Protein AF-0000000075648916 (afdb_homodimer)

Radius of gyration: 29.61 Å; Cα contacts (8 Å, |Δi|>4): 2043; chains: 2; bounding box: 66×88×87 Å

Nearest PDB structures (foldseek):
  3srg-assembly1_A  TM=9.562E-01  e=3.751E-37  synthetic construct
  6h0a-assembly1_A  TM=9.553E-01  e=7.431E-37  Homo sapiens
  3sre-assembly1_A  TM=9.579E-01  e=1.723E-36  synthetic construct
  6gmu-assembly1_A  TM=9.541E-01  e=4.440E-36  Homo sapiens
  6g82-assembly1_A  TM=9.573E-01  e=8.344E-36  Homo sapiens

Sequence (728 aa):
MVPVYMRWIVIVFLAWGVLQHLIKLWFTLGYHKAVLYNHQPGPCRVVPGVEHGAEDITTLPNGLAFISSGLWLPGFPHGRSEVRGRILTFNYSDPESGVKELNFSEEFDRENFNPHGLSVWTDPLSGRISVLVISHQRRKDQVEVFTYDVATETLEHQETIRDELIYSGNDLLALGPDSFYLTNDVSHGARGSTLARKLETYLLLPFGNVVFYNGTQARPVAEGLVFPNGVNMSPDRRYLYVGAGFTEELRIFRRFANNSLEQIESLPLHSFVDNIEVDPQTGDLYIGLHPVIGKTPLIHYDPWDPPGAQVLRIKNAVRGPDITELFVNNGTKLQGSSVASFHKGALLIGSVFDRLLYCQVRTLMVPVYMRWIVIVFLAWGVLQHLIKLWFTLGYHKAVLYNHQPGPCRVVPGVEHGAEDITTLPNGLAFISSGLWLPGFPHGRSEVRGRILTFNYSDPESGVKELNFSEEFDRENFNPHGLSVWTDPLSGRISVLVISHQRRKDQVEVFTYDVATETLEHQETIRDELIYSGNDLLALGPDSFYLTNDVSHGARGSTLARKLETYLLLPFGNVVFYNGTQARPVAEGLVFPNGVNMSPDRRYLYVGAGFTEELRIFRRFANNSLEQIESLPLHSFVDNIEVDPQTGDLYIGLHPVIGKTPLIHYDPWDPPGAQVLRIKNAVRGPDITELFVNNGTKLQGSSVASFHKGALLIGSVFDRLLYCQVRTL

Foldseek 3Di:
DPDPVVVVVVVVVVVVVVVVLVVLLCLLLQVVVPDWDFDFQFDKDFQPPAFFWQQEWDADQQQKIKTWHFADDPLDPDDNVVTFTWIWIAGPVCRVVGIDTAAEDPVDDRRQFRWAAKEWDADPPPRWIKIWTWGDDLFFIWIWIFTADPVRRYTYTDDIDDAPVHGAWHYWYDPDRQKIKTKRQAANVCSNPVVSVVCCQSSQFFAIFIWIDPNDHIDTQGGRAHRWAAWDAFLVRQWIWIFRFSQQWIWIWGADPVRHTDTDDIHHPSFGWAYWDADNPQRKIKTKTFSRNCCDSVHHHDPVQATKIWIWIWHPVPNDTDIDTRTIDRPPRDGAFRTWDDDDQKIWTMHNTGTIMIGGRDND/DPPPVVVVVVVVVVVVVVVVLVVLQCLLLQVVVPDWDFDFQFDKDFQPDAFFWQQEWDADQQQKIKTWGFADDPLFPDDNVVTFTWIWIAGPVCRVVGIDTAAEDPVDDRRQFRWAAKEWDADPPPRWIKIWTWGDDLFFIWIWIFIADPVRRYTYTDDIDDAPVHGAWHYWYDPDRQKIKTKRQAANVCSNDVVSVVCCQSSQFFAIFIWIDPNDHIDTQGGRAHRWAAWDAFLVRQWIWIFRFSQQWIWIWGADPVRHTDTDDIHHPSFGWAYWDADNPQRKIKTKTFSRNCCDSVHHHDPVQATKIWIWIWHPVPNDTDIDTRTIDRPPRDGAFRTWDDDDQKIWTMHNTGTIMIGGRDND

Structure (mmCIF, N/CA/C/O backbone):
data_AF-00000000756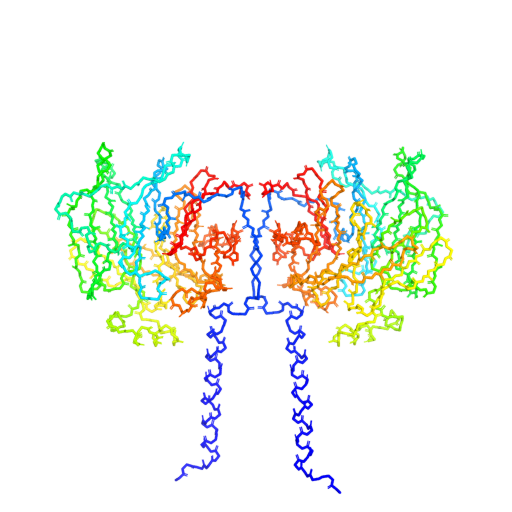48916-model_v1
#
loop_
_entity.id
_entity.type
_entity.pdbx_description
1 polymer Paraoxonase
#
loop_
_atom_site.group_PDB
_atom_site.id
_atom_site.type_symbol
_atom_site.label_atom_id
_atom_site.label_alt_id
_atom_site.label_comp_id
_atom_site.label_asym_id
_atom_site.label_entity_id
_atom_site.label_seq_id
_atom_site.pdbx_PDB_ins_code
_atom_site.Cartn_x
_atom_site.Cartn_y
_atom_site.Cartn_z
_atom_site.occupancy
_atom_site.B_iso_or_equiv
_atom_site.auth_seq_id
_atom_site.auth_comp_id
_atom_site.auth_asym_id
_atom_site.auth_atom_id
_atom_site.pdbx_PDB_model_num
ATOM 1 N N . MET A 1 1 ? 28.031 -3.512 50.406 1 55.38 1 MET A N 1
ATOM 2 C CA . MET A 1 1 ? 28.516 -3.613 49.031 1 55.38 1 MET A CA 1
ATOM 3 C C . MET A 1 1 ? 27.578 -4.461 48.188 1 55.38 1 MET A C 1
ATOM 5 O O . MET A 1 1 ? 27.266 -5.598 48.531 1 55.38 1 MET A O 1
ATOM 9 N N . VAL A 1 2 ? 26.812 -3.779 47.375 1 75 2 VAL A N 1
ATOM 10 C CA . VAL A 1 2 ? 25.844 -4.516 46.594 1 75 2 VAL A CA 1
ATOM 11 C C . VAL A 1 2 ? 26.531 -5.656 45.844 1 75 2 VAL A C 1
ATOM 13 O O . VAL A 1 2 ? 27.609 -5.469 45.281 1 75 2 VAL A O 1
ATOM 16 N N . PRO A 1 3 ? 26.172 -6.801 46.125 1 82.75 3 PRO A N 1
ATOM 17 C CA . PRO A 1 3 ? 26.797 -7.938 45.438 1 82.75 3 PRO A CA 1
ATOM 18 C C . PRO A 1 3 ? 26.938 -7.738 43.938 1 82.75 3 PRO A C 1
ATOM 20 O O . PRO A 1 3 ? 26.078 -7.105 43.312 1 82.75 3 PRO A O 1
ATOM 23 N N . VAL A 1 4 ? 28.078 -8.086 43.438 1 86.31 4 VAL A N 1
ATOM 24 C CA . VAL A 1 4 ? 28.484 -7.949 42.031 1 86.31 4 VAL A CA 1
ATOM 25 C C . VAL A 1 4 ? 27.391 -8.5 41.125 1 86.31 4 VAL A C 1
ATOM 27 O O . VAL A 1 4 ? 27.094 -7.918 40.094 1 86.31 4 VAL A O 1
ATOM 30 N N . TYR A 1 5 ? 26.781 -9.469 41.625 1 87.31 5 TYR A N 1
ATOM 31 C CA . TYR A 1 5 ? 25.75 -10.062 40.781 1 87.31 5 TYR A CA 1
ATOM 32 C C . TYR A 1 5 ? 24.547 -9.133 40.656 1 87.31 5 TYR A C 1
ATOM 34 O O . TYR A 1 5 ? 23.875 -9.117 39.625 1 87.31 5 TYR A O 1
ATOM 42 N N . MET A 1 6 ? 24.25 -8.406 41.688 1 88.12 6 MET A N 1
ATOM 43 C CA . MET A 1 6 ? 23.156 -7.453 41.625 1 88.12 6 MET A CA 1
ATOM 44 C C . MET A 1 6 ? 23.453 -6.332 40.625 1 88.12 6 MET A C 1
ATOM 46 O O . MET A 1 6 ? 22.547 -5.867 39.938 1 88.12 6 MET A O 1
ATOM 50 N N . ARG A 1 7 ? 24.625 -6.004 40.531 1 89.25 7 ARG A N 1
ATOM 51 C CA . ARG A 1 7 ? 25.047 -4.984 39.562 1 89.25 7 ARG A CA 1
ATOM 52 C C . ARG A 1 7 ? 24.859 -5.465 38.125 1 89.25 7 ARG A C 1
ATOM 54 O O . ARG A 1 7 ? 24.359 -4.715 37.281 1 89.25 7 ARG A O 1
ATOM 61 N N . TRP A 1 8 ? 25.219 -6.691 37.906 1 88 8 TRP A N 1
ATOM 62 C CA . TRP A 1 8 ? 25.062 -7.25 36.562 1 88 8 TRP A CA 1
ATOM 63 C C . TRP A 1 8 ? 23.578 -7.367 36.219 1 88 8 TRP A C 1
ATOM 65 O O . TRP A 1 8 ? 23.203 -7.133 35.062 1 88 8 TRP A O 1
ATOM 75 N N . ILE A 1 9 ? 22.828 -7.582 37.156 1 89.56 9 ILE A N 1
ATOM 76 C CA . ILE A 1 9 ? 21.391 -7.684 36.906 1 89.56 9 ILE A CA 1
ATOM 77 C C . ILE A 1 9 ? 20.828 -6.32 36.531 1 89.56 9 ILE A C 1
ATOM 79 O O . ILE A 1 9 ? 20.047 -6.215 35.562 1 89.56 9 ILE A O 1
ATOM 83 N N . VAL A 1 10 ? 21.281 -5.363 37.219 1 89.81 10 VAL A N 1
ATOM 84 C CA . VAL A 1 10 ? 20.812 -4.008 36.938 1 89.81 10 VAL A CA 1
ATOM 85 C C . VAL A 1 10 ? 21.297 -3.578 35.562 1 89.81 10 VAL A C 1
ATOM 87 O O . VAL A 1 10 ? 20.531 -3.012 34.781 1 89.81 10 VAL A O 1
ATOM 90 N N . ILE A 1 11 ? 22.469 -3.891 35.25 1 90.94 11 ILE A N 1
ATOM 91 C CA . ILE A 1 11 ? 23.031 -3.516 33.938 1 90.94 11 ILE A CA 1
ATOM 92 C C . ILE A 1 11 ? 22.281 -4.23 32.812 1 90.94 11 ILE A C 1
ATOM 94 O O . ILE A 1 11 ? 21.938 -3.617 31.812 1 90.94 11 ILE A O 1
ATOM 98 N N . VAL A 1 12 ? 22.047 -5.391 33.031 1 89.25 12 VAL A N 1
ATOM 99 C CA . VAL A 1 12 ? 21.328 -6.168 32.031 1 89.25 12 VAL A CA 1
ATOM 100 C C . VAL A 1 12 ? 19.906 -5.625 31.859 1 89.25 12 VAL A C 1
ATOM 102 O O . VAL A 1 12 ? 19.422 -5.504 30.75 1 89.25 12 VAL A O 1
ATOM 105 N N . PHE A 1 13 ? 19.328 -5.332 32.875 1 89.62 13 PHE A N 1
ATOM 106 C CA . PHE A 1 13 ? 17.969 -4.789 32.844 1 89.62 13 PHE A CA 1
ATOM 107 C C . PHE A 1 13 ? 17.953 -3.443 32.125 1 89.62 13 PHE A C 1
ATOM 109 O O . PHE A 1 13 ? 17.078 -3.182 31.312 1 89.62 13 PHE A O 1
ATOM 116 N N . LEU A 1 14 ? 18.906 -2.68 32.375 1 91.19 14 LEU A N 1
ATOM 117 C CA . LEU A 1 14 ? 19 -1.375 31.734 1 91.19 14 LEU A CA 1
ATOM 118 C C . LEU A 1 14 ? 19.297 -1.523 30.25 1 91.19 14 LEU A C 1
ATOM 120 O O . LEU A 1 14 ? 18.703 -0.822 29.422 1 91.19 14 LEU A O 1
ATOM 124 N N . ALA A 1 15 ? 20.156 -2.406 29.984 1 91.94 15 ALA A N 1
ATOM 125 C CA . ALA A 1 15 ? 20.484 -2.664 28.594 1 91.94 15 ALA A CA 1
ATOM 126 C C . ALA A 1 15 ? 19.266 -3.174 27.828 1 91.94 15 ALA A C 1
ATOM 128 O O . ALA A 1 15 ? 19.031 -2.793 26.672 1 91.94 15 ALA A O 1
ATOM 129 N N . TRP A 1 16 ? 18.562 -3.939 28.469 1 90.25 16 TRP A N 1
ATOM 130 C CA . TRP A 1 16 ? 17.344 -4.461 27.859 1 90.25 16 TRP A CA 1
ATOM 131 C C . TRP A 1 16 ? 16.344 -3.34 27.609 1 90.25 16 TRP A C 1
ATOM 133 O O . TRP A 1 16 ? 15.711 -3.289 26.562 1 90.25 16 TRP A O 1
ATOM 143 N N . GLY A 1 17 ? 16.219 -2.471 28.562 1 90.62 17 GLY A N 1
ATOM 144 C CA . GLY A 1 17 ? 15.344 -1.324 28.375 1 90.62 17 GLY A CA 1
ATOM 145 C C . GLY A 1 17 ? 15.75 -0.434 27.219 1 90.62 17 GLY A C 1
ATOM 146 O O . GLY A 1 17 ? 14.906 0.009 26.438 1 90.62 17 GLY A O 1
ATOM 147 N N . VAL A 1 18 ? 16.984 -0.297 27.078 1 93.19 18 VAL A N 1
ATOM 148 C CA . VAL A 1 18 ? 17.516 0.522 25.984 1 93.19 18 VAL A CA 1
ATOM 149 C C . VAL A 1 18 ? 17.266 -0.168 24.641 1 93.19 18 VAL A C 1
ATOM 151 O O . VAL A 1 18 ? 16.844 0.471 23.688 1 93.19 18 VAL A O 1
ATOM 154 N N . LEU A 1 19 ? 17.516 -1.432 24.672 1 93.19 19 LEU A N 1
ATOM 155 C CA . LEU A 1 19 ? 17.312 -2.189 23.438 1 93.19 19 LEU A CA 1
ATOM 156 C C . LEU A 1 19 ? 15.844 -2.146 23.031 1 93.19 19 LEU A C 1
ATOM 158 O O . LEU A 1 19 ? 15.539 -1.943 21.844 1 93.19 19 LEU A O 1
ATOM 162 N N . GLN A 1 20 ? 14.992 -2.27 23.906 1 91.69 20 GLN A N 1
ATOM 163 C CA . GLN A 1 20 ? 13.562 -2.213 23.641 1 91.69 20 GLN A CA 1
ATOM 164 C C . GLN A 1 20 ? 13.164 -0.853 23.078 1 91.69 20 GLN A C 1
ATOM 166 O O . GLN A 1 20 ? 12.367 -0.775 22.125 1 91.69 20 GLN A O 1
ATOM 171 N N . HIS A 1 21 ? 13.688 0.13 23.688 1 93.5 21 HIS A N 1
ATOM 172 C CA . HIS A 1 21 ? 13.375 1.473 23.219 1 93.5 21 HIS A CA 1
ATOM 173 C C . HIS A 1 21 ? 13.898 1.69 21.797 1 93.5 21 HIS A C 1
ATOM 175 O O . HIS A 1 21 ? 13.211 2.279 20.969 1 93.5 21 HIS A O 1
ATOM 181 N N . LEU A 1 22 ? 15.055 1.185 21.516 1 94.38 22 LEU A N 1
ATOM 182 C CA . LEU A 1 22 ? 15.641 1.339 20.188 1 94.38 22 LEU A CA 1
ATOM 183 C C . LEU A 1 22 ? 14.828 0.588 19.141 1 94.38 22 LEU A C 1
ATOM 185 O O . LEU A 1 22 ? 14.641 1.081 18.031 1 94.38 22 LEU A O 1
ATOM 189 N N . ILE A 1 23 ? 14.359 -0.548 19.484 1 91.25 23 ILE A N 1
ATOM 190 C CA . ILE A 1 23 ? 13.508 -1.325 18.594 1 91.25 23 ILE A CA 1
ATOM 191 C C . ILE A 1 23 ? 12.203 -0.573 18.328 1 91.25 23 ILE A C 1
ATOM 193 O O . ILE A 1 23 ? 11.766 -0.454 17.188 1 91.25 23 ILE A O 1
ATOM 197 N N . LYS A 1 24 ? 11.656 -0.034 19.344 1 92.31 24 LYS A N 1
ATOM 198 C CA . LYS A 1 24 ? 10.438 0.753 19.203 1 92.31 24 LYS A CA 1
ATOM 199 C C . LYS A 1 24 ? 10.656 1.952 18.281 1 92.31 24 LYS A C 1
ATOM 201 O O . LYS A 1 24 ? 9.82 2.244 17.422 1 92.31 24 LYS A O 1
ATOM 206 N N . LEU A 1 25 ? 11.773 2.59 18.469 1 93.5 25 LEU A N 1
ATOM 207 C CA . LEU A 1 25 ? 12.094 3.75 17.641 1 93.5 25 LEU A CA 1
ATOM 208 C C . LEU A 1 25 ? 12.266 3.348 16.188 1 93.5 25 LEU A C 1
ATOM 210 O O . LEU A 1 25 ? 11.82 4.059 15.281 1 93.5 25 LEU A O 1
ATOM 214 N N . TRP A 1 26 ? 12.891 2.211 15.984 1 92.56 26 TRP A N 1
ATOM 215 C CA . TRP A 1 26 ? 13.094 1.71 14.633 1 92.56 26 TRP A CA 1
ATOM 216 C C . TRP A 1 26 ? 11.758 1.508 13.922 1 92.56 26 TRP A C 1
ATOM 218 O O . TRP A 1 26 ? 11.594 1.9 12.766 1 92.56 26 TRP A O 1
ATOM 228 N N . PHE A 1 27 ? 10.781 1.011 14.641 1 91.25 27 PHE A N 1
ATOM 229 C CA . PHE A 1 27 ? 9.453 0.78 14.086 1 91.25 27 PHE A CA 1
ATOM 230 C C . PHE A 1 27 ? 8.703 2.094 13.914 1 91.25 27 PHE A C 1
ATOM 232 O O . PHE A 1 27 ? 8.07 2.326 12.883 1 91.25 27 PHE A O 1
ATOM 239 N N . THR A 1 28 ? 8.906 2.977 14.875 1 92.44 28 THR A N 1
ATOM 240 C CA . THR A 1 28 ? 8.195 4.25 14.836 1 92.44 28 THR A CA 1
ATOM 241 C C . THR A 1 28 ? 8.703 5.125 13.695 1 92.44 28 THR A C 1
ATOM 243 O O . THR A 1 28 ? 7.93 5.844 13.062 1 92.44 28 THR A O 1
ATOM 246 N N . LEU A 1 29 ? 9.992 4.949 13.406 1 95.31 29 LEU A N 1
ATOM 247 C CA . LEU A 1 29 ? 10.586 5.766 12.352 1 95.31 29 LEU A CA 1
ATOM 248 C C . LEU A 1 29 ? 10.328 5.152 10.984 1 95.31 29 LEU A C 1
ATOM 250 O O . LEU A 1 29 ? 10.648 5.754 9.953 1 95.31 29 LEU A O 1
ATOM 254 N N . GLY A 1 30 ? 9.734 4.004 10.914 1 93.19 30 GLY A N 1
ATOM 255 C CA . GLY A 1 30 ? 9.273 3.385 9.68 1 93.19 30 GLY A CA 1
ATOM 256 C C . GLY A 1 30 ? 10.359 2.604 8.969 1 93.19 30 GLY A C 1
ATOM 257 O O . GLY A 1 30 ? 10.164 2.141 7.844 1 93.19 30 GLY A O 1
ATOM 258 N N . TYR A 1 31 ? 11.492 2.271 9.578 1 91.81 31 TYR A N 1
ATOM 259 C CA . TYR A 1 31 ? 12.641 1.684 8.898 1 91.81 31 TYR A CA 1
ATOM 260 C C . TYR A 1 31 ? 12.406 0.205 8.609 1 91.81 31 TYR A C 1
ATOM 262 O O . TYR A 1 31 ? 13.117 -0.394 7.797 1 91.81 31 TYR A O 1
ATOM 270 N N . HIS A 1 32 ? 11.422 -0.376 9.289 1 88.81 32 HIS A N 1
ATOM 271 C CA . HIS A 1 32 ? 11.117 -1.777 9.023 1 88.81 32 HIS A CA 1
ATOM 272 C C . HIS A 1 32 ? 10.406 -1.941 7.688 1 88.81 32 HIS A C 1
ATOM 274 O O . HIS A 1 32 ? 10.344 -3.047 7.145 1 88.81 32 HIS A O 1
ATOM 280 N N . LYS A 1 33 ? 9.828 -0.813 7.184 1 87.56 33 LYS A N 1
ATOM 281 C CA . LYS A 1 33 ? 9.141 -0.866 5.898 1 87.56 33 LYS A CA 1
ATOM 282 C C . LYS A 1 33 ? 10.141 -0.859 4.742 1 87.56 33 LYS A C 1
ATOM 284 O O . LYS A 1 33 ? 10.875 0.112 4.559 1 87.56 33 LYS A O 1
ATOM 289 N N . ALA A 1 34 ? 10.445 -1.892 4.168 1 72.44 34 ALA A N 1
ATOM 290 C CA . ALA A 1 34 ? 11.516 -2.084 3.201 1 72.44 34 ALA A CA 1
ATOM 291 C C . ALA A 1 34 ? 11.18 -1.432 1.864 1 72.44 34 ALA A C 1
ATOM 293 O O . ALA A 1 34 ? 12.055 -0.892 1.188 1 72.44 34 ALA A O 1
ATOM 294 N N . VAL A 1 35 ? 9.891 -1.466 1.561 1 88.38 35 VAL A N 1
ATOM 295 C CA . VAL A 1 35 ? 9.555 -1.029 0.21 1 88.38 35 VAL A CA 1
ATOM 296 C C . VAL A 1 35 ? 8.188 -0.352 0.215 1 88.38 35 VAL A C 1
ATOM 298 O O . VAL A 1 35 ? 7.262 -0.808 0.895 1 88.38 35 VAL A O 1
ATOM 301 N N . LEU A 1 36 ? 8.133 0.791 -0.406 1 94.44 36 LEU A N 1
ATOM 302 C CA . LEU A 1 36 ? 6.863 1.438 -0.72 1 94.44 36 LEU A CA 1
ATOM 303 C C . LEU A 1 36 ? 6.461 1.173 -2.166 1 94.44 36 LEU A C 1
ATOM 305 O O . LEU A 1 36 ? 7.188 1.533 -3.094 1 94.44 36 LEU A O 1
ATOM 309 N N . TYR A 1 37 ? 5.32 0.503 -2.373 1 96.31 37 TYR A N 1
ATOM 310 C CA . TYR A 1 37 ? 4.805 0.26 -3.717 1 96.31 37 TYR A CA 1
ATOM 311 C C . TYR A 1 37 ? 3.945 1.425 -4.191 1 96.31 37 TYR A C 1
ATOM 313 O O . TYR A 1 37 ? 2.943 1.765 -3.553 1 96.31 37 TYR A O 1
ATOM 321 N N . ASN A 1 38 ? 4.355 2.016 -5.301 1 97.69 38 ASN A N 1
ATOM 322 C CA . ASN A 1 38 ? 3.619 3.164 -5.824 1 97.69 38 ASN A CA 1
ATOM 323 C C . ASN A 1 38 ? 2.211 2.775 -6.266 1 97.69 38 ASN A C 1
ATOM 325 O O . ASN A 1 38 ? 2.016 1.723 -6.875 1 97.69 38 ASN A O 1
ATOM 329 N N . HIS A 1 39 ? 1.221 3.525 -5.84 1 97.44 39 HIS A N 1
ATOM 330 C CA . HIS A 1 39 ? -0.113 3.49 -6.43 1 97.44 39 HIS A CA 1
ATOM 331 C C . HIS A 1 39 ? -0.826 4.828 -6.262 1 97.44 39 HIS A C 1
ATOM 333 O O . HIS A 1 39 ? -0.451 5.633 -5.406 1 97.44 39 HIS A O 1
ATOM 339 N N . GLN A 1 40 ? -1.715 5.133 -7.156 1 97.94 40 GLN A N 1
ATOM 340 C CA . GLN A 1 40 ? -2.502 6.363 -7.188 1 97.94 40 GLN A CA 1
ATOM 341 C C . GLN A 1 40 ? -3.975 6.066 -7.453 1 97.94 40 GLN A C 1
ATOM 343 O O . GLN A 1 40 ? -4.309 5.035 -8.047 1 97.94 40 GLN A O 1
ATOM 348 N N . PRO A 1 41 ? -4.863 6.891 -7.023 1 97.88 41 PRO A N 1
ATOM 349 C CA . PRO A 1 41 ? -6.297 6.609 -7.137 1 97.88 41 PRO A CA 1
ATOM 350 C C . PRO A 1 41 ? -6.852 6.918 -8.523 1 97.88 41 PRO A C 1
ATOM 352 O O . PRO A 1 41 ? -8.031 6.668 -8.789 1 97.88 41 PRO A O 1
ATOM 355 N N . GLY A 1 42 ? -6.18 7.406 -9.344 1 97.25 42 GLY A N 1
ATOM 356 C CA . GLY A 1 42 ? -6.387 7.879 -10.703 1 97.25 42 GLY A CA 1
ATOM 357 C C . GLY A 1 42 ? -5.223 8.695 -11.234 1 97.25 42 GLY A C 1
ATOM 358 O O . GLY A 1 42 ? -4.133 8.688 -10.656 1 97.25 42 GLY A O 1
ATOM 359 N N . PRO A 1 43 ? -5.43 9.352 -12.375 1 96.56 43 PRO A N 1
ATOM 360 C CA . PRO A 1 43 ? -4.336 10.18 -12.891 1 96.56 43 PRO A CA 1
ATOM 361 C C . PRO A 1 43 ? -3.936 11.297 -11.93 1 96.56 43 PRO A C 1
ATOM 363 O O . PRO A 1 43 ? -4.801 11.992 -11.398 1 96.56 43 PRO A O 1
ATOM 366 N N . CYS A 1 44 ? -2.689 11.445 -11.711 1 97.88 44 CYS A N 1
ATOM 367 C CA . CYS A 1 44 ? -2.133 12.5 -10.867 1 97.88 44 CYS A CA 1
ATOM 368 C C . CYS A 1 44 ? -1.112 13.328 -11.641 1 97.88 44 CYS A C 1
ATOM 370 O O . CYS A 1 44 ? -0.38 12.797 -12.477 1 97.88 44 CYS A O 1
ATOM 372 N N . ARG A 1 45 ? -1.073 14.562 -11.328 1 97.94 45 ARG A N 1
ATOM 373 C CA . ARG A 1 45 ? -0.077 15.445 -11.93 1 97.94 45 ARG A CA 1
ATOM 374 C C . ARG A 1 45 ? 0.443 16.453 -10.914 1 97.94 45 ARG A C 1
ATOM 376 O O . ARG A 1 45 ? -0.267 16.828 -9.977 1 97.94 45 ARG A O 1
ATOM 383 N N . VAL A 1 46 ? 1.622 16.906 -11.148 1 98.44 46 VAL A N 1
ATOM 384 C CA . VAL A 1 46 ? 2.201 17.984 -10.359 1 98.44 46 VAL A CA 1
ATOM 385 C C . VAL A 1 46 ? 1.517 19.312 -10.703 1 98.44 46 VAL A C 1
ATOM 387 O O . VAL A 1 46 ? 1.268 19.594 -11.875 1 98.44 46 VAL A O 1
ATOM 390 N N . VAL A 1 47 ? 1.136 20.047 -9.703 1 98.69 47 VAL A N 1
ATOM 391 C CA . VAL A 1 47 ? 0.63 21.391 -9.914 1 98.69 47 VAL A CA 1
ATOM 392 C C . VAL A 1 47 ? 1.797 22.375 -10 1 98.69 47 VAL A C 1
ATOM 394 O O . VAL A 1 47 ? 2.529 22.562 -9.031 1 98.69 47 VAL A O 1
ATOM 397 N N . PRO A 1 48 ? 1.989 22.969 -11.133 1 98 48 PRO A N 1
ATOM 398 C CA . PRO A 1 48 ? 3.121 23.891 -11.25 1 98 48 PRO A CA 1
ATOM 399 C C . PRO A 1 48 ? 3.025 25.078 -10.289 1 98 48 PRO A C 1
ATOM 401 O O . PRO A 1 48 ? 1.924 25.5 -9.945 1 98 48 PRO A O 1
ATOM 404 N N . GLY A 1 49 ? 4.125 25.562 -9.898 1 97.06 49 GLY A N 1
ATOM 405 C CA . GLY A 1 49 ? 4.176 26.781 -9.094 1 97.06 49 GLY A CA 1
ATOM 406 C C . GLY A 1 49 ? 4.371 26.5 -7.613 1 97.06 49 GLY A C 1
ATOM 407 O O . GLY A 1 49 ? 4.465 27.438 -6.812 1 97.06 49 GLY A O 1
ATOM 408 N N . VAL A 1 50 ? 4.398 25.297 -7.223 1 97.94 50 VAL A N 1
ATOM 409 C CA . VAL A 1 50 ? 4.641 24.922 -5.836 1 97.94 50 VAL A CA 1
ATOM 410 C C . VAL A 1 50 ? 5.93 24.109 -5.738 1 97.94 50 VAL A C 1
ATOM 412 O O . VAL A 1 50 ? 5.965 22.938 -6.121 1 97.94 50 VAL A O 1
ATOM 415 N N . GLU A 1 51 ? 6.961 24.672 -5.156 1 95.25 51 GLU A N 1
ATOM 416 C CA . GLU A 1 51 ? 8.258 24 -5.156 1 95.25 51 GLU A CA 1
ATOM 417 C C . GLU A 1 51 ? 8.773 23.797 -3.732 1 95.25 51 GLU A C 1
ATOM 419 O O . GLU A 1 51 ? 9.711 23.031 -3.51 1 95.25 51 GLU A O 1
ATOM 424 N N . HIS A 1 52 ? 8.148 24.531 -2.828 1 96.94 52 HIS A N 1
ATOM 425 C CA . HIS A 1 52 ? 8.68 24.5 -1.47 1 96.94 52 HIS A CA 1
ATOM 426 C C . HIS A 1 52 ? 7.59 24.141 -0.463 1 96.94 52 HIS A C 1
ATOM 428 O O . HIS A 1 52 ? 7.484 24.766 0.594 1 96.94 52 HIS A O 1
ATOM 434 N N . GLY A 1 53 ? 6.719 23.281 -0.901 1 97.75 53 GLY A N 1
ATOM 435 C CA . GLY A 1 53 ? 5.758 22.719 0.032 1 97.75 53 GLY A CA 1
ATOM 436 C C . GLY A 1 53 ? 4.363 23.297 -0.127 1 97.75 53 GLY A C 1
ATOM 437 O O . GLY A 1 53 ? 4.207 24.453 -0.503 1 97.75 53 GLY A O 1
ATOM 438 N N . ALA A 1 54 ? 3.387 22.562 0.051 1 98.69 54 ALA A N 1
ATOM 439 C CA . ALA A 1 54 ? 1.971 22.828 0.306 1 98.69 54 ALA A CA 1
ATOM 440 C C . ALA A 1 54 ? 1.516 22.156 1.598 1 98.69 54 ALA A C 1
ATOM 442 O O . ALA A 1 54 ? 0.774 21.172 1.563 1 98.69 54 ALA A O 1
ATOM 443 N N . GLU A 1 55 ? 1.965 22.781 2.656 1 98.69 55 GLU A N 1
ATOM 444 C CA . GLU A 1 55 ? 2.025 22.094 3.938 1 98.69 55 GLU A CA 1
ATOM 445 C C . GLU A 1 55 ? 0.628 21.828 4.492 1 98.69 55 GLU A C 1
ATOM 447 O O . GLU A 1 55 ? 0.371 20.766 5.066 1 98.69 55 GLU A O 1
ATOM 452 N N . ASP A 1 56 ? -0.218 22.75 4.387 1 98.94 56 ASP A N 1
ATOM 453 C CA . ASP A 1 56 ? -1.6 22.547 4.812 1 98.94 56 ASP A CA 1
ATOM 454 C C . ASP A 1 56 ? -2.578 23.094 3.771 1 98.94 56 ASP A C 1
ATOM 456 O O . ASP A 1 56 ? -2.262 24.031 3.051 1 98.94 56 ASP A O 1
ATOM 460 N N . ILE A 1 57 ? -3.689 22.422 3.648 1 98.94 57 ILE A N 1
ATOM 461 C CA . ILE A 1 57 ? -4.73 22.781 2.691 1 98.94 57 ILE A CA 1
ATOM 462 C C . ILE A 1 57 ? -6.098 22.719 3.365 1 98.94 57 ILE A C 1
ATOM 464 O O . ILE A 1 57 ? -6.422 21.719 4.02 1 98.94 57 ILE A O 1
ATOM 468 N N . THR A 1 58 ? -6.824 23.719 3.275 1 98.69 58 THR A N 1
ATOM 469 C CA . THR A 1 58 ? -8.227 23.703 3.668 1 98.69 58 THR A CA 1
ATOM 470 C C . THR A 1 58 ? -9.117 24.172 2.52 1 98.69 58 THR A C 1
ATOM 472 O O . THR A 1 58 ? -8.867 25.234 1.925 1 98.69 58 THR A O 1
ATOM 475 N N . THR A 1 59 ? -10.141 23.406 2.215 1 98.56 59 THR A N 1
ATOM 476 C CA . THR A 1 59 ? -11 23.672 1.061 1 98.56 59 THR A CA 1
ATOM 477 C C . THR A 1 59 ? -12.383 24.109 1.506 1 98.56 59 THR A C 1
ATOM 479 O O . THR A 1 59 ? -13.016 23.469 2.34 1 98.56 59 THR A O 1
ATOM 482 N N . LEU A 1 60 ? -12.852 25.25 0.953 1 97.31 60 LEU A N 1
ATOM 483 C CA . LEU A 1 60 ? -14.211 25.719 1.176 1 97.31 60 LEU A CA 1
ATOM 484 C C . LEU A 1 60 ? -15.227 24.828 0.467 1 97.31 60 LEU A C 1
ATOM 486 O O . LEU A 1 60 ? -14.867 24.094 -0.458 1 97.31 60 LEU A O 1
ATOM 490 N N . PRO A 1 61 ? -16.484 24.906 0.893 1 94.69 61 PRO A N 1
ATOM 491 C CA . PRO A 1 61 ? -17.516 24.078 0.268 1 94.69 61 PRO A CA 1
ATOM 492 C C . PRO A 1 61 ? -17.641 24.328 -1.233 1 94.69 61 PRO A C 1
ATOM 494 O O . PRO A 1 61 ? -18.031 23.422 -1.98 1 94.69 61 PRO A O 1
ATOM 497 N N . ASN A 1 62 ? -17.297 25.469 -1.692 1 95.12 62 ASN A N 1
ATOM 498 C CA . ASN A 1 62 ? -17.438 25.781 -3.109 1 95.12 62 ASN A CA 1
ATOM 499 C C . ASN A 1 62 ? -16.234 25.297 -3.918 1 95.12 62 ASN A C 1
ATOM 501 O O . ASN A 1 62 ? -16.172 25.5 -5.129 1 95.12 62 ASN A O 1
ATOM 505 N N . GLY A 1 63 ? -15.242 24.734 -3.25 1 97.94 63 GLY A N 1
ATOM 506 C CA . GLY A 1 63 ? -14.125 24.109 -3.957 1 97.94 63 GLY A CA 1
ATOM 507 C C . GLY A 1 63 ? -12.883 24.984 -3.975 1 97.94 63 GLY A C 1
ATOM 508 O O . GLY A 1 63 ? -11.844 24.578 -4.508 1 97.94 63 GLY A O 1
ATOM 509 N N . LEU A 1 64 ? -12.953 26.172 -3.422 1 98.38 64 LEU A N 1
ATOM 510 C CA . LEU A 1 64 ? -11.758 27 -3.314 1 98.38 64 LEU A CA 1
ATOM 511 C C . LEU A 1 64 ? -10.883 26.547 -2.15 1 98.38 64 LEU A C 1
ATOM 513 O O . LEU A 1 64 ? -11.32 26.562 -0.999 1 98.38 64 LEU A O 1
ATOM 517 N N . ALA A 1 65 ? -9.688 26.172 -2.482 1 98.88 65 ALA A N 1
ATOM 518 C CA . ALA A 1 65 ? -8.75 25.703 -1.472 1 98.88 65 ALA A CA 1
ATOM 519 C C . ALA A 1 65 ? -7.723 26.781 -1.127 1 98.88 65 ALA A C 1
ATOM 521 O O . ALA A 1 65 ? -7.238 27.484 -2.01 1 98.88 65 ALA A O 1
ATOM 522 N N . PHE A 1 66 ? -7.449 26.922 0.137 1 98.94 66 PHE A N 1
ATOM 523 C CA . PHE A 1 66 ? -6.352 27.734 0.637 1 98.94 66 PHE A CA 1
ATOM 524 C C . PHE A 1 66 ? -5.164 26.875 1.041 1 98.94 66 PHE A C 1
ATOM 526 O O . PHE A 1 66 ? -5.34 25.828 1.685 1 98.94 66 PHE A O 1
ATOM 533 N N . ILE A 1 67 ? -3.973 27.266 0.668 1 98.94 67 ILE A N 1
ATOM 534 C CA . ILE A 1 67 ? -2.775 26.438 0.827 1 98.94 67 ILE A CA 1
ATOM 535 C C . ILE A 1 67 ? -1.676 27.266 1.502 1 98.94 67 ILE A C 1
ATOM 537 O O . ILE A 1 67 ? -1.33 28.344 1.039 1 98.94 67 ILE A O 1
ATOM 541 N N . SER A 1 68 ? -1.173 26.797 2.611 1 98.88 68 SER A N 1
ATOM 542 C CA . SER A 1 68 ? 0.052 27.375 3.156 1 98.88 68 SER A CA 1
ATOM 543 C C . SER A 1 68 ? 1.288 26.797 2.486 1 98.88 68 SER A C 1
ATOM 545 O O . SER A 1 68 ? 1.422 25.562 2.387 1 98.88 68 SER A O 1
ATOM 547 N N . SER A 1 69 ? 2.148 27.594 2.023 1 98.38 69 SER A N 1
ATOM 548 C CA . SER A 1 69 ? 3.336 27.172 1.284 1 98.38 69 SER A CA 1
ATOM 549 C C . SER A 1 69 ? 4.566 27.953 1.724 1 98.38 69 SER A C 1
ATOM 551 O O . SER A 1 69 ? 4.449 29.094 2.186 1 98.38 69 SER A O 1
ATOM 553 N N . GLY A 1 70 ? 5.711 27.297 1.641 1 97.62 70 GLY A N 1
ATOM 554 C CA . GLY A 1 70 ? 6.969 27.953 1.945 1 97.62 70 GLY A CA 1
ATOM 555 C C . GLY A 1 70 ? 7.367 27.828 3.402 1 97.62 70 GLY A C 1
ATOM 556 O O . GLY A 1 70 ? 8.07 28.703 3.934 1 97.62 70 GLY A O 1
ATOM 557 N N . LEU A 1 71 ? 6.883 26.859 4.027 1 97.44 71 LEU A N 1
ATOM 558 C CA . LEU A 1 71 ? 7.328 26.578 5.387 1 97.44 71 LEU A CA 1
ATOM 559 C C . LEU A 1 71 ? 8.82 26.266 5.414 1 97.44 71 LEU A C 1
ATOM 561 O O . LEU A 1 71 ? 9.312 25.484 4.582 1 97.44 71 LEU A O 1
ATOM 565 N N . TRP A 1 72 ? 9.469 26.859 6.367 1 94.94 72 TRP A N 1
ATOM 566 C CA . TRP A 1 72 ? 10.875 26.531 6.547 1 94.94 72 TRP A CA 1
ATOM 567 C C . TRP A 1 72 ? 11.164 26.156 8 1 94.94 72 TRP A C 1
ATOM 569 O O . TRP A 1 72 ? 10.734 26.844 8.922 1 94.94 72 TRP A O 1
ATOM 579 N N . LEU A 1 73 ? 11.797 25.094 8.172 1 90.69 73 LEU A N 1
ATOM 580 C CA . LEU A 1 73 ? 12.305 24.609 9.453 1 90.69 73 LEU A CA 1
ATOM 581 C C . LEU A 1 73 ? 13.742 24.125 9.328 1 90.69 73 LEU A C 1
ATOM 583 O O . LEU A 1 73 ? 14.18 23.734 8.242 1 90.69 73 LEU A O 1
ATOM 587 N N . PRO A 1 74 ? 14.477 24.219 10.445 1 86 74 PRO A N 1
ATOM 588 C CA . PRO A 1 74 ? 15.82 23.641 10.383 1 86 74 PRO A CA 1
ATOM 589 C C . PRO A 1 74 ? 15.82 22.188 9.906 1 86 74 PRO A C 1
ATOM 591 O O . PRO A 1 74 ? 15 21.391 10.359 1 86 74 PRO A O 1
ATOM 594 N N . GLY A 1 75 ? 16.703 21.875 8.961 1 86.75 75 GLY A N 1
ATOM 595 C CA . GLY A 1 75 ? 16.812 20.516 8.453 1 86.75 75 GLY A CA 1
ATOM 596 C C . GLY A 1 75 ? 16.172 20.344 7.09 1 86.75 75 GLY A C 1
ATOM 597 O O . GLY A 1 75 ? 16.422 19.344 6.414 1 86.75 75 GLY A O 1
ATOM 598 N N . PHE A 1 76 ? 15.445 21.359 6.746 1 92.62 76 PHE A N 1
ATOM 599 C CA . PHE A 1 76 ? 14.82 21.281 5.43 1 92.62 76 PHE A CA 1
ATOM 600 C C . PHE A 1 76 ? 15.867 21.359 4.324 1 92.62 76 PHE A C 1
ATOM 602 O O . PHE A 1 76 ? 16.969 21.875 4.539 1 92.62 76 PHE A O 1
ATOM 609 N N . PRO A 1 77 ? 15.539 20.844 3.205 1 91.06 77 PRO A N 1
ATOM 610 C CA . PRO A 1 77 ? 16.547 20.719 2.15 1 91.06 77 PRO A CA 1
ATOM 611 C C . PRO A 1 77 ? 17 22.062 1.596 1 91.06 77 PRO A C 1
ATOM 613 O O . PRO A 1 77 ? 18.109 22.172 1.062 1 91.06 77 PRO A O 1
ATOM 616 N N . HIS A 1 78 ? 16.125 23.062 1.671 1 90.88 78 HIS A N 1
ATOM 617 C CA . HIS A 1 78 ? 16.484 24.391 1.166 1 90.88 78 HIS A CA 1
ATOM 618 C C . HIS A 1 78 ? 16.734 25.359 2.311 1 90.88 78 HIS A C 1
ATOM 620 O O . HIS A 1 78 ? 16.094 25.281 3.359 1 90.88 78 HIS A O 1
ATOM 626 N N . GLY A 1 79 ? 17.609 26.281 1.993 1 90.94 79 GLY A N 1
ATOM 627 C CA . GLY A 1 79 ? 17.891 27.297 2.994 1 90.94 79 GLY A CA 1
ATOM 628 C C . GLY A 1 79 ? 16.766 28.297 3.178 1 90.94 79 GLY A C 1
ATOM 629 O O . GLY A 1 79 ? 15.93 28.469 2.285 1 90.94 79 GLY A O 1
ATOM 630 N N . ARG A 1 80 ? 16.828 28.984 4.246 1 89.44 80 ARG A N 1
ATOM 631 C CA . ARG A 1 80 ? 15.773 29.938 4.594 1 89.44 80 ARG A CA 1
ATOM 632 C C . ARG A 1 80 ? 15.68 31.047 3.562 1 89.44 80 ARG A C 1
ATOM 634 O O . ARG A 1 80 ? 14.586 31.516 3.248 1 89.44 80 ARG A O 1
ATOM 641 N N . SER A 1 81 ? 16.766 31.453 2.994 1 89.81 81 SER A N 1
ATOM 642 C CA . SER A 1 81 ? 16.797 32.562 2.039 1 89.81 81 SER A CA 1
ATOM 643 C C . SER A 1 81 ? 16.188 32.156 0.701 1 89.81 81 SER A C 1
ATOM 645 O O . SER A 1 81 ? 15.852 33 -0.121 1 89.81 81 SER A O 1
ATOM 647 N N . GLU A 1 82 ? 16.016 30.891 0.532 1 91.94 82 GLU A N 1
ATOM 648 C CA . GLU A 1 82 ? 15.523 30.391 -0.745 1 91.94 82 GLU A CA 1
ATOM 649 C C . GLU A 1 82 ? 14.016 30.156 -0.707 1 91.94 82 GLU A C 1
ATOM 651 O O . GLU A 1 82 ? 13.398 29.875 -1.735 1 91.94 82 GLU A O 1
ATOM 656 N N . VAL A 1 83 ? 13.508 30.344 0.483 1 94.69 83 VAL A N 1
ATOM 657 C CA . VAL A 1 83 ? 12.109 29.984 0.666 1 94.69 83 VAL A CA 1
ATOM 658 C C . VAL A 1 83 ? 11.328 31.188 1.193 1 94.69 83 VAL A C 1
ATOM 660 O O . VAL A 1 83 ? 11.805 31.906 2.066 1 94.69 83 VAL A O 1
ATOM 663 N N . ARG A 1 84 ? 10.164 31.375 0.645 1 94.69 84 ARG A N 1
ATOM 664 C CA . ARG A 1 84 ? 9.273 32.469 1.072 1 94.69 84 ARG A CA 1
ATOM 665 C C . ARG A 1 84 ? 7.906 31.906 1.467 1 94.69 84 ARG A C 1
ATOM 667 O O . ARG A 1 84 ? 7.32 31.109 0.743 1 94.69 84 ARG A O 1
ATOM 674 N N . GLY A 1 85 ? 7.422 32.438 2.6 1 97.38 85 GLY A N 1
ATOM 675 C CA . GLY A 1 85 ? 6.07 32.062 3 1 97.38 85 GLY A CA 1
ATOM 676 C C . GLY A 1 85 ? 5.004 32.688 2.105 1 97.38 85 GLY A C 1
ATOM 677 O O . GLY A 1 85 ? 5.055 33.875 1.774 1 97.38 85 GLY A O 1
ATOM 678 N N . ARG A 1 86 ? 4.074 31.797 1.677 1 97.25 86 ARG A N 1
ATOM 679 C CA . ARG A 1 86 ? 2.998 32.188 0.773 1 97.25 86 ARG A CA 1
ATOM 680 C C . ARG A 1 86 ? 1.683 31.531 1.159 1 97.25 86 ARG A C 1
ATOM 682 O O . ARG A 1 86 ? 1.681 30.484 1.799 1 97.25 86 ARG A O 1
ATOM 689 N N . ILE A 1 87 ? 0.656 32.25 0.855 1 98.81 87 ILE A N 1
ATOM 690 C CA . ILE A 1 87 ? -0.654 31.594 0.822 1 98.81 87 ILE A CA 1
ATOM 691 C C . ILE A 1 87 ? -1.151 31.516 -0.619 1 98.81 87 ILE A C 1
ATOM 693 O O . ILE A 1 87 ? -1.185 32.531 -1.331 1 98.81 87 ILE A O 1
ATOM 697 N N . LEU A 1 88 ? -1.449 30.281 -1.051 1 98.81 88 LEU A N 1
ATOM 698 C CA . LEU A 1 88 ? -1.932 30.031 -2.402 1 98.81 88 LEU A CA 1
ATOM 699 C C . LEU A 1 88 ? -3.396 29.594 -2.385 1 98.81 88 LEU A C 1
ATOM 701 O O . LEU A 1 88 ? -3.908 29.172 -1.35 1 98.81 88 LEU A O 1
ATOM 705 N N . THR A 1 89 ? -4.043 29.797 -3.51 1 98.81 89 THR A N 1
ATOM 706 C CA . THR A 1 89 ? -5.367 29.219 -3.699 1 98.81 89 THR A CA 1
ATOM 707 C C . THR A 1 89 ? -5.383 28.297 -4.914 1 98.81 89 THR A C 1
ATOM 709 O O . THR A 1 89 ? -4.543 28.422 -5.809 1 98.81 89 THR A O 1
ATOM 712 N N . PHE A 1 90 ? -6.215 27.359 -4.879 1 98.81 90 PHE A N 1
ATOM 713 C CA . PHE A 1 90 ? -6.516 26.422 -5.953 1 98.81 90 PHE A CA 1
ATOM 714 C C . PHE A 1 90 ? -8.016 26.203 -6.078 1 98.81 90 PHE A C 1
ATOM 716 O O . PHE A 1 90 ? -8.695 25.953 -5.082 1 98.81 90 PHE A O 1
ATOM 723 N N . ASN A 1 91 ? -8.539 26.344 -7.246 1 98.56 91 ASN A N 1
ATOM 724 C CA . ASN A 1 91 ? -9.969 26.156 -7.492 1 98.56 91 ASN A CA 1
ATOM 725 C C . ASN A 1 91 ? -10.258 24.797 -8.125 1 98.56 91 ASN A C 1
ATOM 727 O O . ASN A 1 91 ? -9.945 24.578 -9.289 1 98.56 91 ASN A O 1
ATOM 731 N N . TYR A 1 92 ? -10.969 23.938 -7.457 1 98.56 92 TYR A N 1
ATOM 732 C CA . TYR A 1 92 ? -11.281 22.594 -7.938 1 98.56 92 TYR A CA 1
ATOM 733 C C . TYR A 1 92 ? -12.188 22.656 -9.164 1 98.56 92 TYR A C 1
ATOM 735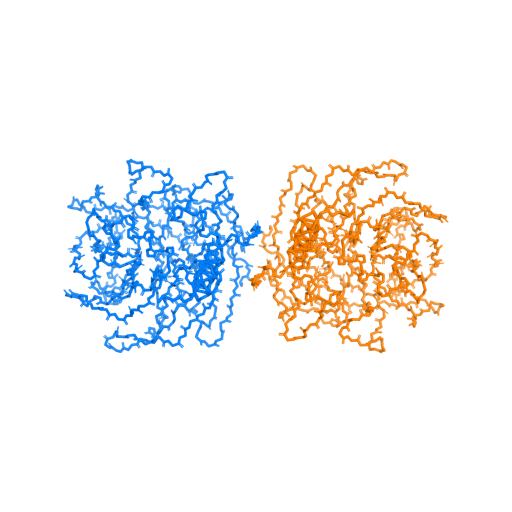 O O . TYR A 1 92 ? -12.234 21.703 -9.953 1 98.56 92 TYR A O 1
ATOM 743 N N . SER A 1 93 ? -12.945 23.672 -9.289 1 97.81 93 SER A N 1
ATOM 744 C CA . SER A 1 93 ? -13.852 23.797 -10.43 1 97.81 93 SER A CA 1
ATOM 745 C C . SER A 1 93 ? -13.094 24.172 -11.695 1 97.81 93 SER A C 1
ATOM 747 O O . SER A 1 93 ? -13.633 24.062 -12.805 1 97.81 93 SER A O 1
ATOM 749 N N . ASP A 1 94 ? -11.867 24.656 -11.531 1 97.75 94 ASP A N 1
ATOM 750 C CA . ASP A 1 94 ? -10.992 25 -12.648 1 97.75 94 ASP A CA 1
ATOM 751 C C . ASP A 1 94 ? -9.555 24.562 -12.375 1 97.75 94 ASP A C 1
ATOM 753 O O . ASP A 1 94 ? -8.656 25.406 -12.289 1 97.75 94 ASP A O 1
ATOM 757 N N . PRO A 1 95 ? -9.336 23.266 -12.367 1 97.88 95 PRO A N 1
ATOM 758 C CA . PRO A 1 95 ? -8.023 22.766 -11.938 1 97.88 95 PRO A CA 1
ATOM 759 C C . PRO A 1 95 ? -6.906 23.141 -12.914 1 97.88 95 PRO A C 1
ATOM 761 O O . PRO A 1 95 ? -5.738 23.203 -12.516 1 97.88 95 PRO A O 1
ATOM 764 N N . GLU A 1 96 ? -7.18 23.391 -14.133 1 97.25 96 GLU A N 1
ATOM 765 C CA . GLU A 1 96 ? -6.176 23.703 -15.141 1 97.25 96 GLU A CA 1
ATOM 766 C C . GLU A 1 96 ? -5.543 25.062 -14.891 1 97.25 96 GLU A C 1
ATOM 768 O O . GLU A 1 96 ? -4.434 25.344 -15.359 1 97.25 96 GLU A O 1
ATOM 773 N N . SER A 1 97 ? -6.234 25.938 -14.141 1 97.31 97 SER A N 1
ATOM 774 C CA . SER A 1 97 ? -5.719 27.266 -13.844 1 97.31 97 SER A CA 1
ATOM 775 C C . SER A 1 97 ? -4.582 27.203 -12.828 1 97.31 97 SER A C 1
ATOM 777 O O . SER A 1 97 ? -3.854 28.172 -12.641 1 97.31 97 SER A O 1
ATOM 779 N N . GLY A 1 98 ? -4.453 26.078 -12.172 1 98.12 98 GLY A N 1
ATOM 780 C CA . GLY A 1 98 ? -3.369 25.922 -11.219 1 98.12 98 GLY A CA 1
ATOM 781 C C . GLY A 1 98 ? -3.557 26.734 -9.953 1 98.12 98 GLY A C 1
ATOM 782 O O . GLY A 1 98 ? -4.688 26.938 -9.508 1 98.12 98 GLY A O 1
ATOM 783 N N . VAL A 1 99 ? -2.408 27.078 -9.312 1 98.69 99 VAL A N 1
ATOM 784 C CA . VAL A 1 99 ? -2.465 27.812 -8.055 1 98.69 99 VAL A CA 1
ATOM 785 C C . VAL A 1 99 ? -2.318 29.312 -8.328 1 98.69 99 VAL A C 1
ATOM 787 O O . VAL A 1 99 ? -1.731 29.703 -9.344 1 98.69 99 VAL A O 1
ATOM 790 N N . LYS A 1 100 ? -2.865 30.047 -7.449 1 98.12 100 LYS A N 1
ATOM 791 C CA . LYS A 1 100 ? -2.701 31.5 -7.434 1 98.12 100 LYS A CA 1
ATOM 792 C C . LYS A 1 100 ? -2.166 31.984 -6.086 1 98.12 100 LYS A C 1
ATOM 794 O O . LYS A 1 100 ? -2.668 31.578 -5.035 1 98.12 100 LYS A O 1
ATOM 799 N N . GLU A 1 101 ? -1.149 32.812 -6.145 1 98.19 101 GLU A N 1
ATOM 800 C CA . GLU A 1 101 ? -0.634 33.375 -4.91 1 98.19 101 GLU A CA 1
ATOM 801 C C . GLU A 1 101 ? -1.462 34.594 -4.484 1 98.19 101 GLU A C 1
ATOM 803 O O . GLU A 1 101 ? -1.742 35.469 -5.297 1 98.19 101 GLU A O 1
ATOM 808 N N . LEU A 1 102 ? -1.81 34.625 -3.266 1 98.5 102 LEU A N 1
ATOM 809 C CA . LEU A 1 102 ? -2.59 35.75 -2.752 1 98.5 102 LEU A CA 1
ATOM 810 C C . LEU A 1 102 ? -1.683 36.906 -2.348 1 98.5 102 LEU A C 1
ATOM 812 O O . LEU A 1 102 ? -0.554 36.688 -1.902 1 98.5 102 LEU A O 1
ATOM 816 N N . ASN A 1 103 ? -2.318 38.094 -2.477 1 96.88 103 ASN A N 1
ATOM 817 C CA . ASN A 1 103 ? -1.665 39.312 -1.955 1 96.88 103 ASN A CA 1
ATOM 818 C C . ASN A 1 103 ? -1.966 39.5 -0.473 1 96.88 103 ASN A C 1
ATOM 820 O O . ASN A 1 103 ? -2.932 38.938 0.051 1 96.88 103 ASN A O 1
ATOM 824 N N . PHE A 1 104 ? -1.062 40.25 0.135 1 97.62 104 PHE A N 1
ATOM 825 C CA . PHE A 1 104 ? -1.302 40.688 1.511 1 97.62 104 PHE A CA 1
ATOM 826 C C . PHE A 1 104 ? -1.493 42.188 1.591 1 97.62 104 PHE A C 1
ATOM 828 O O . PHE A 1 104 ? -0.974 42.938 0.755 1 97.62 104 PHE A O 1
ATOM 835 N N . SER A 1 105 ? -2.211 42.562 2.576 1 94.75 105 SER A N 1
ATOM 836 C CA . SER A 1 105 ? -2.314 44 2.82 1 94.75 105 SER A CA 1
ATOM 837 C C . SER A 1 105 ? -0.945 44.594 3.088 1 94.75 105 SER A C 1
ATOM 839 O O . SER A 1 105 ? -0.044 43.938 3.59 1 94.75 105 SER A O 1
ATOM 841 N N . GLU A 1 106 ? -0.796 45.906 2.777 1 90.69 106 GLU A N 1
ATOM 842 C CA . GLU A 1 106 ? 0.494 46.594 2.773 1 90.69 106 GLU A CA 1
ATOM 843 C C . GLU A 1 106 ? 1.124 46.594 4.164 1 90.69 106 GLU A C 1
ATOM 845 O O . GLU A 1 106 ? 2.35 46.562 4.297 1 90.69 106 GLU A O 1
ATOM 850 N N . GLU A 1 107 ? 0.349 46.5 5.137 1 92.31 107 GLU A N 1
ATOM 851 C CA . GLU A 1 107 ? 0.857 46.656 6.496 1 92.31 107 GLU A CA 1
ATOM 852 C C . GLU A 1 107 ? 1.379 45.312 7.035 1 92.31 107 GLU A C 1
ATOM 854 O O . GLU A 1 107 ? 2.047 45.281 8.07 1 92.31 107 GLU A O 1
ATOM 859 N N . PHE A 1 108 ? 1.145 44.219 6.34 1 94.94 108 PHE A N 1
ATOM 860 C CA . PHE A 1 108 ? 1.518 42.906 6.852 1 94.94 108 PHE A CA 1
ATOM 861 C C . PHE A 1 108 ? 2.998 42.656 6.617 1 94.94 108 PHE A C 1
ATOM 863 O O . PHE A 1 108 ? 3.521 42.938 5.535 1 94.94 108 PHE A O 1
ATOM 870 N N . ASP A 1 109 ? 3.666 42.125 7.617 1 92 109 ASP A N 1
ATOM 871 C CA . ASP A 1 109 ? 5.082 41.781 7.535 1 92 109 ASP A CA 1
ATOM 872 C C . ASP A 1 109 ? 5.285 40.438 6.781 1 92 109 ASP A C 1
ATOM 874 O O . ASP A 1 109 ? 5.492 39.406 7.398 1 92 109 ASP A O 1
ATOM 878 N N . ARG A 1 110 ? 5.426 40.594 5.547 1 91.81 110 ARG A N 1
ATOM 879 C CA . ARG A 1 110 ? 5.531 39.406 4.68 1 91.81 110 ARG A CA 1
ATOM 880 C C . ARG A 1 110 ? 6.918 38.781 4.777 1 91.81 110 ARG A C 1
ATOM 882 O O . ARG A 1 110 ? 7.074 37.594 4.562 1 91.81 110 ARG A O 1
ATOM 889 N N . GLU A 1 111 ? 7.863 39.531 5.062 1 90.25 111 GLU A N 1
ATOM 890 C CA . GLU A 1 111 ? 9.25 39.062 5.062 1 90.25 111 GLU A CA 1
ATOM 891 C C . GLU A 1 111 ? 9.484 38 6.145 1 90.25 111 GLU A C 1
ATOM 893 O O . GLU A 1 111 ? 10.289 37.094 5.957 1 90.25 111 GLU A O 1
ATOM 898 N N . ASN A 1 112 ? 8.773 38.156 7.254 1 92.19 112 ASN A N 1
ATOM 899 C CA . ASN A 1 112 ? 8.984 37.219 8.359 1 92.19 112 ASN A CA 1
ATOM 900 C C . ASN A 1 112 ? 7.859 36.219 8.461 1 92.19 112 ASN A C 1
ATOM 902 O O . ASN A 1 112 ? 7.723 35.531 9.477 1 92.19 112 ASN A O 1
ATOM 906 N N . PHE A 1 113 ? 7.082 36.156 7.445 1 96.81 113 PHE A N 1
ATOM 907 C CA . PHE A 1 113 ? 5.953 35.219 7.422 1 96.81 113 PHE A CA 1
ATOM 908 C C . PHE A 1 113 ? 6.422 33.812 7.129 1 96.81 113 PHE A C 1
ATOM 910 O O . PHE A 1 113 ? 6.977 33.531 6.062 1 96.81 113 PHE A O 1
ATOM 917 N N . ASN A 1 114 ? 6.301 32.844 8.062 1 97.44 114 ASN A N 1
ATOM 918 C CA . ASN A 1 114 ? 6.648 31.438 7.938 1 97.44 114 ASN A CA 1
ATOM 919 C C . ASN A 1 114 ? 5.445 30.531 8.211 1 97.44 114 ASN A C 1
ATOM 921 O O . ASN A 1 114 ? 5.336 29.953 9.297 1 97.44 114 ASN A O 1
ATOM 925 N N . PRO A 1 115 ? 4.562 30.375 7.227 1 98.5 115 PRO A N 1
ATOM 926 C CA . PRO A 1 115 ? 3.256 29.734 7.43 1 98.5 115 PRO A CA 1
ATOM 927 C C . PRO A 1 115 ? 3.35 28.219 7.586 1 98.5 115 PRO A C 1
ATOM 929 O O . PRO A 1 115 ? 4.113 27.578 6.867 1 98.5 115 PRO A O 1
ATOM 932 N N . HIS A 1 116 ? 2.682 27.688 8.539 1 98.5 116 HIS A N 1
ATOM 933 C CA . HIS A 1 116 ? 2.523 26.266 8.82 1 98.5 116 HIS A CA 1
ATOM 934 C C . HIS A 1 116 ? 1.063 25.844 8.711 1 98.5 116 HIS A C 1
ATOM 936 O O . HIS A 1 116 ? 0.475 25.906 7.629 1 98.5 116 HIS A O 1
ATOM 942 N N . GLY A 1 117 ? 0.391 25.422 9.734 1 98.81 117 GLY A N 1
ATOM 943 C CA . GLY A 1 117 ? -1.014 25.062 9.695 1 98.81 117 GLY A CA 1
ATOM 944 C C . GLY A 1 117 ? -1.932 26.219 9.375 1 98.81 117 GLY A C 1
ATOM 945 O O . GLY A 1 117 ? -1.69 27.344 9.805 1 98.81 117 GLY A O 1
ATOM 946 N N . LEU A 1 118 ? -3.002 25.969 8.672 1 98.69 118 LEU A N 1
ATOM 947 C CA . LEU A 1 118 ? -3.98 27 8.336 1 98.69 118 LEU A CA 1
ATOM 948 C C . LEU A 1 118 ? -5.398 26.438 8.391 1 98.69 118 LEU A C 1
ATOM 950 O O . LEU A 1 118 ? -5.602 25.234 8.258 1 98.69 118 LEU A O 1
ATOM 954 N N . SER A 1 119 ? -6.301 27.266 8.648 1 98.81 119 SER A N 1
ATOM 955 C CA . SER A 1 119 ? -7.727 26.953 8.648 1 98.81 119 SER A CA 1
ATOM 956 C C . SER A 1 119 ? -8.547 28.141 8.164 1 98.81 119 SER A C 1
ATOM 958 O O . SER A 1 119 ? -8.07 29.281 8.18 1 98.81 119 SER A O 1
ATOM 960 N N . VAL A 1 120 ? -9.703 27.828 7.684 1 98.5 120 VAL A N 1
ATOM 961 C CA . VAL A 1 120 ? -10.586 28.859 7.156 1 98.5 120 VAL A CA 1
ATOM 962 C C . VAL A 1 120 ? -11.938 28.797 7.859 1 98.5 120 VAL A C 1
ATOM 964 O O . VAL A 1 120 ? -12.43 27.719 8.172 1 98.5 120 VAL A O 1
ATOM 967 N N . TRP A 1 121 ? -12.5 29.984 8.141 1 97.88 121 TRP A N 1
ATOM 968 C CA . TRP A 1 121 ? -13.82 30.094 8.742 1 97.88 121 TRP A CA 1
ATOM 969 C C . TRP A 1 121 ? -14.688 31.094 7.984 1 97.88 121 TRP A C 1
ATOM 971 O O . TRP A 1 121 ? -14.25 32.219 7.719 1 97.88 121 TRP A O 1
ATOM 981 N N . THR A 1 122 ? -15.812 30.625 7.617 1 97.5 122 THR A N 1
ATOM 982 C CA . THR A 1 122 ? -16.781 31.5 6.961 1 97.5 122 THR A CA 1
ATOM 983 C C . THR A 1 122 ? -17.859 31.938 7.938 1 97.5 122 THR A C 1
ATOM 985 O O . THR A 1 122 ? -18.562 31.094 8.508 1 97.5 122 THR A O 1
ATOM 988 N N . ASP A 1 123 ? -17.969 33.25 8.078 1 97.06 123 ASP A N 1
ATOM 989 C CA . ASP A 1 123 ? -19.062 33.75 8.898 1 97.06 123 ASP A CA 1
ATOM 990 C C . ASP A 1 123 ? -20.422 33.406 8.305 1 97.06 123 ASP A C 1
ATOM 992 O O . ASP A 1 123 ? -20.734 33.812 7.176 1 97.06 123 ASP A O 1
ATOM 996 N N . PRO A 1 124 ? -21.219 32.719 9.047 1 94.62 124 PRO A N 1
ATOM 997 C CA . PRO A 1 124 ? -22.484 32.25 8.461 1 94.62 124 PRO A CA 1
ATOM 998 C C . PRO A 1 124 ? -23.453 33.375 8.18 1 94.62 124 PRO A C 1
ATOM 1000 O O . PRO A 1 124 ? -24.359 33.25 7.352 1 94.62 124 PRO A O 1
ATOM 1003 N N . LEU A 1 125 ? -23.281 34.469 8.812 1 95.56 125 LEU A N 1
ATOM 1004 C CA . LEU A 1 125 ? -24.203 35.594 8.641 1 95.56 125 LEU A CA 1
ATOM 1005 C C . LEU A 1 125 ? -23.734 36.5 7.512 1 95.56 125 LEU A C 1
ATOM 1007 O O . LEU A 1 125 ? -24.484 36.75 6.562 1 95.56 125 LEU A O 1
ATOM 1011 N N . SER A 1 126 ? -22.5 36.938 7.52 1 95.62 126 SER A N 1
ATOM 1012 C CA . SER A 1 126 ? -22 37.938 6.574 1 95.62 126 SER A CA 1
ATOM 1013 C C . SER A 1 126 ? -21.375 37.281 5.355 1 95.62 126 SER A C 1
ATOM 1015 O O . SER A 1 126 ? -21.188 37.906 4.32 1 95.62 126 SER A O 1
ATOM 1017 N N . GLY A 1 127 ? -20.938 36 5.543 1 95.62 127 GLY A N 1
ATOM 1018 C CA . GLY A 1 127 ? -20.203 35.344 4.473 1 95.62 127 GLY A CA 1
ATOM 1019 C C . GLY A 1 127 ? -18.734 35.688 4.441 1 95.62 127 GLY A C 1
ATOM 1020 O O . GLY A 1 127 ? -17.984 35.188 3.592 1 95.62 127 GLY A O 1
ATOM 1021 N N . ARG A 1 128 ? -18.344 36.531 5.391 1 96.69 128 ARG A N 1
ATOM 1022 C CA . ARG A 1 128 ? -16.938 36.906 5.469 1 96.69 128 ARG A CA 1
ATOM 1023 C C . ARG A 1 128 ? -16.062 35.688 5.719 1 96.69 128 ARG A C 1
ATOM 1025 O O . ARG A 1 128 ? -16.391 34.812 6.543 1 96.69 128 ARG A O 1
ATOM 1032 N N . ILE A 1 129 ? -14.922 35.625 4.941 1 98.06 129 ILE A N 1
ATOM 1033 C CA . ILE A 1 129 ? -14 34.5 5.066 1 98.06 129 ILE A CA 1
ATOM 1034 C C . ILE A 1 129 ? -12.773 34.938 5.871 1 98.06 129 ILE A C 1
ATOM 1036 O O . ILE A 1 129 ? -12.055 35.844 5.48 1 98.06 129 ILE A O 1
ATOM 1040 N N . SER A 1 130 ? -12.586 34.281 6.977 1 98.62 130 SER A N 1
ATOM 1041 C CA . SER A 1 130 ? -11.375 34.469 7.773 1 98.62 130 SER A CA 1
ATOM 1042 C C . SER A 1 130 ? -10.375 33.344 7.504 1 98.62 130 SER A C 1
ATOM 1044 O O . SER A 1 130 ? -10.758 32.156 7.375 1 98.62 130 SER A O 1
ATOM 1046 N N . VAL A 1 131 ? -9.148 33.688 7.336 1 98.81 131 VAL A N 1
ATOM 1047 C CA . VAL A 1 131 ? -8.047 32.75 7.172 1 98.81 131 VAL A CA 1
ATOM 1048 C C . VAL A 1 131 ? -7.074 32.875 8.344 1 98.81 131 VAL A C 1
ATOM 1050 O O . VAL A 1 131 ? -6.484 33.938 8.555 1 98.81 131 VAL A O 1
ATOM 1053 N N . LEU A 1 132 ? -7.012 31.859 9.109 1 98.94 132 LEU A N 1
ATOM 1054 C CA . LEU A 1 132 ? -6.09 31.812 10.242 1 98.94 132 LEU A CA 1
ATOM 1055 C C . LEU A 1 132 ? -4.883 30.938 9.922 1 98.94 132 LEU A C 1
ATOM 1057 O O . LEU A 1 132 ? -5.035 29.797 9.461 1 98.94 132 LEU A O 1
ATOM 1061 N N . VAL A 1 133 ? -3.676 31.484 10.164 1 98.81 133 VAL A N 1
ATOM 1062 C CA . VAL A 1 133 ? -2.455 30.797 9.758 1 98.81 133 VAL A CA 1
ATOM 1063 C C . VAL A 1 133 ? -1.431 30.859 10.891 1 98.81 133 VAL A C 1
ATOM 1065 O O . VAL A 1 133 ? -1.16 31.922 11.438 1 98.81 133 VAL A O 1
ATOM 1068 N N . ILE A 1 134 ? -0.917 29.719 11.219 1 98.75 134 ILE A N 1
ATOM 1069 C CA . ILE A 1 134 ? 0.215 29.703 12.141 1 98.75 134 ILE A C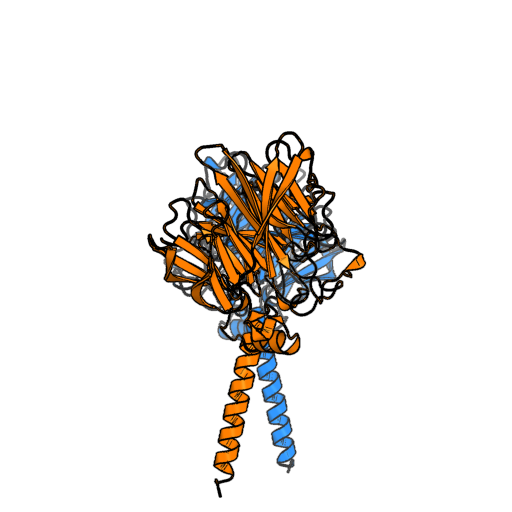A 1
ATOM 1070 C C . ILE A 1 134 ? 1.46 30.234 11.438 1 98.75 134 ILE A C 1
ATOM 1072 O O . ILE A 1 134 ? 1.72 29.891 10.273 1 98.75 134 ILE A O 1
ATOM 1076 N N . SER A 1 135 ? 2.18 31.062 12.086 1 98.19 135 SER A N 1
ATOM 1077 C CA . SER A 1 135 ? 3.451 31.562 11.586 1 98.19 135 SER A CA 1
ATOM 1078 C C . SER A 1 135 ? 4.559 31.406 12.617 1 98.19 135 SER A C 1
ATOM 1080 O O . SER A 1 135 ? 4.438 31.891 13.75 1 98.19 135 SER A O 1
ATOM 1082 N N . HIS A 1 136 ? 5.578 30.734 12.203 1 95.19 136 HIS A N 1
ATOM 1083 C CA . HIS A 1 136 ? 6.719 30.562 13.094 1 95.19 136 HIS A CA 1
ATOM 1084 C C . HIS A 1 136 ? 7.598 31.797 13.109 1 95.19 136 HIS A C 1
ATOM 1086 O O . HIS A 1 136 ? 7.871 32.375 12.062 1 95.19 136 HIS A O 1
ATOM 1092 N N . GLN A 1 137 ? 7.855 32.219 14.281 1 88.12 137 GLN A N 1
ATOM 1093 C CA . GLN A 1 137 ? 8.82 33.312 14.5 1 88.12 137 GLN A CA 1
ATOM 1094 C C . GLN A 1 137 ? 10.062 32.781 15.227 1 88.12 137 GLN A C 1
ATOM 1096 O O . GLN A 1 137 ? 10.156 31.594 15.547 1 88.12 137 GLN A O 1
ATOM 1101 N N . ARG A 1 138 ? 11.086 33.625 15.438 1 76.94 138 ARG A N 1
ATOM 1102 C CA . ARG A 1 138 ? 12.328 33.219 16.078 1 76.94 138 ARG A CA 1
ATOM 1103 C C . ARG A 1 138 ? 12.07 32.656 17.484 1 76.94 138 ARG A C 1
ATOM 1105 O O . ARG A 1 138 ? 12.594 31.625 17.859 1 76.94 138 ARG A O 1
ATOM 1112 N N . ARG A 1 139 ? 11.266 33.281 18.281 1 69.94 139 ARG A N 1
ATOM 1113 C CA . ARG A 1 139 ? 11.141 32.875 19.672 1 69.94 139 ARG A CA 1
ATOM 1114 C C . ARG A 1 139 ? 9.758 32.281 19.953 1 69.94 139 ARG A C 1
ATOM 1116 O O . ARG A 1 139 ? 9.594 31.453 20.844 1 69.94 139 ARG A O 1
ATOM 1123 N N . LYS A 1 140 ? 8.758 32.656 19.344 1 78.25 140 LYS A N 1
ATOM 1124 C CA . LYS A 1 140 ? 7.406 32.156 19.609 1 78.25 140 LYS A CA 1
ATOM 1125 C C . LYS A 1 140 ? 6.594 32.062 18.328 1 78.25 140 LYS A C 1
ATOM 1127 O O . LYS A 1 140 ? 6.867 32.781 17.359 1 78.25 140 LYS A O 1
ATOM 1132 N N . ASP A 1 141 ? 5.656 31.078 18.422 1 93.5 141 ASP A N 1
ATOM 1133 C CA . ASP A 1 141 ? 4.715 30.984 17.312 1 93.5 141 ASP A CA 1
ATOM 1134 C C . ASP A 1 141 ? 3.525 31.922 17.516 1 93.5 141 ASP A C 1
ATOM 1136 O O . ASP A 1 141 ? 3.275 32.375 18.625 1 93.5 141 ASP A O 1
ATOM 1140 N N . GLN A 1 142 ? 2.953 32.375 16.516 1 97.38 142 GLN A N 1
ATOM 1141 C CA . GLN A 1 142 ? 1.787 33.25 16.516 1 97.38 142 GLN A CA 1
ATOM 1142 C C . GLN A 1 142 ? 0.784 32.844 15.445 1 97.38 142 GLN A C 1
ATOM 1144 O O . GLN A 1 142 ? 1.099 32 14.586 1 97.38 142 GLN A O 1
ATOM 1149 N N . VAL A 1 143 ? -0.441 33.281 15.586 1 98.62 143 VAL A N 1
ATOM 1150 C CA . VAL A 1 143 ? -1.475 33.031 14.586 1 98.62 143 VAL A CA 1
ATOM 1151 C C . VAL A 1 143 ? -1.838 34.344 13.883 1 98.62 143 VAL A C 1
ATOM 1153 O O . VAL A 1 143 ? -2.207 35.344 14.539 1 98.62 143 VAL A O 1
ATOM 1156 N N . GLU A 1 144 ? -1.599 34.406 12.586 1 98.44 144 GLU A N 1
ATOM 1157 C CA . GLU A 1 144 ? -2.021 35.531 11.773 1 98.44 144 GLU A CA 1
ATOM 1158 C C . GLU A 1 144 ? -3.467 35.375 11.312 1 98.44 144 GLU A C 1
ATOM 1160 O O . GLU A 1 144 ? -3.832 34.344 10.734 1 98.44 144 GLU A O 1
ATOM 1165 N N . VAL A 1 145 ? -4.254 36.406 11.586 1 98.5 145 VAL A N 1
ATOM 1166 C CA . VAL A 1 145 ? -5.66 36.375 11.195 1 98.5 145 VAL A CA 1
ATOM 1167 C C . VAL A 1 145 ? -5.879 37.312 10.016 1 98.5 145 VAL A C 1
ATOM 1169 O O . VAL A 1 145 ? -5.531 38.5 10.078 1 98.5 145 VAL A O 1
ATOM 1172 N N . PHE A 1 146 ? -6.445 36.781 8.977 1 98.56 146 PHE A N 1
ATOM 1173 C CA . PHE A 1 146 ? -6.742 37.562 7.781 1 98.56 146 PHE A CA 1
ATOM 1174 C C . PHE A 1 146 ? -8.219 37.469 7.422 1 98.56 146 PHE A C 1
ATOM 1176 O O . PHE A 1 146 ? -8.891 36.5 7.801 1 98.56 146 PHE A O 1
ATOM 1183 N N . THR A 1 147 ? -8.688 38.5 6.77 1 98.25 147 THR A N 1
ATOM 1184 C CA . THR A 1 147 ? -9.898 38.375 5.973 1 98.25 147 THR A CA 1
ATOM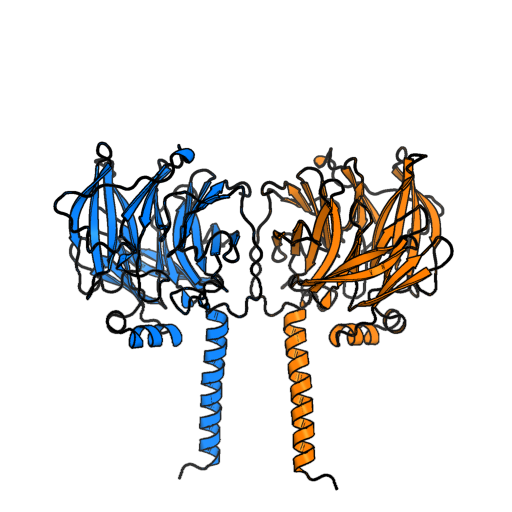 1185 C C . THR A 1 147 ? -9.57 38.312 4.484 1 98.25 147 THR A C 1
ATOM 1187 O O . THR A 1 147 ? -8.672 39 4.016 1 98.25 147 THR A O 1
ATOM 1190 N N . TYR A 1 148 ? -10.234 37.469 3.809 1 98.38 148 TYR A N 1
ATOM 1191 C CA . TYR A 1 148 ? -9.984 37.281 2.385 1 98.38 148 TYR A CA 1
ATOM 1192 C C . TYR A 1 148 ? -10.898 38.156 1.546 1 98.38 148 TYR A C 1
ATOM 1194 O O . TYR A 1 148 ? -12.125 38.031 1.627 1 98.38 148 TYR A O 1
ATOM 1202 N N . ASP A 1 149 ? -10.375 39.031 0.797 1 96.62 149 ASP A N 1
ATOM 1203 C CA . ASP A 1 149 ? -11.102 39.844 -0.181 1 96.62 149 ASP A CA 1
ATOM 1204 C C . ASP A 1 149 ? -11.125 39.156 -1.545 1 96.62 149 ASP A C 1
ATOM 1206 O O . ASP A 1 149 ? -10.117 39.125 -2.256 1 96.62 149 ASP A O 1
ATOM 1210 N N . VAL A 1 150 ? -12.273 38.688 -1.932 1 92.19 150 VAL A N 1
ATOM 1211 C CA . VAL A 1 150 ? -12.43 37.875 -3.141 1 92.19 150 VAL A CA 1
ATOM 1212 C C . VAL A 1 150 ? -12.141 38.719 -4.371 1 92.19 150 VAL A C 1
ATOM 1214 O O . VAL A 1 150 ? -11.5 38.281 -5.32 1 92.19 150 VAL A O 1
ATOM 1217 N N . ALA A 1 151 ? -12.547 39.938 -4.371 1 93.25 151 ALA A N 1
ATOM 1218 C CA . ALA A 1 151 ? -12.445 40.812 -5.531 1 93.25 151 ALA A CA 1
ATOM 1219 C C . ALA A 1 151 ? -10.984 41.125 -5.867 1 93.25 151 ALA A C 1
ATOM 1221 O O . ALA A 1 151 ? -10.594 41.125 -7.035 1 93.25 151 ALA A O 1
ATOM 1222 N N . THR A 1 152 ? -10.195 41.312 -4.867 1 95 152 THR A N 1
ATOM 1223 C CA . THR A 1 152 ? -8.812 41.719 -5.098 1 95 152 THR A CA 1
ATOM 1224 C C . THR A 1 152 ? -7.855 40.562 -4.852 1 95 152 THR A C 1
ATOM 1226 O O . THR A 1 152 ? -6.645 40.688 -5.043 1 95 152 THR A O 1
ATOM 1229 N N . GLU A 1 153 ? -8.398 39.406 -4.398 1 96.12 153 GLU A N 1
ATOM 1230 C CA . GLU A 1 153 ? -7.578 38.25 -4.055 1 96.12 153 GLU A CA 1
ATOM 1231 C C . GLU A 1 153 ? -6.48 38.625 -3.064 1 96.12 153 GLU A C 1
ATOM 1233 O O . GLU A 1 153 ? -5.305 38.312 -3.295 1 96.12 153 GLU A O 1
ATOM 1238 N N . THR A 1 154 ? -6.934 39.281 -2.021 1 97.94 154 THR A N 1
ATOM 1239 C CA . THR A 1 154 ? -6.023 39.844 -1.017 1 97.94 154 THR A CA 1
ATOM 1240 C C . THR A 1 154 ? -6.402 39.344 0.376 1 97.94 154 THR A C 1
ATOM 1242 O O . THR A 1 154 ? -7.586 39.25 0.715 1 97.94 154 THR A O 1
ATOM 1245 N N . LEU A 1 155 ? -5.371 38.969 1.094 1 98.62 155 LEU A N 1
ATOM 1246 C CA . LEU A 1 155 ? -5.543 38.75 2.523 1 98.62 155 LEU A CA 1
ATOM 1247 C C . LEU A 1 155 ? -5.324 40.031 3.316 1 98.62 155 LEU A C 1
ATOM 1249 O O . LEU A 1 155 ? -4.203 40.531 3.393 1 98.62 155 LEU A O 1
ATOM 1253 N N . GLU A 1 156 ? -6.41 40.531 3.855 1 98.19 156 GLU A N 1
ATOM 1254 C CA . GLU A 1 156 ? -6.328 41.688 4.719 1 98.19 156 GLU A CA 1
ATOM 1255 C C . GLU A 1 156 ? -6.004 41.312 6.16 1 98.19 156 GLU A C 1
ATOM 1257 O O . GLU A 1 156 ? -6.809 40.656 6.824 1 98.19 156 GLU A O 1
ATOM 1262 N N . HIS A 1 157 ? -4.887 41.781 6.574 1 98.19 157 HIS A N 1
ATOM 1263 C CA . HIS A 1 157 ? -4.465 41.438 7.918 1 98.19 157 HIS A CA 1
ATOM 1264 C C . HIS A 1 157 ? -5.344 42.094 8.977 1 98.19 157 HIS A C 1
ATOM 1266 O O . HIS A 1 157 ? -5.582 43.312 8.914 1 98.19 157 HIS A O 1
ATOM 1272 N N . GLN A 1 158 ? -5.82 41.281 9.852 1 97.44 158 GLN A N 1
ATOM 1273 C CA . GLN A 1 158 ? -6.707 41.781 10.883 1 97.44 158 GLN A CA 1
ATOM 1274 C C . GLN A 1 158 ? -5.988 41.875 12.227 1 97.44 158 GLN A C 1
ATOM 1276 O O . GLN A 1 158 ? -6.09 42.906 12.922 1 97.44 158 GLN A O 1
ATOM 1281 N N . GLU A 1 159 ? -5.289 40.875 12.633 1 96.44 159 GLU A N 1
ATOM 1282 C CA . GLU A 1 159 ? -4.566 40.875 13.898 1 96.44 159 GLU A CA 1
ATOM 1283 C C . GLU A 1 159 ? -3.557 39.719 13.953 1 96.44 159 GLU A C 1
ATOM 1285 O O . GLU A 1 159 ? -3.635 38.781 13.156 1 96.44 159 GLU A O 1
ATOM 1290 N N . THR A 1 160 ? -2.584 39.906 14.789 1 97.06 160 THR A N 1
ATOM 1291 C CA . THR A 1 160 ? -1.659 38.844 15.203 1 97.06 160 THR A CA 1
ATOM 1292 C C . THR A 1 160 ? -1.972 38.375 16.609 1 97.06 160 THR A C 1
ATOM 1294 O O . THR A 1 160 ? -1.946 39.188 17.562 1 97.06 160 THR A O 1
ATOM 1297 N N . ILE A 1 161 ? -2.303 37.125 16.734 1 98.12 161 ILE A N 1
ATOM 1298 C CA . ILE A 1 161 ? -2.621 36.562 18.031 1 98.12 161 ILE A CA 1
ATOM 1299 C C . ILE A 1 161 ? -1.373 35.906 18.641 1 98.12 161 ILE A C 1
ATOM 1301 O O . ILE A 1 161 ? -0.77 35.031 18.031 1 98.12 161 ILE A O 1
ATOM 1305 N N . ARG A 1 162 ? -1.07 36.438 19.797 1 96.81 162 ARG A N 1
ATOM 1306 C CA . ARG A 1 162 ? 0.01 35.875 20.609 1 96.81 162 ARG A CA 1
ATOM 1307 C C . ARG A 1 162 ? -0.498 35.438 21.984 1 96.81 162 ARG A C 1
ATOM 1309 O O . ARG A 1 162 ? -1.344 36.125 22.578 1 96.81 162 ARG A O 1
ATOM 1316 N N . ASP A 1 163 ? -0.066 34.312 22.391 1 96.75 163 ASP A N 1
ATOM 1317 C CA . ASP A 1 163 ? -0.415 33.75 23.703 1 96.75 163 ASP A CA 1
ATOM 1318 C C . ASP A 1 163 ? 0.697 32.875 24.234 1 96.75 163 ASP A C 1
ATOM 1320 O O . ASP A 1 163 ? 1.393 32.188 23.469 1 96.75 163 ASP A O 1
ATOM 1324 N N . GLU A 1 164 ? 0.875 32.844 25.562 1 94.81 164 GLU A N 1
ATOM 1325 C CA . GLU A 1 164 ? 1.944 32.062 26.188 1 94.81 164 GLU A CA 1
ATOM 1326 C C . GLU A 1 164 ? 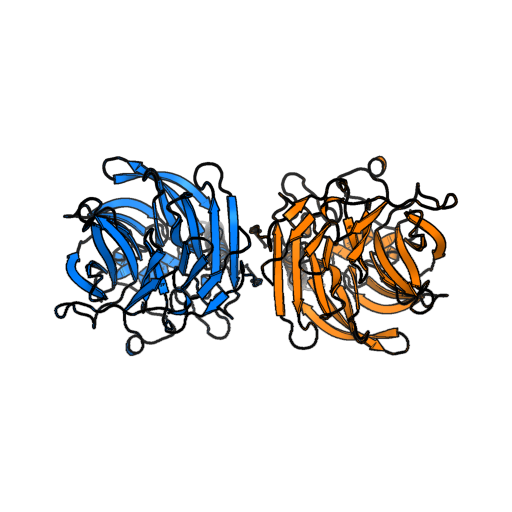1.774 30.578 25.906 1 94.81 164 GLU A C 1
ATOM 1328 O O . GLU A 1 164 ? 2.748 29.812 25.906 1 94.81 164 GLU A O 1
ATOM 1333 N N . LEU A 1 165 ? 0.542 30.172 25.594 1 96.75 165 LEU A N 1
ATOM 1334 C CA . LEU A 1 165 ? 0.275 28.75 25.391 1 96.75 165 LEU A CA 1
ATOM 1335 C C . LEU A 1 165 ? 0.299 28.406 23.906 1 96.75 165 LEU A C 1
ATOM 1337 O O . LEU A 1 165 ? 0.073 27.25 23.547 1 96.75 165 LEU A O 1
ATOM 1341 N N . ILE A 1 166 ? 0.613 29.328 23.078 1 96.75 166 ILE A N 1
ATOM 1342 C CA . ILE A 1 166 ? 0.862 29.109 21.656 1 96.75 166 ILE A CA 1
ATOM 1343 C C . ILE A 1 166 ? 2.352 29.281 21.359 1 96.75 166 ILE A C 1
ATOM 1345 O O . ILE A 1 166 ? 2.814 30.391 21.109 1 96.75 166 ILE A O 1
ATOM 1349 N N . TYR A 1 167 ? 3.066 28.203 21.375 1 94.62 167 TYR A N 1
ATOM 1350 C CA . TYR A 1 167 ? 4.516 28.359 21.344 1 94.62 167 TYR A CA 1
ATOM 1351 C C . TYR A 1 167 ? 5.141 27.406 20.328 1 94.62 167 TYR A C 1
ATOM 1353 O O . TYR A 1 167 ? 6.266 27.641 19.875 1 94.62 167 TYR A O 1
ATOM 1361 N N . SER A 1 168 ? 4.465 26.375 19.969 1 95.38 168 SER A N 1
ATOM 1362 C CA . SER A 1 168 ? 4.926 25.422 18.969 1 95.38 168 SER A CA 1
ATOM 1363 C C . SER A 1 168 ? 3.766 24.891 18.125 1 95.38 168 SER A C 1
ATOM 1365 O O . SER A 1 168 ? 3.561 23.688 18.031 1 95.38 168 SER A O 1
ATOM 1367 N N . GLY A 1 169 ? 3.115 25.828 17.516 1 97.38 169 GLY A N 1
ATOM 1368 C CA . GLY A 1 169 ? 1.914 25.484 16.766 1 97.38 169 GLY A CA 1
ATOM 1369 C C . GLY A 1 169 ? 2.197 24.688 15.516 1 97.38 169 GLY A C 1
ATOM 1370 O O . GLY A 1 169 ? 3.08 25.031 14.727 1 97.38 169 GLY A O 1
ATOM 1371 N N . ASN A 1 170 ? 1.536 23.547 15.375 1 98 170 ASN A N 1
ATOM 1372 C CA . ASN A 1 170 ? 1.674 22.734 14.172 1 98 170 ASN A CA 1
ATOM 1373 C C . ASN A 1 170 ? 0.49 22.906 13.227 1 98 170 ASN A C 1
ATOM 1375 O O . ASN A 1 170 ? 0.674 23.219 12.047 1 98 170 ASN A O 1
ATOM 1379 N N . ASP A 1 171 ? -0.69 22.734 13.758 1 98.88 171 ASP A N 1
ATOM 1380 C CA . ASP A 1 171 ? -1.937 22.922 13.023 1 98.88 171 ASP A CA 1
ATOM 1381 C C . ASP A 1 171 ? -2.996 23.578 13.891 1 98.88 171 ASP A C 1
ATOM 1383 O O . ASP A 1 171 ? -2.846 23.656 15.117 1 98.88 171 ASP A O 1
ATOM 1387 N N . LEU A 1 172 ? -4.02 24.141 13.211 1 98.88 172 LEU A N 1
ATOM 1388 C CA . LEU A 1 172 ? -5.125 24.734 13.953 1 98.88 172 LEU A CA 1
ATOM 1389 C C . LEU A 1 172 ? -6.441 24.562 13.211 1 98.88 172 LEU A C 1
ATOM 1391 O O . LEU A 1 172 ? -6.449 24.281 12.008 1 98.88 172 LEU A O 1
ATOM 1395 N N . LEU A 1 173 ? -7.508 24.594 13.922 1 98.88 173 LEU A N 1
ATOM 1396 C CA . LEU A 1 173 ? -8.875 24.531 13.414 1 98.88 173 LEU A CA 1
ATOM 1397 C C . LEU A 1 173 ? -9.688 25.734 13.883 1 98.88 173 LEU A C 1
ATOM 1399 O O . LEU A 1 173 ? -9.961 25.859 15.078 1 98.88 173 LEU A O 1
ATOM 1403 N N . ALA A 1 174 ? -10.086 26.578 12.977 1 98.81 174 ALA A N 1
ATOM 1404 C CA . ALA A 1 174 ? -10.852 27.781 13.297 1 98.81 174 ALA A CA 1
ATOM 1405 C C . ALA A 1 174 ? -12.289 27.422 13.672 1 98.81 174 ALA A C 1
ATOM 1407 O O . ALA A 1 174 ? -12.945 26.641 12.984 1 98.81 174 ALA A O 1
ATOM 1408 N N . LEU A 1 175 ? -12.789 28 14.773 1 98.06 175 LEU A N 1
ATOM 1409 C CA . LEU A 1 175 ? -14.18 27.875 15.211 1 98.06 175 LEU A CA 1
ATOM 1410 C C . LEU A 1 175 ? -14.922 29.188 15.047 1 98.06 175 LEU A C 1
A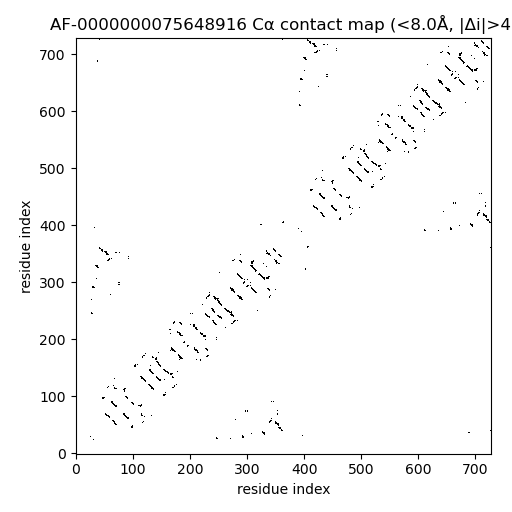TOM 1412 O O . LEU A 1 175 ? -16.141 29.234 15.18 1 98.06 175 LEU A O 1
ATOM 1416 N N . GLY A 1 176 ? -14.242 30.172 14.789 1 97.25 176 GLY A N 1
ATOM 1417 C CA . GLY A 1 176 ? -14.68 31.531 14.57 1 97.25 176 GLY A CA 1
ATOM 1418 C C . GLY A 1 176 ? -13.609 32.406 13.961 1 97.25 176 GLY A C 1
ATOM 1419 O O . GLY A 1 176 ? -12.562 31.922 13.531 1 97.25 176 GLY A O 1
ATOM 1420 N N . PRO A 1 177 ? -13.883 33.688 13.922 1 95.44 177 PRO A N 1
ATOM 1421 C CA . PRO A 1 177 ? -12.906 34.594 13.297 1 95.44 177 PRO A CA 1
ATOM 1422 C C . PRO A 1 177 ? -11.625 34.719 14.109 1 95.44 177 PRO A C 1
ATOM 1424 O O . PRO A 1 177 ? -10.586 35.125 13.57 1 95.44 177 PRO A O 1
ATOM 1427 N N . ASP A 1 178 ? -11.727 34.469 15.414 1 95.31 178 ASP A N 1
ATOM 1428 C CA . ASP A 1 178 ? -10.531 34.562 16.25 1 95.31 178 ASP A CA 1
ATOM 1429 C C . ASP A 1 178 ? -10.555 33.562 17.375 1 95.31 178 ASP A C 1
ATOM 1431 O O . ASP A 1 178 ? -10.164 33.844 18.5 1 95.31 178 ASP A O 1
ATOM 1435 N N . SER A 1 179 ? -11.164 32.438 17.156 1 98.31 179 SER A N 1
ATOM 1436 C CA . SER A 1 179 ? -11.172 31.312 18.078 1 98.31 179 SER A CA 1
ATOM 1437 C C . SER A 1 179 ? -10.812 30.016 17.344 1 98.31 179 SER A C 1
ATOM 1439 O O . SER A 1 179 ? -11.219 29.812 16.203 1 98.31 179 SER A O 1
ATOM 1441 N N . PHE A 1 180 ? -10.055 29.156 18.047 1 98.88 180 PHE A N 1
ATOM 1442 C CA . PHE A 1 180 ? -9.57 27.969 17.359 1 98.88 180 PHE A CA 1
ATOM 1443 C C . PHE A 1 180 ? -9 26.953 18.344 1 98.88 180 PHE A C 1
ATOM 1445 O O . PHE A 1 180 ? -8.695 27.297 19.484 1 98.88 180 PHE A O 1
ATOM 1452 N N . TYR A 1 181 ? -8.969 25.703 17.938 1 98.94 181 TYR A N 1
ATOM 1453 C CA . TYR A 1 181 ? -8.062 24.719 18.516 1 98.94 181 TYR A CA 1
ATOM 1454 C C . TYR A 1 181 ? -6.691 24.781 17.844 1 98.94 181 TYR A C 1
ATOM 1456 O O . TYR A 1 181 ? -6.594 25.062 16.641 1 98.94 181 TYR A O 1
ATOM 1464 N N . LEU A 1 182 ? -5.648 24.531 18.594 1 98.88 182 LEU A N 1
ATOM 1465 C CA . LEU A 1 182 ? -4.293 24.516 18.062 1 98.88 182 LEU A CA 1
ATOM 1466 C C . LEU A 1 182 ? -3.459 23.422 18.703 1 98.88 182 LEU A C 1
ATOM 1468 O O . LEU A 1 182 ? -3.539 23.203 19.906 1 98.88 182 LEU A O 1
ATOM 1472 N N . THR A 1 183 ? -2.711 22.703 17.922 1 98.81 183 THR A N 1
ATOM 1473 C CA . THR A 1 183 ? -1.8 21.688 18.438 1 98.81 183 THR A CA 1
ATOM 1474 C C . THR A 1 183 ? -0.404 22.266 18.641 1 98.81 183 THR A C 1
ATOM 1476 O O . THR A 1 183 ? 0.142 22.906 17.734 1 98.81 183 THR A O 1
ATOM 1479 N N . ASN A 1 184 ? 0.172 22.141 19.828 1 97.62 184 ASN A N 1
ATOM 1480 C CA . ASN A 1 184 ? 1.6 22.297 20.094 1 97.62 184 ASN A CA 1
ATOM 1481 C C . ASN A 1 184 ? 2.342 20.969 19.984 1 97.62 184 ASN A C 1
ATOM 1483 O O . ASN A 1 184 ? 2.146 20.078 20.812 1 97.62 184 ASN A O 1
ATOM 1487 N N . ASP A 1 185 ? 3.23 20.906 19.016 1 96.69 185 ASP A N 1
ATOM 1488 C CA . ASP A 1 185 ? 3.764 19.578 18.719 1 96.69 185 ASP A CA 1
ATOM 1489 C C . ASP A 1 185 ? 4.816 19.172 19.75 1 96.69 185 ASP A C 1
ATOM 1491 O O . ASP A 1 185 ? 5.027 17.984 19.984 1 96.69 185 ASP A O 1
ATOM 1495 N N . VAL A 1 186 ? 5.492 20.125 20.406 1 94.81 186 VAL A N 1
ATOM 1496 C CA . VAL A 1 186 ? 6.449 19.828 21.469 1 94.81 186 VAL A CA 1
ATOM 1497 C C . VAL A 1 186 ? 6.203 20.75 22.672 1 94.81 186 VAL A C 1
ATOM 1499 O O . VAL A 1 186 ? 5.371 21.656 22.594 1 94.81 186 VAL A O 1
ATOM 1502 N N . SER A 1 187 ? 6.938 20.453 23.703 1 93.75 187 SER A N 1
ATOM 1503 C CA . SER A 1 187 ? 6.809 21.25 24.938 1 93.75 187 SER A CA 1
ATOM 1504 C C . SER A 1 187 ? 7.406 22.641 24.766 1 93.75 187 SER A C 1
ATOM 1506 O O . SER A 1 187 ? 8.18 22.875 23.828 1 93.75 187 SER A O 1
ATOM 1508 N N . HIS A 1 188 ? 7.012 23.484 25.719 1 88.69 188 HIS A N 1
ATOM 1509 C CA . HIS A 1 188 ? 7.512 24.844 25.719 1 88.69 188 HIS A CA 1
ATOM 1510 C C . HIS A 1 188 ? 9.031 24.891 25.812 1 88.69 188 HIS A C 1
ATOM 1512 O O . HIS A 1 188 ? 9.68 25.672 25.109 1 88.69 188 HIS A O 1
ATOM 1518 N N . GLY A 1 189 ? 9.57 24.062 26.578 1 83.69 189 GLY A N 1
ATOM 1519 C CA . GLY A 1 189 ? 11.016 24 26.719 1 83.69 189 GLY A CA 1
ATOM 1520 C C . GLY A 1 189 ? 11.727 23.5 25.484 1 83.69 189 GLY A C 1
ATOM 1521 O O . GLY A 1 189 ? 12.828 23.953 25.156 1 83.69 189 GLY A O 1
ATOM 1522 N N . ALA A 1 190 ? 11.109 22.75 24.75 1 86.12 190 ALA A N 1
ATOM 1523 C CA . ALA A 1 190 ? 11.727 22.125 23.578 1 86.12 190 ALA A CA 1
ATOM 1524 C C . ALA A 1 190 ? 11.664 23.062 22.375 1 86.12 190 ALA A C 1
ATOM 1526 O O . ALA A 1 190 ? 12.477 22.953 21.453 1 86.12 190 ALA A O 1
ATOM 1527 N N . ARG A 1 191 ? 10.711 23.938 22.328 1 82.81 191 ARG A N 1
ATOM 1528 C CA . ARG A 1 191 ? 10.578 24.859 21.203 1 82.81 191 ARG A CA 1
ATOM 1529 C C . ARG A 1 191 ? 11.82 25.734 21.078 1 82.81 191 ARG A C 1
ATOM 1531 O O . ARG A 1 191 ? 12.219 26.094 19.969 1 82.81 191 ARG A O 1
ATOM 1538 N N . GLY A 1 192 ? 12.461 26.031 22.109 1 77 192 GLY A N 1
ATOM 1539 C CA . GLY A 1 192 ? 13.586 26.953 22.078 1 77 192 GLY A CA 1
ATOM 1540 C C . GLY A 1 192 ? 14.93 26.25 22.016 1 77 192 GLY A C 1
ATOM 1541 O O . GLY A 1 192 ? 15.977 26.906 22.031 1 77 192 GLY A O 1
ATOM 1542 N N . SER A 1 193 ? 14.875 24.859 21.906 1 84.19 193 SER A N 1
ATOM 1543 C CA . SER A 1 193 ? 16.125 24.094 21.969 1 84.19 193 SER A CA 1
ATOM 1544 C C . SER A 1 193 ? 16.094 22.922 21 1 84.19 193 SER A C 1
ATOM 1546 O O . SER A 1 193 ? 15.297 22 21.156 1 84.19 193 SER A O 1
ATOM 1548 N N . THR A 1 194 ? 17.062 22.984 20.141 1 84.38 194 THR A N 1
ATOM 1549 C CA . THR A 1 194 ? 17.172 21.875 19.188 1 84.38 194 THR A CA 1
ATOM 1550 C C . THR A 1 194 ? 17.422 20.562 19.906 1 84.38 194 THR A C 1
ATOM 1552 O O . THR A 1 194 ? 16.828 19.531 19.562 1 84.38 194 THR A O 1
ATOM 1555 N N . LEU A 1 195 ? 18.25 20.641 20.859 1 90.56 195 LEU A N 1
ATOM 1556 C CA . LEU A 1 195 ? 18.578 19.438 21.609 1 90.56 195 LEU A CA 1
ATOM 1557 C C . LEU A 1 195 ? 17.359 18.922 22.375 1 90.56 195 LEU A C 1
ATOM 1559 O O . LEU A 1 195 ? 17.094 17.719 22.391 1 90.56 195 LEU A O 1
ATOM 1563 N N . ALA A 1 196 ? 16.641 19.859 23.016 1 92.38 196 ALA A N 1
ATOM 1564 C CA . ALA A 1 196 ? 15.453 19.453 23.766 1 92.38 196 ALA A CA 1
ATOM 1565 C C . ALA A 1 196 ? 14.391 18.875 22.844 1 92.38 196 ALA A C 1
ATOM 1567 O O . ALA A 1 196 ? 13.719 17.891 23.203 1 92.38 196 ALA A O 1
ATOM 1568 N N . ARG A 1 197 ? 14.273 19.469 21.734 1 91.44 197 ARG A N 1
ATOM 1569 C CA . ARG A 1 197 ? 13.312 18.969 20.766 1 91.44 197 ARG A CA 1
ATOM 1570 C C . ARG A 1 197 ? 13.672 17.547 20.328 1 91.44 197 ARG A C 1
ATOM 1572 O O . ARG A 1 197 ? 12.805 16.688 20.25 1 91.44 197 ARG A O 1
ATOM 1579 N N . LYS A 1 198 ? 14.93 17.312 20.062 1 91.31 198 LYS A N 1
ATOM 1580 C CA . LYS A 1 198 ? 15.391 15.992 19.656 1 91.31 198 LYS A CA 1
ATOM 1581 C C . LYS A 1 198 ? 15.156 14.961 20.75 1 91.31 198 LYS A C 1
ATOM 1583 O O . LYS A 1 198 ? 14.68 13.859 20.484 1 91.31 198 LYS A O 1
ATOM 1588 N N . LEU A 1 199 ? 15.5 15.344 21.938 1 93.5 199 LEU A N 1
ATOM 1589 C CA . LEU A 1 199 ? 15.328 14.438 23.062 1 93.5 199 LEU A CA 1
ATOM 1590 C C . LEU A 1 199 ? 13.859 14.078 23.25 1 93.5 199 LEU A C 1
ATOM 1592 O O . LEU A 1 199 ? 13.523 12.906 23.438 1 93.5 199 LEU A O 1
ATOM 1596 N N . GLU A 1 200 ? 13.031 15.094 23.156 1 94.5 200 GLU A N 1
ATOM 1597 C CA . GLU A 1 200 ? 11.602 14.852 23.312 1 94.5 200 GLU A CA 1
ATOM 1598 C C . GLU A 1 200 ? 11.078 13.93 22.203 1 94.5 200 GLU A C 1
ATOM 1600 O O . GLU A 1 200 ? 10.266 13.047 22.469 1 94.5 200 GLU A O 1
ATOM 1605 N N . THR A 1 201 ? 11.57 14.117 21 1 92.38 201 THR A N 1
ATOM 1606 C CA . THR A 1 201 ? 11.148 13.336 19.859 1 92.38 201 THR A CA 1
ATOM 1607 C C . THR A 1 201 ? 11.648 11.898 19.969 1 92.38 201 THR A C 1
ATOM 1609 O O . THR A 1 201 ? 10.859 10.953 19.891 1 92.38 201 THR A O 1
ATOM 1612 N N . TYR A 1 202 ? 12.922 11.68 20.281 1 92.75 202 TYR A N 1
ATOM 1613 C CA . TYR A 1 202 ? 13.539 10.359 20.266 1 92.75 202 TYR A CA 1
ATOM 1614 C C . TYR A 1 202 ? 13.133 9.547 21.484 1 92.75 202 TYR A C 1
ATOM 1616 O O . TYR A 1 202 ? 13.086 8.312 21.438 1 92.75 202 TYR A O 1
ATOM 1624 N N . LEU A 1 203 ? 12.805 10.234 22.516 1 94.62 203 LEU A N 1
ATOM 1625 C CA . LEU A 1 203 ? 12.375 9.523 23.719 1 94.62 203 LEU A CA 1
ATOM 1626 C C . LEU A 1 203 ? 10.859 9.359 23.734 1 94.62 203 LEU A C 1
ATOM 1628 O O . LEU A 1 203 ? 10.305 8.75 24.656 1 94.62 203 LEU A O 1
ATOM 1632 N N . LEU A 1 204 ? 10.172 9.922 22.703 1 95.12 204 LEU A N 1
ATOM 1633 C CA . LEU A 1 204 ? 8.727 9.797 22.547 1 95.12 204 LEU A CA 1
ATOM 1634 C C . LEU A 1 204 ? 7.996 10.32 23.781 1 95.12 204 LEU A C 1
ATOM 1636 O O . LEU A 1 204 ? 7.09 9.656 24.297 1 95.12 204 LEU A O 1
ATOM 1640 N N . LEU A 1 205 ? 8.477 11.508 24.266 1 95.31 205 LEU A N 1
ATOM 1641 C CA . LEU A 1 205 ? 7.879 12.086 25.469 1 95.31 205 LEU A CA 1
ATOM 1642 C C . LEU A 1 205 ? 6.539 12.742 25.141 1 95.31 205 LEU A C 1
ATOM 1644 O O . LEU A 1 205 ? 6.434 13.508 24.188 1 95.31 205 LEU A O 1
ATOM 1648 N N . PRO A 1 206 ? 5.504 12.398 25.844 1 96.75 206 PRO A N 1
ATOM 1649 C CA . PRO A 1 206 ? 4.152 12.883 25.562 1 96.75 206 PRO A CA 1
ATOM 1650 C C . PRO A 1 206 ? 3.895 14.281 26.125 1 96.75 206 PRO A C 1
ATOM 1652 O O . PRO A 1 206 ? 2.977 14.469 26.922 1 96.75 206 PRO A O 1
ATOM 1655 N N . PHE A 1 207 ? 4.617 15.32 25.625 1 97.19 207 PHE A N 1
ATOM 1656 C CA . PHE A 1 207 ? 4.547 16.656 26.203 1 97.19 207 PHE A CA 1
ATOM 1657 C C . PHE A 1 207 ? 3.816 17.609 25.266 1 97.19 207 PHE A C 1
ATOM 1659 O O . PHE A 1 207 ? 3.621 18.781 25.594 1 97.19 207 PHE A O 1
ATOM 1666 N N . GLY A 1 208 ? 3.402 17.109 24.094 1 97.62 208 GLY A N 1
ATOM 1667 C CA . GLY A 1 208 ? 2.551 17.906 23.234 1 97.62 208 GLY A CA 1
ATOM 1668 C C . GLY A 1 208 ? 1.14 18.062 23.766 1 97.62 208 GLY A C 1
ATOM 1669 O O . GLY A 1 208 ? 0.734 17.344 24.688 1 97.62 208 GLY A O 1
ATOM 1670 N N . ASN A 1 209 ? 0.436 19.047 23.234 1 98.31 209 ASN A N 1
ATOM 1671 C CA . ASN A 1 209 ? -0.917 19.281 23.719 1 98.31 209 ASN A CA 1
ATOM 1672 C C . ASN A 1 209 ? -1.769 20 22.672 1 98.31 209 ASN A C 1
ATOM 1674 O O . ASN A 1 209 ? -1.283 20.344 21.594 1 98.31 209 ASN A O 1
ATOM 1678 N N . VAL A 1 210 ? -3.041 20.062 22.969 1 98.88 210 VAL A N 1
ATOM 1679 C CA . VAL A 1 210 ? -4 20.891 22.234 1 98.88 210 VAL A CA 1
ATOM 1680 C C . VAL A 1 210 ? -4.508 22.016 23.125 1 98.88 210 VAL A C 1
ATOM 1682 O O . VAL A 1 210 ? -4.852 21.781 24.281 1 98.88 210 VAL A O 1
ATOM 1685 N N . VAL A 1 211 ? -4.539 23.219 22.578 1 98.88 211 VAL A N 1
ATOM 1686 C CA . VAL A 1 211 ? -5.094 24.359 23.312 1 98.88 211 VAL A CA 1
ATOM 1687 C C . VAL A 1 211 ? -6.316 24.906 22.578 1 98.88 211 VAL A C 1
ATOM 1689 O O . VAL A 1 211 ? -6.434 24.734 21.359 1 98.88 211 VAL A O 1
ATOM 1692 N N . PHE A 1 212 ? -7.203 25.422 23.359 1 98.94 212 PHE A N 1
ATOM 1693 C CA . PHE A 1 212 ? -8.336 26.188 22.828 1 98.94 212 PHE A CA 1
ATOM 1694 C C . PHE A 1 212 ? -8.18 27.672 23.125 1 98.94 212 PHE A C 1
ATOM 1696 O O . PHE A 1 212 ? -8.031 28.062 24.281 1 98.94 212 PHE A O 1
ATOM 1703 N N . TYR A 1 213 ? -8.102 28.453 22.062 1 98.88 213 TYR A N 1
ATOM 1704 C CA . TYR A 1 213 ? -8.109 29.906 22.156 1 98.88 213 TYR A CA 1
ATOM 1705 C C . TYR A 1 213 ? -9.516 30.469 21.953 1 98.88 213 TYR A C 1
ATOM 1707 O O . TYR A 1 213 ? -10.133 30.25 20.906 1 98.88 213 TYR A O 1
ATOM 1715 N N . ASN A 1 214 ? -10.031 31.266 22.875 1 98.31 214 ASN A N 1
ATOM 1716 C CA . ASN A 1 214 ? -11.438 31.656 22.875 1 98.31 214 ASN A CA 1
ATOM 1717 C C . ASN A 1 214 ? -11.625 33.094 22.375 1 98.31 214 ASN A C 1
ATOM 1719 O O . ASN A 1 214 ? -12.672 33.688 22.594 1 98.31 214 ASN A O 1
ATOM 1723 N N . GLY A 1 215 ? -10.609 33.688 21.797 1 97.88 215 GLY A N 1
ATOM 1724 C CA . GLY A 1 215 ? -10.664 35.062 21.344 1 97.88 215 GLY A CA 1
ATOM 1725 C C . GLY A 1 215 ? -9.906 36 22.25 1 97.88 215 GLY A C 1
ATOM 1726 O O . GLY A 1 215 ? -9.57 37.125 21.844 1 97.88 215 GLY A O 1
ATOM 1727 N N . THR A 1 216 ? -9.594 35.5 23.469 1 97.81 216 THR A N 1
ATOM 1728 C CA . THR A 1 216 ? -8.883 36.344 24.422 1 97.81 216 THR A CA 1
ATOM 1729 C C . THR A 1 216 ? -7.68 35.625 25 1 97.81 216 THR A C 1
ATOM 1731 O O . THR A 1 216 ? -6.617 36.219 25.203 1 97.81 216 THR A O 1
ATOM 1734 N N . GLN A 1 217 ? -7.902 34.375 25.234 1 98.19 217 GLN A N 1
ATOM 1735 C CA . GLN A 1 217 ? -6.836 33.594 25.859 1 98.19 217 GLN A CA 1
ATOM 1736 C C . GLN A 1 217 ? -6.926 32.125 25.469 1 98.19 217 GLN A C 1
ATOM 1738 O O . GLN A 1 217 ? -8 31.641 25.109 1 98.19 217 GLN A O 1
ATOM 1743 N N . ALA A 1 218 ? -5.77 31.5 25.594 1 98.38 218 ALA A N 1
ATOM 1744 C CA . ALA A 1 218 ? -5.699 30.062 25.328 1 98.38 218 ALA A CA 1
ATOM 1745 C C . ALA A 1 218 ? -5.75 29.266 26.625 1 98.38 218 ALA A C 1
ATOM 1747 O O . ALA A 1 218 ? -5.344 29.75 27.688 1 98.38 218 ALA A O 1
ATOM 1748 N N . ARG A 1 219 ? -6.242 28.062 26.594 1 98.5 219 ARG A N 1
ATOM 1749 C CA . ARG A 1 219 ? -6.184 27.078 27.672 1 98.5 219 ARG A CA 1
ATOM 1750 C C . ARG A 1 219 ? -5.957 25.672 27.109 1 98.5 219 ARG A C 1
ATOM 1752 O O . ARG A 1 219 ? -6.43 25.344 26.031 1 98.5 219 ARG A O 1
ATOM 1759 N N . PRO A 1 220 ? -5.254 24.844 27.891 1 98.38 220 PRO A N 1
ATOM 1760 C CA . PRO A 1 220 ? -5.094 23.453 27.438 1 98.38 220 PRO A CA 1
ATOM 1761 C C . PRO A 1 220 ? -6.402 22.672 27.469 1 98.38 220 PRO A C 1
ATOM 1763 O O . PRO A 1 220 ? -7.203 22.828 28.391 1 98.38 220 PRO A O 1
ATOM 1766 N N . VAL A 1 221 ? -6.602 21.859 26.453 1 98.81 221 VAL A N 1
ATOM 1767 C CA . VAL A 1 221 ? -7.824 21.078 26.438 1 98.81 221 VAL A CA 1
ATOM 1768 C C . VAL A 1 221 ? -7.484 19.594 26.234 1 98.81 221 VAL A C 1
ATOM 1770 O O . VAL A 1 221 ? -8.32 18.719 26.453 1 98.81 221 VAL A O 1
ATOM 1773 N N . ALA A 1 222 ? -6.371 19.234 25.812 1 98.56 222 ALA A N 1
ATOM 1774 C CA . ALA A 1 222 ? -5.84 17.875 25.734 1 98.56 222 ALA A CA 1
ATOM 1775 C C . ALA A 1 222 ? -4.332 17.859 25.953 1 98.56 222 ALA A C 1
ATOM 1777 O O . ALA A 1 222 ? -3.611 18.719 25.438 1 98.56 222 ALA A O 1
ATOM 1778 N N . GLU A 1 223 ? -3.832 16.953 26.766 1 97.38 223 GLU A N 1
ATOM 1779 C CA . GLU A 1 223 ? -2.414 16.828 27.094 1 97.38 223 GLU A CA 1
ATOM 1780 C C . GLU A 1 223 ? -1.938 15.383 26.922 1 97.38 223 GLU A C 1
ATOM 1782 O O . GLU A 1 223 ? -2.729 14.5 26.609 1 97.38 223 GLU A O 1
ATOM 1787 N N . GLY A 1 224 ? -0.632 15.195 26.969 1 96.31 224 GLY A N 1
ATOM 1788 C CA . GLY A 1 224 ? -0.076 13.852 26.938 1 96.31 224 GLY A CA 1
ATOM 1789 C C . GLY A 1 224 ? 0.043 13.289 25.531 1 96.31 224 GLY A C 1
ATOM 1790 O O . GLY A 1 224 ? -0.113 12.086 25.312 1 96.31 224 GLY A O 1
ATOM 1791 N N . LEU A 1 225 ? 0.21 14.094 24.578 1 97.44 225 LEU A N 1
ATOM 1792 C CA . LEU A 1 225 ? 0.301 13.664 23.203 1 97.44 225 LEU A CA 1
ATOM 1793 C C . LEU A 1 225 ? 1.748 13.68 22.719 1 97.44 225 LEU A C 1
ATOM 1795 O O . LEU A 1 225 ? 2.508 14.594 23.047 1 97.44 225 LEU A O 1
ATOM 1799 N N . VAL A 1 226 ? 2.117 12.703 22.016 1 97.19 226 VAL A N 1
ATOM 1800 C CA . VAL A 1 226 ? 3.447 12.664 21.406 1 97.19 226 VAL A CA 1
ATOM 1801 C C . VAL A 1 226 ? 3.408 13.297 20.016 1 97.19 226 VAL A C 1
ATOM 1803 O O . VAL A 1 226 ? 2.918 12.688 19.062 1 97.19 226 VAL A O 1
ATOM 1806 N N . PHE A 1 227 ? 3.879 14.492 19.969 1 97.56 227 PHE A N 1
ATOM 1807 C CA . PHE A 1 227 ? 3.988 15.266 18.734 1 97.56 227 PHE A CA 1
ATOM 1808 C C . PHE A 1 227 ? 2.629 15.398 18.047 1 97.56 227 PHE A C 1
ATOM 1810 O O . PHE A 1 227 ? 2.469 15.031 16.891 1 97.56 227 PHE A O 1
ATOM 1817 N N . PRO A 1 228 ? 1.634 15.969 18.734 1 98.5 228 PRO A N 1
ATOM 1818 C CA . PRO A 1 228 ? 0.377 16.25 18.031 1 98.5 228 PRO A CA 1
ATOM 1819 C C . PRO A 1 228 ? 0.563 17.172 16.828 1 98.5 228 PRO A C 1
ATOM 1821 O O . PRO A 1 228 ? 1.325 18.125 16.906 1 98.5 228 PRO A O 1
ATOM 1824 N N . ASN A 1 229 ? 0.001 16.75 15.758 1 98.38 229 ASN A N 1
ATOM 1825 C CA . ASN A 1 229 ? 0.167 17.438 14.484 1 98.38 229 ASN A CA 1
ATOM 1826 C C . ASN A 1 229 ? -1.164 17.969 13.945 1 98.38 229 ASN A C 1
ATOM 1828 O O . ASN A 1 229 ? -1.742 18.891 14.516 1 98.38 229 ASN A O 1
ATOM 1832 N N . GLY A 1 230 ? -1.806 17.281 13.008 1 98.88 230 GLY A N 1
ATOM 1833 C CA . GLY A 1 230 ? -3.062 17.719 12.414 1 98.88 230 GLY A CA 1
ATOM 1834 C C . GLY A 1 230 ? -4.215 17.719 13.406 1 98.88 230 GLY A C 1
ATOM 1835 O O . GLY A 1 230 ? -4.293 16.859 14.281 1 98.88 230 GLY A O 1
ATOM 1836 N N . VAL A 1 231 ? -5.129 18.672 13.195 1 98.94 231 VAL A N 1
ATOM 1837 C CA . VAL A 1 231 ? -6.355 18.766 13.992 1 98.94 231 VAL A CA 1
ATOM 1838 C C . VAL A 1 231 ? -7.523 19.156 13.094 1 98.94 231 VAL A C 1
ATOM 1840 O O . VAL A 1 231 ? -7.375 20 12.203 1 98.94 231 VAL A O 1
ATOM 1843 N N . ASN A 1 232 ? -8.586 18.5 13.227 1 98.88 232 ASN A N 1
ATOM 1844 C CA . ASN A 1 232 ? -9.828 18.797 12.531 1 98.88 232 ASN A CA 1
ATOM 1845 C C . ASN A 1 232 ? -11.039 18.25 13.273 1 98.88 232 ASN A C 1
ATOM 1847 O O . ASN A 1 232 ? -10.906 17.734 14.391 1 98.88 232 ASN A O 1
ATOM 1851 N N . MET A 1 233 ? -12.18 18.469 12.742 1 98.5 233 MET A N 1
ATOM 1852 C CA . MET A 1 233 ? -13.406 18.203 13.477 1 98.5 233 MET A CA 1
ATOM 1853 C C . MET A 1 233 ? -14.461 17.578 12.57 1 98.5 233 MET A C 1
ATOM 1855 O O . MET A 1 233 ? -14.492 17.859 11.367 1 98.5 233 MET A O 1
ATOM 1859 N N . SER A 1 234 ? -15.305 16.672 13.203 1 98.19 234 SER A N 1
ATOM 1860 C CA . SER A 1 234 ? -16.422 16.109 12.453 1 98.19 234 SER A CA 1
ATOM 1861 C C . SER A 1 234 ? -17.406 17.203 12.031 1 98.19 234 SER A C 1
ATOM 1863 O O . SER A 1 234 ? -17.531 18.234 12.695 1 98.19 234 SER A O 1
ATOM 1865 N N . PRO A 1 235 ? -18.156 16.938 10.961 1 97.31 235 PRO A N 1
ATOM 1866 C CA . PRO A 1 235 ? -19.062 17.953 10.453 1 97.31 235 PRO A CA 1
ATOM 1867 C C . PRO A 1 235 ? -20.125 18.359 11.469 1 97.31 235 PRO A C 1
ATOM 1869 O O . PRO A 1 235 ? -20.562 19.516 11.492 1 97.31 235 PRO A O 1
ATOM 1872 N N . ASP A 1 236 ? -20.562 17.438 12.32 1 96.88 236 ASP A N 1
ATOM 1873 C CA . ASP A 1 236 ? -21.562 17.734 13.328 1 96.88 236 ASP A CA 1
ATOM 1874 C C . ASP A 1 236 ? -20.938 18.375 14.57 1 96.88 236 ASP A C 1
ATOM 1876 O O . ASP A 1 236 ? -21.625 18.625 15.562 1 96.88 236 ASP A O 1
ATOM 1880 N N . ARG A 1 237 ? -19.609 18.531 14.586 1 97.56 237 ARG A N 1
ATOM 1881 C CA . ARG A 1 237 ? -18.828 19.25 15.586 1 97.56 237 ARG A CA 1
ATOM 1882 C C . ARG A 1 237 ? -18.781 18.469 16.906 1 97.56 237 ARG A C 1
ATOM 1884 O O . ARG A 1 237 ? -18.453 19.031 17.953 1 97.56 237 ARG A O 1
ATOM 1891 N N . ARG A 1 238 ? -19.109 17.203 16.891 1 97.56 238 ARG A N 1
ATOM 1892 C CA . ARG A 1 238 ? -19.188 16.406 18.109 1 97.56 238 ARG A CA 1
ATOM 1893 C C . ARG A 1 238 ? -17.828 15.781 18.422 1 97.56 238 ARG A C 1
ATOM 1895 O O . ARG A 1 238 ? -17.547 15.453 19.578 1 97.56 238 ARG A O 1
ATOM 1902 N N . TYR A 1 239 ? -16.984 15.609 17.359 1 98.75 239 TYR A N 1
ATOM 1903 C CA . TYR A 1 239 ? -15.719 14.906 17.562 1 98.75 239 TYR A CA 1
ATOM 1904 C C . TYR A 1 239 ? -14.547 15.711 17 1 98.75 239 TYR A C 1
ATOM 1906 O O . TYR A 1 239 ? -14.664 16.312 15.914 1 98.75 239 TYR A O 1
ATOM 1914 N N . LEU A 1 240 ? -13.5 15.742 17.75 1 98.81 240 LEU A N 1
ATOM 1915 C CA . LEU A 1 240 ? -12.234 16.328 17.297 1 98.81 240 LEU A CA 1
ATOM 1916 C C . LEU A 1 240 ? -11.211 15.234 17.016 1 98.81 240 LEU A C 1
ATOM 1918 O O . LEU A 1 240 ? -11.086 14.273 17.781 1 98.81 240 LEU A O 1
ATOM 1922 N N . TYR A 1 241 ? -10.562 15.305 15.898 1 98.94 241 TYR A N 1
ATOM 1923 C CA . TYR A 1 241 ? -9.5 14.398 15.477 1 98.94 241 TYR A CA 1
ATOM 1924 C C . TYR A 1 241 ? -8.133 15.062 15.609 1 98.94 241 TYR A C 1
ATOM 1926 O O . TYR A 1 241 ? -7.934 16.188 15.141 1 98.94 241 TYR A O 1
ATOM 1934 N N . VAL A 1 242 ? -7.211 14.43 16.266 1 98.94 242 VAL A N 1
ATOM 1935 C CA . VAL A 1 242 ? -5.848 14.938 16.391 1 98.94 242 VAL A CA 1
ATOM 1936 C C . VAL A 1 242 ? -4.855 13.859 15.961 1 98.94 242 VAL A C 1
ATOM 1938 O O . VAL A 1 242 ? -4.898 12.734 16.469 1 98.94 242 VAL A O 1
ATOM 1941 N N . GLY A 1 243 ? -4.059 14.18 15.016 1 98.69 243 GLY A N 1
ATOM 1942 C CA . GLY A 1 243 ? -2.99 13.266 14.664 1 98.69 243 GLY A CA 1
ATOM 1943 C C . GLY A 1 243 ? -1.858 13.242 15.672 1 98.69 243 GLY A C 1
ATOM 1944 O O . GLY A 1 243 ? -1.291 14.289 16 1 98.69 243 GLY A O 1
ATOM 1945 N N . ALA A 1 244 ? -1.562 12.094 16.172 1 96.94 244 ALA A N 1
ATOM 1946 C CA . ALA A 1 244 ? -0.365 11.891 16.984 1 96.94 244 ALA A CA 1
ATOM 1947 C C . ALA A 1 244 ? 0.772 11.312 16.141 1 96.94 244 ALA A C 1
ATOM 1949 O O . ALA A 1 244 ? 0.833 10.102 15.922 1 96.94 244 ALA A O 1
ATOM 1950 N N . GLY A 1 245 ? 1.643 12.086 15.75 1 96.56 245 GLY A N 1
ATOM 1951 C CA . GLY A 1 245 ? 2.59 11.766 14.695 1 96.56 245 GLY A CA 1
ATOM 1952 C C . GLY A 1 245 ? 3.434 10.539 14.992 1 96.56 245 GLY A C 1
ATOM 1953 O O . GLY A 1 245 ? 3.32 9.516 14.312 1 96.56 245 GLY A O 1
ATOM 1954 N N . PHE A 1 246 ? 4.113 10.555 16.109 1 96 246 PHE A N 1
ATOM 1955 C CA . PHE A 1 246 ? 5.141 9.547 16.344 1 96 246 PHE A CA 1
ATOM 1956 C C . PHE A 1 246 ? 4.543 8.297 16.969 1 96 246 PHE A C 1
ATOM 1958 O O . PHE A 1 246 ? 5.148 7.219 16.906 1 96 246 PHE A O 1
ATOM 1965 N N . THR A 1 247 ? 3.383 8.391 17.562 1 95.25 247 THR A N 1
ATOM 1966 C CA . THR A 1 247 ? 2.727 7.164 18 1 95.25 247 THR A CA 1
ATOM 1967 C C . THR A 1 247 ? 1.896 6.562 16.875 1 95.25 247 THR A C 1
ATOM 1969 O O . THR A 1 247 ? 1.343 5.473 17.016 1 95.25 247 THR A O 1
ATOM 1972 N N . GLU A 1 248 ? 1.802 7.262 15.766 1 96.75 248 GLU A N 1
ATOM 1973 C CA . GLU A 1 248 ? 1.143 6.781 14.562 1 96.75 248 GLU A CA 1
ATOM 1974 C C . GLU A 1 248 ? -0.332 6.484 14.812 1 96.75 248 GLU A C 1
ATOM 1976 O O . GLU A 1 248 ? -0.835 5.43 14.422 1 96.75 248 GLU A O 1
ATOM 1981 N N . GLU A 1 249 ? -0.967 7.445 15.484 1 97.5 249 GLU A N 1
ATOM 1982 C CA . GLU A 1 249 ? -2.355 7.242 15.883 1 97.5 249 GLU A CA 1
ATOM 1983 C C . GLU A 1 249 ? -3.209 8.469 15.562 1 97.5 249 GLU A C 1
ATOM 1985 O O . GLU A 1 249 ? -2.717 9.594 15.586 1 97.5 249 GLU A O 1
ATOM 1990 N N . LEU A 1 250 ? -4.422 8.195 15.234 1 98.56 250 LEU A N 1
ATOM 1991 C CA . LEU A 1 250 ? -5.465 9.211 15.25 1 98.56 250 LEU A CA 1
ATOM 1992 C C . LEU A 1 250 ? -6.191 9.227 16.594 1 98.56 250 LEU A C 1
ATOM 1994 O O . LEU A 1 250 ? -6.852 8.258 16.953 1 98.56 250 LEU A O 1
ATOM 1998 N N . ARG A 1 251 ? -6.012 10.32 17.328 1 98.69 251 ARG A N 1
ATOM 1999 C CA . ARG A 1 251 ? -6.738 10.492 18.578 1 98.69 251 ARG A CA 1
ATOM 2000 C C . ARG A 1 251 ? -8.102 11.133 18.344 1 98.69 251 ARG A C 1
ATOM 2002 O O . ARG A 1 251 ? -8.203 12.117 17.609 1 98.69 251 ARG A O 1
ATOM 2009 N N . ILE A 1 252 ? -9.109 10.508 18.922 1 98.75 252 ILE A N 1
ATOM 2010 C CA . ILE A 1 252 ? -10.469 10.992 18.75 1 98.75 252 ILE A CA 1
ATOM 2011 C C . ILE A 1 252 ? -11.023 11.477 20.094 1 98.75 252 ILE A C 1
ATOM 2013 O O . ILE A 1 252 ? -10.969 10.758 21.094 1 98.75 252 ILE A O 1
ATOM 2017 N N . PHE A 1 253 ? -11.523 12.688 20.094 1 98.88 253 PHE A N 1
ATOM 2018 C CA . PHE A 1 253 ? -12.047 13.32 21.297 1 98.88 253 PHE A CA 1
ATOM 2019 C C . PHE A 1 253 ? -13.523 13.664 21.125 1 98.88 253 PHE A C 1
ATOM 2021 O O . PHE A 1 253 ? -13.945 14.086 20.047 1 98.88 253 PHE A O 1
ATOM 2028 N N . ARG A 1 254 ? -14.227 13.5 22.172 1 98.69 254 ARG A N 1
ATOM 2029 C CA . ARG A 1 254 ? -15.547 14.125 22.266 1 98.69 254 ARG A CA 1
ATOM 2030 C C . ARG A 1 254 ? -15.422 15.594 22.641 1 98.69 254 ARG A C 1
ATOM 2032 O O . ARG A 1 254 ? -14.641 15.953 23.516 1 98.69 254 ARG A O 1
ATOM 2039 N N . ARG A 1 255 ? -16.141 16.391 21.922 1 98.69 255 ARG A N 1
ATOM 2040 C CA . ARG A 1 255 ? -16.156 17.828 22.188 1 98.69 255 ARG A CA 1
ATOM 2041 C C . ARG A 1 255 ? -17.391 18.234 22.969 1 98.69 255 ARG A C 1
ATOM 2043 O O . ARG A 1 255 ? -18.5 17.781 22.672 1 98.69 255 ARG A O 1
ATOM 2050 N N . PHE A 1 256 ? -17.234 19.109 23.938 1 98.38 256 PHE A N 1
ATOM 2051 C CA . PHE A 1 256 ? -18.344 19.578 24.75 1 98.38 256 PHE A CA 1
ATOM 2052 C C . PHE A 1 256 ? -18.672 21.031 24.438 1 98.38 256 PHE A C 1
ATOM 2054 O O . PHE A 1 256 ? -17.922 21.703 23.719 1 98.38 256 PHE A O 1
ATOM 2061 N N . ALA A 1 257 ? -19.75 21.578 24.953 1 97.25 257 ALA A N 1
ATOM 2062 C CA . ALA A 1 257 ? -20.266 22.906 24.656 1 97.25 257 ALA A CA 1
ATOM 2063 C C . ALA A 1 257 ? -19.266 23.984 25.062 1 97.25 257 ALA A C 1
ATOM 2065 O O . ALA A 1 257 ? -19.172 25.016 24.406 1 97.25 257 ALA A O 1
ATOM 2066 N N . ASN A 1 258 ? -18.547 23.719 26.094 1 97.38 258 ASN A N 1
ATOM 2067 C CA . ASN A 1 258 ? -17.562 24.688 26.562 1 97.38 258 ASN A CA 1
ATOM 2068 C C . ASN A 1 258 ? -16.219 24.5 25.844 1 97.38 258 ASN A C 1
ATOM 2070 O O . ASN A 1 258 ? -15.203 25.062 26.281 1 97.38 258 ASN A O 1
ATOM 2074 N N . ASN A 1 259 ? -16.109 23.609 24.812 1 98.31 259 ASN A N 1
ATOM 2075 C CA . ASN A 1 259 ? -14.969 23.344 23.938 1 98.31 259 ASN A CA 1
ATOM 2076 C C . ASN A 1 259 ? -13.898 22.531 24.672 1 98.31 259 ASN A C 1
ATOM 2078 O O . ASN A 1 259 ? -12.75 22.484 24.219 1 98.31 259 ASN A O 1
ATOM 2082 N N . SER A 1 260 ? -14.258 21.969 25.781 1 98.56 260 SER A N 1
ATOM 2083 C CA . SER A 1 260 ? -13.375 20.984 26.375 1 98.56 260 SER A CA 1
ATOM 2084 C C . SER A 1 260 ? -13.43 19.656 25.625 1 98.56 260 SER A C 1
ATOM 2086 O O . SER A 1 260 ? -14.352 19.438 24.828 1 98.56 260 SER A O 1
ATOM 2088 N N . LEU A 1 261 ? -12.414 18.859 25.891 1 98.75 261 LEU A N 1
ATOM 2089 C CA . LEU A 1 261 ? -12.297 17.609 25.141 1 98.75 261 LEU A CA 1
ATOM 2090 C C . LEU A 1 261 ? -12.141 16.422 26.078 1 98.75 261 LEU A C 1
ATOM 2092 O O . LEU A 1 261 ? -11.547 16.547 27.156 1 98.75 261 LEU A O 1
ATOM 2096 N N . GLU A 1 262 ? -12.695 15.289 25.672 1 98.5 262 GLU A N 1
ATOM 2097 C CA . GLU A 1 262 ? -12.477 13.992 26.312 1 98.5 262 GLU A CA 1
ATOM 2098 C C . GLU A 1 262 ? -12.094 12.93 25.281 1 98.5 262 GLU A C 1
ATOM 2100 O O . GLU A 1 262 ? -12.852 12.664 24.344 1 98.5 262 GLU A O 1
ATOM 2105 N N . GLN A 1 263 ? -10.93 12.383 25.469 1 97.88 263 GLN A N 1
ATOM 2106 C CA . GLN A 1 263 ? -10.516 11.352 24.531 1 97.88 263 GLN A CA 1
ATOM 2107 C C . GLN A 1 263 ? -11.422 10.125 24.609 1 97.88 263 GLN A C 1
ATOM 2109 O O . GLN A 1 263 ? -11.688 9.625 25.703 1 97.88 263 GLN A O 1
ATOM 2114 N N . ILE A 1 264 ? -11.82 9.594 23.453 1 97.38 264 ILE A N 1
ATOM 2115 C CA . ILE A 1 264 ? -12.734 8.461 23.5 1 97.38 264 ILE A CA 1
ATOM 2116 C C . ILE A 1 264 ? -12.133 7.281 22.734 1 97.38 264 ILE A C 1
ATOM 2118 O O . ILE A 1 264 ? -12.57 6.141 22.891 1 97.38 264 ILE A O 1
ATOM 2122 N N . GLU A 1 265 ? -11.172 7.539 21.859 1 96.19 265 GLU A N 1
ATOM 2123 C CA . GLU A 1 265 ? -10.609 6.469 21.047 1 96.19 265 GLU A CA 1
ATOM 2124 C C . GLU A 1 265 ? -9.211 6.832 20.547 1 96.19 265 GLU A C 1
ATOM 2126 O O . GLU A 1 265 ? -8.844 8.008 20.516 1 96.19 265 GLU A O 1
ATOM 2131 N N . SER A 1 266 ? -8.391 5.914 20.344 1 97.06 266 SER A N 1
ATOM 2132 C CA . SER A 1 266 ? -7.117 6.004 19.625 1 97.06 266 SER A CA 1
ATOM 2133 C C . SER A 1 266 ? -7.047 4.988 18.484 1 97.06 266 SER A C 1
ATOM 2135 O O . SER A 1 266 ? -7.059 3.781 18.734 1 97.06 266 SER A O 1
ATOM 2137 N N . LEU A 1 267 ? -7 5.414 17.297 1 97.5 267 LEU A N 1
ATOM 2138 C CA . LEU A 1 267 ? -6.973 4.543 16.125 1 97.5 267 LEU A CA 1
ATOM 2139 C C . LEU A 1 267 ? -5.555 4.418 15.57 1 97.5 267 LEU A C 1
ATOM 2141 O O . LEU A 1 267 ? -4.996 5.391 15.062 1 97.5 267 LEU A O 1
ATOM 2145 N N . PRO A 1 268 ? -4.941 3.236 15.68 1 96.12 268 PRO A N 1
ATOM 2146 C CA . PRO A 1 268 ? -3.611 3.074 15.094 1 96.12 268 PRO A CA 1
ATOM 2147 C C . PRO A 1 268 ? -3.623 3.145 13.57 1 96.12 268 PRO A C 1
ATOM 2149 O O . PRO A 1 268 ? -4.438 2.482 12.922 1 96.12 268 PRO A O 1
ATOM 2152 N N . LEU A 1 269 ? -2.75 3.941 12.992 1 97.19 269 LEU A N 1
ATOM 2153 C CA . LEU A 1 269 ? -2.652 4.062 11.539 1 97.19 269 LEU A CA 1
ATOM 2154 C C . LEU A 1 269 ? -1.313 3.535 11.039 1 97.19 269 LEU A C 1
ATOM 2156 O O . LEU A 1 269 ? -1.114 3.381 9.828 1 97.19 269 LEU A O 1
ATOM 2160 N N . HIS A 1 270 ? -0.324 3.277 11.898 1 95.38 270 HIS A N 1
ATOM 2161 C CA . HIS A 1 270 ? 0.962 2.648 11.625 1 95.38 270 HIS A CA 1
ATOM 2162 C C . HIS A 1 270 ? 1.768 3.459 10.617 1 95.38 270 HIS A C 1
ATOM 2164 O O . HIS A 1 270 ? 2.473 2.891 9.781 1 95.38 270 HIS A O 1
ATOM 2170 N N . SER A 1 271 ? 1.568 4.68 10.609 1 97 271 SER A N 1
ATOM 2171 C CA . SER A 1 271 ? 2.258 5.699 9.82 1 97 271 SER A CA 1
ATOM 2172 C C . SER A 1 271 ? 2.207 7.059 10.516 1 97 271 SER A C 1
ATOM 2174 O O . SER A 1 271 ? 1.243 7.367 11.219 1 97 271 SER A O 1
ATOM 2176 N N . PHE A 1 272 ? 3.25 7.859 10.398 1 98.25 272 PHE A N 1
ATOM 2177 C CA . PHE A 1 272 ? 3.258 9.172 11.023 1 98.25 272 PHE A CA 1
ATOM 2178 C C . PHE A 1 272 ? 2.113 10.031 10.5 1 98.25 272 PHE A C 1
ATOM 2180 O O . PHE A 1 272 ? 2.049 10.328 9.305 1 98.25 272 PHE A O 1
ATOM 2187 N N . VAL A 1 273 ? 1.264 10.461 11.398 1 98.69 273 VAL A N 1
ATOM 2188 C CA . VAL A 1 273 ? 0.056 11.188 11.023 1 98.69 273 VAL A CA 1
ATOM 2189 C C . VAL A 1 273 ? 0.359 12.688 10.945 1 98.69 273 VAL A C 1
ATOM 2191 O O . VAL A 1 273 ? 0.763 13.297 11.938 1 98.69 273 VAL A O 1
ATOM 2194 N N . ASP A 1 274 ? 0.191 13.242 9.781 1 98.75 274 ASP A N 1
ATOM 2195 C CA . ASP A 1 274 ? 0.361 14.68 9.594 1 98.75 274 ASP A CA 1
ATOM 2196 C C . ASP A 1 274 ? -0.987 15.398 9.594 1 98.75 274 ASP A C 1
ATOM 2198 O O . ASP A 1 274 ? -1.775 15.25 10.523 1 98.75 274 ASP A O 1
ATOM 2202 N N . ASN A 1 275 ? -1.331 16.219 8.633 1 98.94 275 ASN A N 1
ATOM 2203 C CA . ASN A 1 275 ? -2.557 17 8.711 1 98.94 275 ASN A CA 1
ATOM 2204 C C . ASN A 1 275 ? -3.773 16.188 8.273 1 98.94 275 ASN A C 1
ATOM 2206 O O . ASN A 1 275 ? -3.641 15.219 7.523 1 98.94 275 ASN A O 1
ATOM 2210 N N . ILE A 1 276 ? -4.941 16.625 8.781 1 98.88 276 ILE A N 1
ATOM 2211 C CA . ILE A 1 276 ? -6.215 15.93 8.594 1 98.88 276 ILE A CA 1
ATOM 2212 C C . ILE A 1 276 ? -7.219 16.875 7.93 1 98.88 276 ILE A C 1
ATOM 2214 O O . ILE A 1 276 ? -7.426 17.984 8.398 1 98.88 276 ILE A O 1
ATOM 2218 N N . GLU A 1 277 ? -7.754 16.438 6.883 1 98.81 277 GLU A N 1
ATOM 2219 C CA . GLU A 1 277 ? -8.906 17.141 6.312 1 98.81 277 GLU A CA 1
ATOM 2220 C C . GLU A 1 277 ? -10.164 16.266 6.379 1 98.81 277 GLU A C 1
ATOM 2222 O O . GLU A 1 277 ? -10.078 15.039 6.359 1 98.81 277 GLU A O 1
ATOM 2227 N N . VAL A 1 278 ? -11.305 16.938 6.473 1 98.62 278 VAL A N 1
ATOM 2228 C CA . VAL A 1 278 ? -12.586 16.25 6.617 1 98.62 278 VAL A CA 1
ATOM 2229 C C . VAL A 1 278 ? -13.523 16.672 5.484 1 98.62 278 VAL A C 1
ATOM 2231 O O . VAL A 1 278 ? -13.688 17.875 5.223 1 98.62 278 VAL A O 1
ATOM 2234 N N . ASP A 1 279 ? -14.047 15.711 4.824 1 97.62 279 ASP A N 1
ATOM 2235 C CA . ASP A 1 279 ? -15.102 16.016 3.867 1 97.62 279 ASP A CA 1
ATOM 2236 C C . ASP A 1 279 ? -16.359 16.531 4.578 1 97.62 279 ASP A C 1
ATOM 2238 O O . ASP A 1 279 ? -16.938 15.82 5.406 1 97.62 279 ASP A O 1
ATOM 2242 N N . PRO A 1 280 ? -16.812 17.656 4.25 1 95.94 280 PRO A N 1
ATOM 2243 C CA . PRO A 1 280 ? -17.906 18.25 5.012 1 95.94 280 PRO A CA 1
ATOM 2244 C C . PRO A 1 280 ? -19.234 17.516 4.777 1 95.94 280 PRO A C 1
ATOM 2246 O O . PRO A 1 280 ? -20.156 17.625 5.594 1 95.94 280 PRO A O 1
ATOM 2249 N N . GLN A 1 281 ? -19.359 16.75 3.721 1 94.94 281 GLN A N 1
ATOM 2250 C CA . GLN A 1 281 ? -20.609 16.062 3.408 1 94.94 281 GLN A CA 1
ATOM 2251 C C . GLN A 1 281 ? -20.656 14.68 4.027 1 94.94 281 GLN A C 1
ATOM 2253 O O . GLN A 1 281 ? -21.672 14.289 4.621 1 94.94 281 GLN A O 1
ATOM 2258 N N . THR A 1 282 ? -19.562 13.945 3.938 1 95.69 282 THR A N 1
ATOM 2259 C CA . THR A 1 282 ? -19.594 12.539 4.332 1 95.69 282 THR A CA 1
ATOM 2260 C C . THR A 1 282 ? -19 12.359 5.723 1 95.69 282 THR A C 1
ATOM 2262 O O . THR A 1 282 ? -19.266 11.359 6.395 1 95.69 282 THR A O 1
ATOM 2265 N N . GLY A 1 283 ? -18.094 13.297 6.113 1 97.5 283 GLY A N 1
ATOM 2266 C CA . GLY A 1 283 ? -17.359 13.148 7.363 1 97.5 283 GLY A CA 1
ATOM 2267 C C . GLY A 1 283 ? -16.125 12.273 7.23 1 97.5 283 GLY A C 1
ATOM 2268 O O . GLY A 1 283 ? -15.438 12.023 8.211 1 97.5 283 GLY A O 1
ATOM 2269 N N . ASP A 1 284 ? -15.828 11.836 5.977 1 98.31 284 ASP A N 1
ATOM 2270 C CA . ASP A 1 284 ? -14.625 11.039 5.754 1 98.31 284 ASP A CA 1
ATOM 2271 C C . ASP A 1 284 ? -13.367 11.859 6.023 1 98.31 284 ASP A C 1
ATOM 2273 O O . ASP A 1 284 ? -13.312 13.047 5.691 1 98.31 284 ASP A O 1
ATOM 2277 N N . LEU A 1 285 ? -12.398 11.211 6.594 1 98.81 285 LEU A N 1
ATOM 2278 C CA . LEU A 1 285 ? -11.117 11.859 6.832 1 98.81 285 LEU A CA 1
ATOM 2279 C C . LEU A 1 285 ? -10.141 11.555 5.695 1 98.81 285 LEU A C 1
ATOM 2281 O O . LEU A 1 285 ? -10.086 10.43 5.199 1 98.81 285 LEU A O 1
ATOM 2285 N N . TYR A 1 286 ? -9.484 12.5 5.266 1 98.88 286 TYR A N 1
ATOM 2286 C CA . TYR A 1 286 ? -8.336 12.383 4.367 1 98.88 286 TYR A CA 1
ATOM 2287 C C . TYR A 1 286 ? -7.062 12.875 5.039 1 98.88 286 TYR A C 1
ATOM 2289 O O . TYR A 1 286 ? -6.977 14.039 5.441 1 98.88 286 TYR A O 1
ATOM 2297 N N . ILE A 1 287 ? -6.074 12.016 5.133 1 98.94 287 ILE A N 1
ATOM 2298 C CA . ILE A 1 287 ? -4.93 12.297 5.992 1 98.94 287 ILE A CA 1
ATOM 2299 C C . ILE A 1 287 ? -3.637 12.156 5.195 1 98.94 287 ILE A C 1
ATOM 2301 O O . ILE A 1 287 ? -3.451 11.172 4.473 1 98.94 287 ILE A O 1
ATOM 2305 N N . GLY A 1 288 ? -2.812 13.172 5.25 1 98.88 288 GLY A N 1
ATOM 2306 C CA . GLY A 1 288 ? -1.433 13.008 4.82 1 98.88 288 GLY A CA 1
ATOM 2307 C C . GLY A 1 288 ? -0.569 12.297 5.844 1 98.88 288 GLY A C 1
ATOM 2308 O O . GLY A 1 288 ? -0.688 12.539 7.043 1 98.88 288 GLY A O 1
ATOM 2309 N N . LEU A 1 289 ? 0.274 11.359 5.363 1 98.75 289 LEU A N 1
ATOM 2310 C CA . LEU A 1 289 ? 1.087 10.578 6.285 1 98.75 289 LEU A CA 1
ATOM 2311 C C . LEU A 1 289 ? 2.502 10.398 5.746 1 98.75 289 LEU A C 1
ATOM 2313 O O . LEU A 1 289 ? 2.732 10.523 4.543 1 98.75 289 LEU A O 1
ATOM 2317 N N . HIS A 1 290 ? 3.379 10.117 6.668 1 98.56 290 HIS A N 1
ATOM 2318 C CA . HIS A 1 290 ? 4.758 9.758 6.359 1 98.56 290 HIS A CA 1
ATOM 2319 C C . HIS A 1 290 ? 5.047 8.312 6.73 1 98.56 290 HIS A C 1
ATOM 2321 O O . HIS A 1 290 ? 5.324 8.008 7.895 1 98.56 290 HIS A O 1
ATOM 2327 N N . PRO A 1 291 ? 5.027 7.418 5.703 1 97.06 291 PRO A N 1
ATOM 2328 C CA . PRO A 1 291 ? 5.219 6 6.016 1 97.06 291 PRO A CA 1
ATOM 2329 C C . PRO A 1 291 ? 6.598 5.707 6.602 1 97.06 291 PRO A C 1
ATOM 2331 O O . PRO A 1 291 ? 6.746 4.785 7.41 1 97.06 291 PRO A O 1
ATOM 2334 N N . VAL A 1 292 ? 7.598 6.512 6.203 1 96.94 292 VAL A N 1
ATOM 2335 C CA . VAL A 1 292 ? 8.938 6.422 6.773 1 96.94 292 VAL A CA 1
ATOM 2336 C C . VAL A 1 292 ? 9.391 7.801 7.246 1 96.94 292 VAL A C 1
ATOM 2338 O O . VAL A 1 292 ? 10.219 8.445 6.594 1 96.94 292 VAL A O 1
ATOM 2341 N N . ILE A 1 293 ? 8.953 8.148 8.398 1 97.31 293 ILE A N 1
ATOM 2342 C CA . ILE A 1 293 ? 9.211 9.484 8.938 1 97.31 293 ILE A CA 1
ATOM 2343 C C . ILE A 1 293 ? 10.711 9.672 9.156 1 97.31 293 ILE A C 1
ATOM 2345 O O . ILE A 1 293 ? 11.219 10.789 9.094 1 97.31 293 ILE A O 1
ATOM 2349 N N . GLY A 1 294 ? 11.453 8.609 9.289 1 96.44 294 GLY A N 1
ATOM 2350 C CA . GLY A 1 294 ? 12.891 8.656 9.5 1 96.44 294 GLY A CA 1
ATOM 2351 C C . GLY A 1 294 ? 13.641 9.297 8.352 1 96.44 294 GLY A C 1
ATOM 2352 O O . GLY A 1 294 ? 14.734 9.836 8.539 1 96.44 294 GLY A O 1
ATOM 2353 N N . LYS A 1 295 ? 13.023 9.273 7.238 1 96.56 295 LYS A N 1
ATOM 2354 C CA . LYS A 1 295 ? 13.703 9.789 6.051 1 96.56 295 LYS A CA 1
ATOM 2355 C C . LYS A 1 295 ? 13.328 11.25 5.797 1 96.56 295 LYS A C 1
ATOM 2357 O O . LYS A 1 295 ? 13.875 11.891 4.902 1 96.56 295 LYS A O 1
ATOM 2362 N N . THR A 1 296 ? 12.43 11.781 6.527 1 96.12 296 THR A N 1
ATOM 2363 C CA . THR A 1 296 ? 11.984 13.164 6.344 1 96.12 296 THR A CA 1
ATOM 2364 C C . THR A 1 296 ? 12.961 14.133 6.992 1 96.12 296 THR A C 1
ATOM 2366 O O . THR A 1 296 ? 13.797 13.734 7.805 1 96.12 296 THR A O 1
ATOM 2369 N N . PRO A 1 297 ? 12.789 15.43 6.688 1 93.5 297 PRO A N 1
ATOM 2370 C CA . PRO A 1 297 ? 13.672 16.438 7.277 1 93.5 297 PRO A CA 1
ATOM 2371 C C . PRO A 1 297 ? 13.492 16.562 8.789 1 93.5 297 PRO A C 1
ATOM 2373 O O . PRO A 1 297 ? 14.352 17.141 9.469 1 93.5 297 PRO A O 1
ATOM 2376 N N . LEU A 1 298 ? 12.43 16.062 9.273 1 89.75 298 LEU A N 1
ATOM 2377 C CA . LEU A 1 298 ? 12.219 16.094 10.719 1 89.75 298 LEU A CA 1
ATOM 2378 C C . LEU A 1 298 ? 13.25 15.234 11.438 1 89.75 298 LEU A C 1
ATOM 2380 O O . LEU A 1 298 ? 13.602 15.508 12.586 1 89.75 298 LEU A O 1
ATOM 2384 N N . ILE A 1 299 ? 13.734 14.227 10.727 1 93.44 299 ILE A N 1
ATOM 2385 C CA . ILE A 1 299 ? 14.711 13.305 11.312 1 93.44 299 ILE A CA 1
ATOM 2386 C C . ILE A 1 299 ? 16.031 13.391 10.547 1 93.44 299 ILE A C 1
ATOM 2388 O O . ILE A 1 299 ? 16.984 14 11.023 1 93.44 299 ILE A O 1
ATOM 2392 N N . HIS A 1 300 ? 16.016 12.906 9.344 1 93.31 300 HIS A N 1
ATOM 2393 C CA . HIS A 1 300 ? 17.219 12.992 8.508 1 93.31 300 HIS A CA 1
ATOM 2394 C C . HIS A 1 300 ? 16.875 12.82 7.035 1 93.31 300 HIS A C 1
ATOM 2396 O O . HIS A 1 300 ? 16.641 11.695 6.578 1 93.31 300 HIS A O 1
ATOM 2402 N N . TYR A 1 301 ? 17.047 13.898 6.332 1 94.94 301 TYR A N 1
ATOM 2403 C CA . TYR A 1 301 ? 16.719 13.891 4.91 1 94.94 301 TYR A CA 1
ATOM 2404 C C . TYR A 1 301 ? 17.938 13.531 4.074 1 94.94 301 TYR A C 1
ATOM 2406 O O . TYR A 1 301 ? 19.016 14.094 4.27 1 94.94 301 TYR A O 1
ATOM 2414 N N . ASP A 1 302 ? 17.812 12.586 3.166 1 95.31 302 ASP A N 1
ATOM 2415 C CA . ASP A 1 302 ? 18.781 12.195 2.146 1 95.31 302 ASP A CA 1
ATOM 2416 C C . ASP A 1 302 ? 18.172 12.242 0.752 1 95.31 302 ASP A C 1
ATOM 2418 O O . ASP A 1 302 ? 17.297 11.43 0.431 1 95.31 302 ASP A O 1
ATOM 2422 N N . PRO A 1 303 ? 18.594 13.203 -0.123 1 93.75 303 PRO A N 1
ATOM 2423 C CA . PRO A 1 303 ? 18 13.312 -1.453 1 93.75 303 PRO A CA 1
ATOM 2424 C C . PRO A 1 303 ? 18.156 12.047 -2.289 1 93.75 303 PRO A C 1
ATOM 2426 O O . PRO A 1 303 ? 17.422 11.844 -3.26 1 93.75 303 PRO A O 1
ATOM 2429 N N . TRP A 1 304 ? 19.094 11.164 -1.969 1 95.19 304 TRP A N 1
ATOM 2430 C CA . TRP A 1 304 ? 19.328 9.938 -2.721 1 95.19 304 TRP A CA 1
ATOM 2431 C C . TRP A 1 304 ? 18.484 8.797 -2.178 1 95.19 304 TRP A C 1
ATOM 2433 O O . TRP A 1 304 ? 18.453 7.711 -2.762 1 95.19 304 TRP A O 1
ATOM 2443 N N . ASP A 1 305 ? 17.859 9 -1.069 1 95.25 305 ASP A N 1
ATOM 2444 C CA . ASP A 1 305 ? 16.875 8.102 -0.458 1 95.25 305 ASP A CA 1
ATOM 2445 C C . ASP A 1 305 ? 15.711 8.875 0.14 1 95.25 305 ASP A C 1
ATOM 2447 O O . ASP A 1 305 ? 15.523 8.891 1.358 1 95.25 305 ASP A O 1
ATOM 2451 N N . PRO A 1 306 ? 14.961 9.461 -0.686 1 96.25 306 PRO A N 1
ATOM 2452 C CA . PRO A 1 306 ? 13.945 10.414 -0.243 1 96.25 306 PRO A CA 1
ATOM 2453 C C . PRO A 1 306 ? 12.797 9.75 0.511 1 96.25 306 PRO A C 1
ATOM 2455 O O . PRO A 1 306 ? 12.602 8.539 0.404 1 96.25 306 PRO A O 1
ATOM 2458 N N . PRO A 1 307 ? 12.141 10.562 1.32 1 96.81 307 PRO A N 1
ATOM 2459 C CA . PRO A 1 307 ? 10.961 10.016 2.004 1 96.81 307 PRO A CA 1
ATOM 2460 C C . PRO A 1 307 ? 9.812 9.719 1.048 1 96.81 307 PRO A C 1
ATOM 2462 O O . PRO A 1 307 ? 9.734 10.297 -0.037 1 96.81 307 PRO A O 1
ATOM 2465 N N . GLY A 1 308 ? 9 8.789 1.406 1 97.38 308 GLY A N 1
ATOM 2466 C CA . GLY A 1 308 ? 7.785 8.508 0.66 1 97.38 308 GLY A CA 1
ATOM 2467 C C . GLY A 1 308 ? 6.617 9.383 1.072 1 97.38 308 GLY A C 1
ATOM 2468 O O . GLY A 1 308 ? 6.789 10.328 1.845 1 97.38 308 GLY A O 1
ATOM 2469 N N . ALA A 1 309 ? 5.5 9.164 0.468 1 98.56 309 ALA A N 1
ATOM 2470 C CA . ALA A 1 309 ? 4.234 9.852 0.718 1 98.56 309 ALA A CA 1
ATOM 2471 C C . ALA A 1 309 ? 3.074 8.859 0.768 1 98.56 309 ALA A C 1
ATOM 2473 O O . ALA A 1 309 ? 3.07 7.863 0.043 1 98.56 309 ALA A O 1
ATOM 2474 N N . GLN A 1 310 ? 2.166 9.086 1.632 1 98.75 310 GLN A N 1
ATOM 2475 C CA . GLN A 1 310 ? 1.012 8.211 1.823 1 98.75 310 GLN A CA 1
ATOM 2476 C C . GLN A 1 310 ? -0.245 9.023 2.133 1 98.75 310 GLN A C 1
ATOM 2478 O O . GLN A 1 310 ? -0.184 10.023 2.854 1 98.75 310 GLN A O 1
ATOM 2483 N N . VAL A 1 311 ? -1.391 8.656 1.562 1 98.94 311 VAL A N 1
ATOM 2484 C CA . VAL A 1 311 ? -2.688 9.234 1.904 1 98.94 311 VAL A CA 1
ATOM 2485 C C . VAL A 1 311 ? -3.658 8.117 2.299 1 98.94 311 VAL A C 1
ATOM 2487 O O . VAL A 1 311 ? -3.852 7.16 1.551 1 98.94 311 VAL A O 1
ATOM 2490 N N . LEU A 1 312 ? -4.25 8.234 3.432 1 98.81 312 LEU A N 1
ATOM 2491 C CA . LEU A 1 312 ? -5.312 7.336 3.875 1 98.81 312 LEU A CA 1
ATOM 2492 C C . LEU A 1 312 ? -6.656 8.055 3.9 1 98.81 312 LEU A C 1
ATOM 2494 O O . LEU A 1 312 ? -6.723 9.242 4.234 1 98.81 312 LEU A O 1
ATOM 2498 N N . ARG A 1 313 ? -7.676 7.363 3.543 1 98.81 313 ARG A N 1
ATOM 2499 C CA . ARG A 1 313 ? -9.055 7.746 3.809 1 98.81 313 ARG A CA 1
ATOM 2500 C C . ARG A 1 313 ? -9.656 6.898 4.926 1 98.81 313 ARG A C 1
ATOM 2502 O O . ARG A 1 313 ? -9.516 5.672 4.922 1 98.81 313 ARG A O 1
ATOM 2509 N N . ILE A 1 314 ? -10.273 7.535 5.863 1 98.56 314 ILE A N 1
ATOM 2510 C CA . ILE A 1 314 ? -10.938 6.82 6.945 1 98.56 314 ILE A CA 1
ATOM 2511 C C . ILE A 1 314 ? -12.438 7.133 6.926 1 98.56 314 ILE A C 1
ATOM 2513 O O . ILE A 1 314 ? -12.836 8.289 7.055 1 98.56 314 ILE A O 1
ATOM 2517 N N . LYS A 1 315 ? -13.25 6.148 6.75 1 97.38 315 LYS A N 1
ATOM 2518 C CA . LYS A 1 315 ? -14.703 6.238 6.891 1 97.38 315 LYS A CA 1
ATOM 2519 C C . LYS A 1 315 ? -15.156 5.773 8.273 1 97.38 315 LYS A C 1
ATOM 2521 O O . LYS A 1 315 ? -14.578 4.84 8.836 1 97.38 315 LYS A O 1
ATOM 2526 N N . ASN A 1 316 ? -16.094 6.457 8.812 1 96 316 ASN A N 1
ATOM 2527 C CA . ASN A 1 316 ? -16.703 6.059 10.07 1 96 316 ASN A CA 1
ATOM 2528 C C . ASN A 1 316 ? -15.656 5.926 11.18 1 96 316 ASN A C 1
ATOM 2530 O O . ASN A 1 316 ? -15.57 4.891 11.844 1 96 316 ASN A O 1
ATOM 2534 N N . ALA A 1 317 ? -14.891 6.988 11.336 1 95.75 317 ALA A N 1
ATOM 2535 C CA . ALA A 1 317 ? -13.742 6.961 12.234 1 95.75 317 ALA A CA 1
ATOM 2536 C C . ALA A 1 317 ? -14.164 6.578 13.648 1 95.75 317 ALA A C 1
ATOM 2538 O O . ALA A 1 317 ? -13.398 5.93 14.375 1 95.75 317 ALA A O 1
ATOM 2539 N N . VAL A 1 318 ? -15.359 6.883 14.102 1 92.5 318 VAL A N 1
ATOM 2540 C CA . VAL A 1 318 ? -15.812 6.664 15.469 1 92.5 318 VAL A CA 1
ATOM 2541 C C . VAL A 1 318 ? -16.594 5.355 15.555 1 92.5 318 VAL A C 1
ATOM 2543 O O . VAL A 1 318 ? -16.594 4.691 16.594 1 92.5 318 VAL A O 1
ATOM 2546 N N . ARG A 1 319 ? -17.359 4.895 14.516 1 86.62 319 ARG A N 1
ATOM 2547 C CA . ARG A 1 319 ? -18.312 3.787 14.578 1 86.62 319 ARG A CA 1
ATOM 2548 C C . ARG A 1 319 ? -17.828 2.605 13.742 1 86.62 319 ARG A C 1
ATOM 2550 O O . ARG A 1 319 ? -18.641 1.909 13.125 1 86.62 319 ARG A O 1
ATOM 2557 N N . GLY A 1 320 ? -16.594 2.326 13.766 1 90.81 320 GLY A N 1
ATOM 2558 C CA . GLY A 1 320 ? -16.109 1.24 12.93 1 90.81 320 GLY A CA 1
ATOM 2559 C C . GLY A 1 320 ? -15.289 1.718 11.75 1 90.81 320 GLY A C 1
ATOM 2560 O O . GLY A 1 320 ? -15.789 1.788 10.625 1 90.81 320 GLY A O 1
ATOM 2561 N N . PRO A 1 321 ? -14.117 2.025 12.008 1 95.06 321 PRO A N 1
ATOM 2562 C CA . PRO A 1 321 ? -13.266 2.652 11 1 95.06 321 PRO A CA 1
ATOM 2563 C C . PRO A 1 321 ? -12.969 1.725 9.82 1 95.06 321 PRO A C 1
ATOM 2565 O O . PRO A 1 321 ? -12.711 0.535 10.016 1 95.06 321 PRO A O 1
ATOM 2568 N N . ASP A 1 322 ? -13.242 2.209 8.656 1 96.06 322 ASP A N 1
ATOM 2569 C CA . ASP A 1 322 ? -12.82 1.608 7.391 1 96.06 322 ASP A CA 1
ATOM 2570 C C . ASP A 1 322 ? -11.703 2.418 6.742 1 96.06 322 ASP A C 1
ATOM 2572 O O . ASP A 1 322 ? -11.93 3.521 6.246 1 96.06 322 ASP A O 1
ATOM 2576 N N . ILE A 1 323 ? -10.531 1.895 6.738 1 97.38 323 ILE A N 1
ATOM 2577 C CA . ILE A 1 323 ? -9.336 2.607 6.293 1 97.38 323 ILE A CA 1
ATOM 2578 C C . ILE A 1 323 ? -8.953 2.141 4.891 1 97.38 323 ILE A C 1
ATOM 2580 O O . ILE A 1 323 ? -8.82 0.939 4.645 1 97.38 323 ILE A O 1
ATOM 2584 N N . THR A 1 324 ? -8.805 3.025 3.98 1 97.81 324 THR A N 1
ATOM 2585 C CA . THR A 1 324 ? -8.359 2.76 2.617 1 97.81 324 THR A CA 1
ATOM 2586 C C . THR A 1 324 ? -7.125 3.592 2.281 1 97.81 324 THR A C 1
ATOM 2588 O O . THR A 1 324 ? -7.051 4.77 2.635 1 97.81 324 THR A O 1
ATOM 2591 N N . GLU A 1 325 ? -6.129 2.984 1.67 1 98.31 325 GLU A N 1
ATOM 2592 C CA . GLU A 1 325 ? -4.949 3.693 1.19 1 98.31 325 GLU A CA 1
ATOM 2593 C C . GLU A 1 325 ? -5.156 4.215 -0.228 1 98.31 325 GLU A C 1
ATOM 2595 O O . GLU A 1 325 ? -5.262 3.434 -1.175 1 98.31 325 GLU A O 1
ATOM 2600 N N . LEU A 1 326 ? -5.199 5.504 -0.412 1 98.5 326 LEU A N 1
ATOM 2601 C CA . LEU A 1 326 ? -5.547 6.098 -1.697 1 98.5 326 LEU A CA 1
ATOM 2602 C C . LEU A 1 326 ? -4.297 6.336 -2.541 1 98.5 326 LEU A C 1
ATOM 2604 O O . LEU A 1 326 ? -4.367 6.348 -3.771 1 98.5 326 LEU A O 1
ATOM 2608 N N . PHE A 1 327 ? -3.281 6.539 -1.845 1 98.69 327 PHE A N 1
ATOM 2609 C CA . PHE A 1 327 ? -2.088 6.988 -2.551 1 98.69 327 PHE A CA 1
ATOM 2610 C C . PHE A 1 327 ? -0.826 6.582 -1.798 1 98.69 327 PHE A C 1
ATOM 2612 O O . PHE A 1 327 ? -0.765 6.699 -0.572 1 98.69 327 PHE A O 1
ATOM 2619 N N . VAL A 1 328 ? 0.153 6.047 -2.486 1 98.62 328 VAL A N 1
ATOM 2620 C CA . VAL A 1 328 ? 1.512 5.852 -1.992 1 98.62 328 VAL A CA 1
ATOM 2621 C C . VAL A 1 328 ? 2.516 6.184 -3.094 1 98.62 328 VAL A C 1
ATOM 2623 O O . VAL A 1 328 ? 2.299 5.852 -4.262 1 98.62 328 VAL A O 1
ATOM 2626 N N . ASN A 1 329 ? 3.533 6.836 -2.752 1 98.44 329 ASN A N 1
ATOM 2627 C CA . ASN A 1 329 ? 4.676 7.086 -3.623 1 98.44 329 ASN A CA 1
ATOM 2628 C C . ASN A 1 329 ? 5.996 6.945 -2.871 1 98.44 329 ASN A C 1
ATOM 2630 O O . ASN A 1 329 ? 6.105 7.352 -1.715 1 98.44 329 ASN A O 1
ATOM 2634 N N . ASN A 1 330 ? 7.004 6.426 -3.516 1 97.06 330 ASN A N 1
ATOM 2635 C CA . ASN A 1 330 ? 8.273 6.125 -2.857 1 97.06 330 ASN A CA 1
ATOM 2636 C C . ASN A 1 330 ? 9.219 7.32 -2.881 1 97.06 330 ASN A C 1
ATOM 2638 O O . ASN A 1 330 ? 10.414 7.176 -2.633 1 97.06 330 ASN A O 1
ATOM 2642 N N . GLY A 1 331 ? 8.758 8.477 -3.271 1 97.19 331 GLY A N 1
ATOM 2643 C CA . GLY A 1 331 ? 9.562 9.695 -3.285 1 97.19 331 GLY A CA 1
ATOM 2644 C C . GLY A 1 331 ? 9.875 10.18 -4.688 1 97.19 331 GLY A C 1
ATOM 2645 O O . GLY A 1 331 ? 10.43 11.273 -4.859 1 97.19 331 GLY A O 1
ATOM 2646 N N . THR A 1 332 ? 9.469 9.406 -5.746 1 95.69 332 THR A N 1
ATOM 2647 C CA . THR A 1 332 ? 9.812 9.75 -7.121 1 95.69 332 THR A CA 1
ATOM 2648 C C . THR A 1 332 ? 8.875 10.828 -7.66 1 95.69 332 THR A C 1
ATOM 2650 O O . THR A 1 332 ? 9.281 11.656 -8.477 1 95.69 332 THR A O 1
ATOM 2653 N N . LYS A 1 333 ? 7.613 10.836 -7.188 1 96.69 333 LYS A N 1
ATOM 2654 C CA . LYS A 1 333 ? 6.629 11.82 -7.645 1 96.69 333 LYS A CA 1
ATOM 2655 C C . LYS A 1 333 ? 6.359 12.867 -6.57 1 96.69 333 LYS A C 1
ATOM 2657 O O . LYS A 1 333 ? 6.168 14.047 -6.883 1 96.69 333 LYS A O 1
ATOM 2662 N N . LEU A 1 334 ? 6.359 12.422 -5.34 1 98.19 334 LEU A N 1
ATOM 2663 C CA . LEU A 1 334 ? 6.105 13.297 -4.203 1 98.19 334 LEU A CA 1
ATOM 2664 C C . LEU A 1 334 ? 6.883 12.836 -2.975 1 98.19 334 LEU A C 1
ATOM 2666 O O . LEU A 1 334 ? 6.941 11.633 -2.689 1 98.19 334 LEU A O 1
ATOM 2670 N N . GLN A 1 335 ? 7.449 13.797 -2.316 1 97.81 335 GLN A N 1
ATOM 2671 C CA . GLN A 1 335 ? 8.18 13.516 -1.088 1 97.81 335 GLN A CA 1
ATOM 2672 C C . GLN A 1 335 ? 7.504 14.148 0.12 1 97.81 335 GLN A C 1
ATOM 2674 O O . GLN A 1 335 ? 7.332 15.375 0.168 1 97.81 335 GLN A O 1
ATOM 2679 N N . GLY A 1 336 ? 7.086 13.32 1.082 1 97.19 336 GLY A N 1
ATOM 2680 C CA . GLY A 1 336 ? 6.633 13.852 2.359 1 97.19 336 GLY A CA 1
ATOM 2681 C C . GLY A 1 336 ? 5.246 14.461 2.297 1 97.19 336 GLY A C 1
ATOM 2682 O O . GLY A 1 336 ? 5.07 15.648 2.561 1 97.19 336 GLY A O 1
ATOM 2683 N N . SER A 1 337 ? 4.199 13.664 2.035 1 98.5 337 SER A N 1
ATOM 2684 C CA . SER A 1 337 ? 2.832 14.172 1.999 1 98.5 337 SER A CA 1
ATOM 2685 C C . SER A 1 337 ? 2.389 14.656 3.373 1 98.5 337 SER A C 1
ATOM 2687 O O . SER A 1 337 ? 2.42 13.906 4.348 1 98.5 337 SER A O 1
ATOM 2689 N N . SER A 1 338 ? 1.942 15.922 3.4 1 98.75 338 SER A N 1
ATOM 2690 C CA . SER A 1 338 ? 1.581 16.531 4.676 1 98.75 338 SER A CA 1
ATOM 2691 C C . SER A 1 338 ? 0.067 16.609 4.84 1 98.75 338 SER A C 1
ATOM 2693 O O . SER A 1 338 ? -0.439 16.703 5.961 1 98.75 338 SER A O 1
ATOM 2695 N N . VAL A 1 339 ? -0.659 16.656 3.781 1 98.94 339 VAL A N 1
ATOM 2696 C CA . VAL A 1 339 ? -2.098 16.891 3.809 1 98.94 339 VAL A CA 1
ATOM 2697 C C . VAL A 1 339 ? -2.74 16.344 2.541 1 98.94 339 VAL A C 1
ATOM 2699 O O . VAL A 1 339 ? -2.076 16.188 1.513 1 98.94 339 VAL A O 1
ATOM 2702 N N . ALA A 1 340 ? -3.949 15.938 2.645 1 98.94 340 ALA A N 1
ATOM 2703 C CA . ALA A 1 340 ? -4.785 15.555 1.51 1 98.94 340 ALA A CA 1
ATOM 2704 C C . ALA A 1 340 ? -6.172 16.188 1.613 1 98.94 340 ALA A C 1
ATOM 2706 O O . ALA A 1 340 ? -6.863 16.016 2.621 1 98.94 340 ALA A O 1
ATOM 2707 N N . SER A 1 341 ? -6.52 16.906 0.61 1 98.88 341 SER A N 1
ATOM 2708 C CA . SER A 1 341 ? -7.82 17.562 0.57 1 98.88 341 SER A CA 1
ATOM 2709 C C . SER A 1 341 ? -8.656 17.062 -0.601 1 98.88 341 SER A C 1
ATOM 2711 O O . SER A 1 341 ? -8.258 17.188 -1.76 1 98.88 341 SER A O 1
ATOM 2713 N N . PHE A 1 342 ? -9.797 16.5 -0.268 1 98.69 342 PHE A N 1
ATOM 2714 C CA . PHE A 1 342 ? -10.688 15.898 -1.259 1 98.69 342 PHE A CA 1
ATOM 2715 C C . PHE A 1 342 ? -11.867 16.812 -1.552 1 98.69 342 PHE A C 1
ATOM 2717 O O . PHE A 1 342 ? -12.422 17.422 -0.639 1 98.69 342 PHE A O 1
ATOM 2724 N N . HIS A 1 343 ? -12.188 16.969 -2.818 1 98.38 343 HIS A N 1
ATOM 2725 C CA . HIS A 1 343 ? -13.375 17.719 -3.223 1 98.38 343 HIS A CA 1
ATOM 2726 C C . HIS A 1 343 ? -13.961 17.156 -4.516 1 98.38 343 HIS A C 1
ATOM 2728 O O . HIS A 1 343 ? -13.32 17.234 -5.57 1 98.38 343 HIS A O 1
ATOM 2734 N N . LYS A 1 344 ? -15.141 16.578 -4.449 1 96.5 344 LYS A N 1
ATOM 2735 C CA . LYS A 1 344 ? -15.953 16.125 -5.574 1 96.5 344 LYS A CA 1
ATOM 2736 C C . LYS A 1 344 ? -15.125 15.305 -6.555 1 96.5 344 LYS A C 1
ATOM 2738 O O . LYS A 1 344 ? -15.086 15.602 -7.75 1 96.5 344 LYS A O 1
ATOM 2743 N N . GLY A 1 345 ? -14.469 14.336 -6.047 1 97.06 345 GLY A N 1
ATOM 2744 C CA . GLY A 1 345 ? -13.828 13.352 -6.902 1 97.06 345 GLY A CA 1
ATOM 2745 C C . GLY A 1 345 ? -12.375 13.664 -7.203 1 97.06 345 GLY A C 1
ATOM 2746 O O . GLY A 1 345 ? -11.727 12.961 -7.98 1 97.06 345 GLY A O 1
ATOM 2747 N N . ALA A 1 346 ? -11.875 14.711 -6.652 1 98.44 346 ALA A N 1
ATOM 2748 C CA . ALA A 1 346 ? -10.469 15.062 -6.848 1 98.44 346 ALA A CA 1
ATOM 2749 C C . ALA A 1 346 ? -9.758 15.266 -5.512 1 98.44 346 ALA A C 1
ATOM 2751 O O . ALA A 1 346 ? -10.406 15.484 -4.488 1 98.44 346 ALA A O 1
ATOM 2752 N N . LEU A 1 347 ? -8.445 15.109 -5.59 1 98.62 347 LEU A N 1
ATOM 2753 C CA . LEU A 1 347 ? -7.613 15.148 -4.391 1 98.62 347 LEU A CA 1
ATOM 2754 C C . LEU A 1 347 ? -6.387 16.031 -4.605 1 98.62 347 LEU A C 1
ATOM 2756 O O . LEU A 1 347 ? -5.66 15.867 -5.59 1 98.62 347 LEU A O 1
ATOM 2760 N N . LEU A 1 348 ? -6.238 17.047 -3.775 1 98.94 348 LEU A N 1
ATOM 2761 C CA . LEU A 1 348 ? -4.949 17.719 -3.65 1 98.94 348 LEU A CA 1
ATOM 2762 C C . LEU A 1 348 ? -4.094 17.062 -2.574 1 98.94 348 LEU A C 1
ATOM 2764 O O . LEU A 1 348 ? -4.574 16.797 -1.468 1 98.94 348 LEU A O 1
ATOM 2768 N N . ILE A 1 349 ? -2.906 16.734 -2.936 1 98.94 349 ILE A N 1
ATOM 2769 C CA . ILE A 1 349 ? -1.966 16.172 -1.974 1 98.94 349 ILE A CA 1
ATOM 2770 C C . ILE A 1 349 ? -0.792 17.125 -1.78 1 98.94 349 ILE A C 1
ATOM 2772 O O . ILE A 1 349 ? -0.01 17.359 -2.707 1 98.94 349 ILE A O 1
ATOM 2776 N N . GLY A 1 350 ? -0.708 17.688 -0.584 1 98.88 350 GLY A N 1
ATOM 2777 C CA . GLY A 1 350 ? 0.373 18.594 -0.261 1 98.88 350 GLY A CA 1
ATOM 2778 C C . GLY A 1 350 ? 1.583 17.906 0.338 1 98.88 350 GLY A C 1
ATOM 2779 O O . GLY A 1 350 ? 1.54 16.719 0.634 1 98.88 350 GLY A O 1
ATOM 2780 N N . SER A 1 351 ? 2.639 18.656 0.501 1 98.62 351 SER A N 1
ATOM 2781 C CA . SER A 1 351 ? 3.895 18.188 1.078 1 98.62 351 SER A CA 1
ATOM 2782 C C . SER A 1 351 ? 4.477 19.219 2.043 1 98.62 351 SER A C 1
ATOM 2784 O O . SER A 1 351 ? 4.121 20.391 1.993 1 98.62 351 SER A O 1
ATOM 2786 N N . VAL A 1 352 ? 5.348 18.688 2.861 1 97.81 352 VAL A N 1
ATOM 2787 C CA . VAL A 1 352 ? 5.969 19.562 3.854 1 97.81 352 VAL A CA 1
ATOM 2788 C C . VAL A 1 352 ? 6.941 20.516 3.164 1 97.81 352 VAL A C 1
ATOM 2790 O O . VAL A 1 352 ? 7.016 21.703 3.514 1 97.81 352 VAL A O 1
ATOM 2793 N N . PHE A 1 353 ? 7.672 20.094 2.133 1 97.19 353 PHE A N 1
ATOM 2794 C CA . PHE A 1 353 ? 8.75 20.906 1.566 1 97.19 353 PHE A CA 1
ATOM 2795 C C . PHE A 1 353 ? 8.844 20.688 0.06 1 97.19 353 PHE A C 1
ATOM 2797 O O . PHE A 1 353 ? 9.688 21.297 -0.604 1 97.19 353 PHE A O 1
ATOM 2804 N N . ASP A 1 354 ? 8.078 19.812 -0.437 1 97.5 354 ASP A N 1
ATOM 2805 C CA . ASP A 1 354 ? 8.141 19.391 -1.833 1 97.5 354 ASP A CA 1
ATOM 2806 C C . ASP A 1 354 ? 6.988 19.984 -2.639 1 97.5 354 ASP A C 1
ATOM 2808 O O . ASP A 1 354 ? 6.609 21.141 -2.438 1 97.5 354 ASP A O 1
ATOM 2812 N N . ARG A 1 355 ? 6.516 19.328 -3.646 1 97.94 355 ARG A N 1
ATOM 2813 C CA . ARG A 1 355 ? 5.551 19.812 -4.625 1 97.94 355 ARG A CA 1
ATOM 2814 C C . ARG A 1 355 ? 4.125 19.516 -4.184 1 97.94 355 ARG A C 1
ATOM 2816 O O . ARG A 1 355 ? 3.9 19.031 -3.074 1 97.94 355 ARG A O 1
ATOM 2823 N N . LEU A 1 356 ? 3.199 19.984 -4.969 1 98.88 356 LEU A N 1
ATOM 2824 C CA . LEU A 1 356 ? 1.763 19.75 -4.836 1 98.88 356 LEU A CA 1
ATOM 2825 C C . LEU A 1 356 ? 1.246 18.859 -5.965 1 98.88 356 LEU A C 1
ATOM 2827 O O . LEU A 1 356 ? 1.588 19.078 -7.133 1 98.88 356 LEU A O 1
ATOM 2831 N N . LEU A 1 357 ? 0.441 17.844 -5.598 1 98.88 357 LEU A N 1
ATOM 2832 C CA . LEU A 1 357 ? -0.162 16.984 -6.602 1 98.88 357 LEU A CA 1
ATOM 2833 C C . LEU A 1 357 ? -1.667 17.203 -6.688 1 98.88 357 LEU A C 1
ATOM 2835 O O . LEU A 1 357 ? -2.316 17.484 -5.676 1 98.88 357 LEU A O 1
ATOM 2839 N N . TYR A 1 358 ? -2.148 17.172 -7.848 1 98.88 358 TYR A N 1
ATOM 2840 C CA . TYR A 1 358 ? -3.574 17.062 -8.141 1 98.88 358 TYR A CA 1
ATOM 2841 C C . TYR A 1 358 ? -3.904 15.711 -8.75 1 98.88 358 TYR A C 1
ATOM 2843 O O . TYR A 1 358 ? -3.322 15.32 -9.766 1 98.88 358 TYR A O 1
ATOM 2851 N N . CYS A 1 359 ? -4.848 14.977 -8.156 1 98.56 359 CYS A N 1
ATOM 2852 C CA . CYS A 1 359 ? -5.219 13.648 -8.633 1 98.56 359 CYS A CA 1
ATOM 2853 C C . CYS A 1 359 ? -6.723 13.555 -8.867 1 98.56 359 CYS A C 1
ATOM 2855 O O . CYS A 1 359 ? -7.512 14.07 -8.07 1 98.56 359 CYS A O 1
ATOM 2857 N N . GLN A 1 360 ? -7.102 12.922 -9.898 1 97.88 360 GLN A N 1
ATOM 2858 C CA . GLN A 1 360 ? -8.477 12.453 -10.016 1 97.88 360 GLN A CA 1
ATOM 2859 C C . GLN A 1 360 ? -8.688 11.164 -9.227 1 97.88 360 GLN A C 1
ATOM 2861 O O . GLN A 1 360 ? -7.848 10.266 -9.258 1 97.88 360 GLN A O 1
ATOM 2866 N N . VAL A 1 361 ? -9.742 11.102 -8.484 1 97.94 361 VAL A N 1
ATOM 2867 C CA . VAL A 1 361 ? -10.008 9.914 -7.684 1 97.94 361 VAL A CA 1
ATOM 2868 C C . VAL A 1 361 ? -11.062 9.055 -8.375 1 97.94 361 VAL A C 1
ATOM 2870 O O . VAL A 1 361 ? -12.234 9.445 -8.469 1 97.94 361 VAL A O 1
ATOM 2873 N N . ARG A 1 362 ? -10.617 7.871 -8.812 1 96.38 362 ARG A N 1
ATOM 2874 C CA . ARG A 1 362 ? -11.508 7.012 -9.586 1 96.38 362 ARG A CA 1
ATOM 2875 C C . ARG A 1 362 ? -11.734 5.68 -8.883 1 96.38 362 ARG A C 1
ATOM 2877 O O . ARG A 1 362 ? -12.242 4.727 -9.484 1 96.38 362 ARG A O 1
ATOM 2884 N N . THR A 1 363 ? -11.352 5.586 -7.684 1 94.19 363 THR A N 1
ATOM 2885 C CA . THR A 1 363 ? -11.398 4.312 -6.973 1 94.19 363 THR A CA 1
ATOM 2886 C C . THR A 1 363 ? -12.43 4.348 -5.855 1 94.19 363 THR A C 1
ATOM 2888 O O . THR A 1 363 ? -12.57 3.389 -5.094 1 94.19 363 THR A O 1
ATOM 2891 N N . LEU A 1 364 ? -13.078 5.453 -5.688 1 85.31 364 LEU A N 1
ATOM 2892 C CA . LEU A 1 364 ? -14.07 5.574 -4.625 1 85.31 364 LEU A CA 1
ATOM 2893 C C . LEU A 1 364 ? -15.484 5.422 -5.176 1 85.31 364 LEU A C 1
ATOM 2895 O O . LEU A 1 364 ? -15.734 5.73 -6.344 1 85.31 364 LEU A O 1
ATOM 2899 N N . MET B 1 1 ? 43 -31.562 23 1 57.84 1 MET B N 1
ATOM 2900 C CA . MET B 1 1 ? 41.75 -31.078 23.578 1 57.84 1 MET B CA 1
ATOM 2901 C C . MET B 1 1 ? 41.469 -29.641 23.141 1 57.84 1 MET B C 1
ATOM 2903 O O . MET B 1 1 ? 42.312 -28.766 23.312 1 57.84 1 MET B O 1
ATOM 2907 N N . VAL B 1 2 ? 40.531 -29.5 22.266 1 75.81 2 VAL B N 1
ATOM 2908 C CA . VAL B 1 2 ? 40.25 -28.156 21.75 1 75.81 2 VAL B CA 1
ATOM 2909 C C . VAL B 1 2 ? 40 -27.219 22.922 1 75.81 2 VAL B C 1
ATOM 2911 O O . VAL B 1 2 ? 39.219 -27.547 23.844 1 75.81 2 VAL B O 1
ATOM 2914 N N . PRO B 1 3 ? 40.781 -26.219 23.062 1 83.38 3 PRO B N 1
ATOM 2915 C CA . PRO B 1 3 ? 40.594 -25.266 24.172 1 83.38 3 PRO B CA 1
ATOM 2916 C C . PRO B 1 3 ? 39.156 -24.797 24.297 1 83.38 3 PRO B C 1
ATOM 2918 O O . PRO B 1 3 ? 38.438 -24.688 23.297 1 83.38 3 PRO B O 1
ATOM 2921 N N . VAL B 1 4 ? 38.688 -24.781 25.531 1 86.94 4 VAL B N 1
ATOM 2922 C CA . VAL B 1 4 ? 37.312 -24.438 25.922 1 86.94 4 VAL B CA 1
ATOM 2923 C C . VAL B 1 4 ? 36.906 -23.141 25.219 1 86.94 4 VAL B C 1
ATOM 2925 O O . VAL B 1 4 ? 35.75 -23.016 24.781 1 86.94 4 VAL B O 1
ATOM 2928 N N . TYR B 1 5 ? 37.812 -22.297 25.094 1 87 5 TYR B N 1
ATOM 2929 C CA . TYR B 1 5 ? 37.469 -21.016 24.469 1 87 5 TYR B CA 1
ATOM 2930 C C . TYR B 1 5 ? 37.156 -21.203 23 1 87 5 TYR B C 1
ATOM 2932 O O . TYR B 1 5 ? 36.312 -20.484 22.438 1 87 5 TYR B O 1
ATOM 2940 N N . MET B 1 6 ? 37.781 -22.125 22.359 1 87.81 6 MET B N 1
ATOM 2941 C CA . MET B 1 6 ? 37.5 -22.406 20.953 1 87.81 6 MET B CA 1
ATOM 2942 C C . MET B 1 6 ? 36.094 -22.984 20.781 1 87.81 6 MET B C 1
ATOM 2944 O O . MET B 1 6 ? 35.406 -22.688 19.797 1 87.81 6 MET B O 1
ATOM 2948 N N . ARG B 1 7 ? 35.688 -23.734 21.703 1 89.56 7 ARG B N 1
ATOM 2949 C CA . ARG B 1 7 ? 34.344 -24.281 21.703 1 89.56 7 ARG B CA 1
ATOM 2950 C C . ARG B 1 7 ? 33.312 -23.188 21.812 1 89.56 7 ARG B C 1
ATOM 2952 O O . ARG B 1 7 ? 32.281 -23.219 21.094 1 89.56 7 ARG B O 1
ATOM 2959 N N . TRP B 1 8 ? 33.562 -22.297 22.688 1 88.94 8 TRP B N 1
ATOM 2960 C CA . TRP B 1 8 ? 32.594 -21.188 22.859 1 88.94 8 TRP B CA 1
ATOM 2961 C C . TRP B 1 8 ? 32.531 -20.328 21.594 1 88.94 8 TRP B C 1
ATOM 2963 O O . TRP B 1 8 ? 31.469 -19.859 21.203 1 88.94 8 TRP B O 1
ATOM 2973 N N . ILE B 1 9 ? 33.594 -20.203 20.969 1 89.5 9 ILE B N 1
ATOM 2974 C CA . ILE B 1 9 ? 33.625 -19.438 19.719 1 89.5 9 ILE B CA 1
ATOM 2975 C C . ILE B 1 9 ? 32.781 -20.125 18.656 1 89.5 9 ILE B C 1
ATOM 2977 O O . ILE B 1 9 ? 32 -19.469 17.969 1 89.5 9 ILE B O 1
ATOM 2981 N N . VAL B 1 10 ? 32.969 -21.406 18.625 1 89.75 10 VAL B N 1
ATOM 2982 C CA . VAL B 1 10 ? 32.219 -22.172 17.641 1 89.75 10 VAL B CA 1
ATOM 2983 C C . VAL B 1 10 ? 30.719 -22.109 17.953 1 89.75 10 VAL B C 1
ATOM 2985 O O . VAL B 1 10 ? 29.906 -21.906 17.062 1 89.75 10 VAL B O 1
ATOM 2988 N N . ILE B 1 11 ? 30.406 -22.188 19.156 1 90.81 11 ILE B N 1
ATOM 2989 C CA . ILE B 1 11 ? 29.016 -22.156 19.578 1 90.81 11 ILE B CA 1
ATOM 2990 C C . ILE B 1 11 ? 28.422 -20.781 19.281 1 90.81 11 ILE B C 1
ATOM 2992 O O . ILE B 1 11 ? 27.297 -20.688 18.75 1 90.81 11 ILE B O 1
ATOM 2996 N N . VAL B 1 12 ? 29.141 -19.828 19.547 1 89.38 12 VAL B N 1
ATOM 2997 C CA . VAL B 1 12 ? 28.656 -18.469 19.312 1 89.38 12 VAL B CA 1
ATOM 2998 C C . VAL B 1 12 ? 28.484 -18.25 17.812 1 89.38 12 VAL B C 1
ATOM 3000 O O . VAL B 1 12 ? 27.5 -17.641 17.375 1 89.38 12 VAL B O 1
ATOM 3003 N N . PHE B 1 13 ? 29.375 -18.703 17.078 1 89.75 13 PHE B N 1
ATOM 3004 C CA . PHE B 1 13 ? 29.297 -18.547 15.633 1 89.75 13 PHE B CA 1
ATOM 3005 C C . PHE B 1 13 ? 28.094 -19.297 15.07 1 89.75 13 PHE B C 1
ATOM 3007 O O . PHE B 1 13 ? 27.375 -18.781 14.211 1 89.75 13 PHE B O 1
ATOM 3014 N N . LEU B 1 14 ? 27.875 -20.422 15.586 1 91.06 14 LEU B N 1
ATOM 3015 C CA . LEU B 1 14 ? 26.734 -21.219 15.133 1 91.06 14 LEU B CA 1
ATOM 3016 C C . LEU B 1 14 ? 25.422 -20.562 15.555 1 91.06 14 LEU B C 1
ATOM 3018 O O . LEU B 1 14 ? 24.469 -20.516 14.766 1 91.06 14 LEU B O 1
ATOM 3022 N N . ALA B 1 15 ? 25.438 -20.109 16.734 1 91.81 15 ALA B N 1
ATOM 3023 C CA . ALA B 1 15 ? 24.25 -19.422 17.219 1 91.81 15 ALA B CA 1
ATOM 3024 C C . ALA B 1 15 ? 23.953 -18.172 16.391 1 91.81 15 ALA B C 1
ATOM 3026 O O . ALA B 1 15 ? 22.781 -17.875 16.094 1 91.81 15 ALA B O 1
ATOM 3027 N N . TRP B 1 16 ? 24.938 -17.547 16.062 1 90.19 16 TRP B N 1
ATOM 3028 C CA . TRP B 1 16 ? 24.797 -16.359 15.227 1 90.19 16 TRP B CA 1
ATOM 3029 C C . TRP B 1 16 ? 24.234 -16.719 13.852 1 90.19 16 TRP B C 1
ATOM 3031 O O . TRP B 1 16 ? 23.359 -16.031 13.32 1 90.19 16 TRP B O 1
ATOM 3041 N N . GLY B 1 17 ? 24.75 -17.781 13.312 1 90.5 17 GLY B N 1
ATOM 3042 C CA . GLY B 1 17 ? 24.234 -18.25 12.031 1 90.5 17 GLY B CA 1
ATOM 3043 C C . GLY B 1 17 ? 22.766 -18.625 12.078 1 90.5 17 GLY B C 1
ATOM 3044 O O . GLY B 1 17 ? 22 -18.297 11.172 1 90.5 17 GLY B O 1
ATOM 3045 N N . VAL B 1 18 ? 22.406 -19.188 13.141 1 93.06 18 VAL B N 1
ATOM 3046 C CA . VAL B 1 18 ? 21.016 -19.578 13.32 1 93.06 18 VAL B CA 1
ATOM 3047 C C . VAL B 1 18 ? 20.141 -18.344 13.477 1 93.06 18 VAL B C 1
ATOM 3049 O O . VAL B 1 18 ? 19.062 -18.25 12.867 1 93.06 18 VAL B O 1
ATOM 3052 N N . LEU B 1 19 ? 20.656 -17.453 14.25 1 93.06 19 LEU B N 1
ATOM 3053 C CA . LEU B 1 19 ? 19.891 -16.219 14.453 1 93.06 19 LEU B CA 1
ATOM 3054 C C . LEU B 1 19 ? 19.719 -15.469 13.148 1 93.06 19 LEU B C 1
ATOM 3056 O O . LEU B 1 19 ? 18.625 -14.984 12.852 1 93.06 19 LEU B O 1
ATOM 3060 N N . GLN B 1 20 ? 20.688 -15.398 12.375 1 91.69 20 GLN B N 1
ATOM 3061 C CA . GLN B 1 20 ? 20.625 -14.734 11.078 1 91.69 20 GLN B CA 1
ATOM 3062 C C . GLN B 1 20 ? 19.609 -15.398 10.164 1 91.69 20 GLN B C 1
ATOM 3064 O O . GLN B 1 20 ? 18.844 -14.719 9.477 1 91.69 20 GLN B O 1
ATOM 3069 N N . HIS B 1 21 ? 19.672 -16.672 10.188 1 93.38 21 HIS B N 1
ATOM 3070 C CA . HIS B 1 21 ? 18.734 -17.406 9.344 1 93.38 21 HIS B CA 1
ATOM 3071 C C . HIS B 1 21 ? 17.297 -17.172 9.805 1 93.38 21 HIS B C 1
ATOM 3073 O O . HIS B 1 21 ? 16.391 -17 8.984 1 93.38 21 HIS B O 1
ATOM 3079 N N . LEU B 1 22 ? 17.078 -17.125 11.078 1 94.25 22 LEU B N 1
ATOM 3080 C CA . LEU B 1 22 ? 15.742 -16.922 11.617 1 94.25 22 LEU B CA 1
ATOM 3081 C C . LEU B 1 22 ? 15.227 -15.523 11.273 1 94.25 22 LEU B C 1
ATOM 3083 O O . LEU B 1 22 ? 14.055 -15.352 10.953 1 94.25 22 LEU B O 1
ATOM 3087 N N . ILE B 1 23 ? 16.078 -14.578 11.32 1 91.25 23 ILE B N 1
ATOM 3088 C CA . ILE B 1 23 ? 15.727 -13.211 10.945 1 91.25 23 ILE B CA 1
ATOM 3089 C C . ILE B 1 23 ? 15.359 -13.156 9.461 1 91.25 23 ILE B C 1
ATOM 3091 O O . ILE B 1 23 ? 14.344 -12.57 9.086 1 91.25 23 ILE B O 1
ATOM 3095 N N . LYS B 1 24 ? 16.125 -13.797 8.68 1 92.31 24 LYS B N 1
ATOM 3096 C CA . LYS B 1 24 ? 15.844 -13.859 7.246 1 92.31 24 LYS B CA 1
ATOM 3097 C C . LYS B 1 24 ? 14.484 -14.508 6.98 1 92.31 24 LYS B C 1
ATOM 3099 O O . LYS B 1 24 ? 13.711 -14.016 6.156 1 92.31 24 LYS B O 1
ATOM 3104 N N . LEU B 1 25 ? 14.227 -15.555 7.691 1 93.5 25 LEU B N 1
ATOM 3105 C CA . LEU B 1 25 ? 12.953 -16.25 7.523 1 93.5 25 LEU B CA 1
ATOM 3106 C C . LEU B 1 25 ? 11.789 -15.359 7.941 1 93.5 25 LEU B C 1
ATOM 3108 O O . LEU B 1 25 ? 10.742 -15.344 7.281 1 93.5 25 LEU B O 1
ATOM 3112 N N . TRP B 1 26 ? 12 -14.633 9.023 1 92.5 26 TRP B N 1
ATOM 3113 C CA . TRP B 1 26 ? 10.961 -13.719 9.5 1 92.5 26 TRP B CA 1
ATOM 3114 C C . TRP B 1 26 ? 10.602 -12.695 8.43 1 92.5 26 TRP B C 1
ATOM 3116 O O . TRP B 1 26 ? 9.422 -12.438 8.18 1 92.5 26 TRP B O 1
ATOM 3126 N N . PHE B 1 27 ? 11.594 -12.211 7.727 1 91.38 27 PHE B N 1
ATOM 3127 C CA . PHE B 1 27 ? 11.383 -11.227 6.672 1 91.38 27 PHE B CA 1
ATOM 3128 C C . PHE B 1 27 ? 10.789 -11.891 5.43 1 91.38 27 PHE B C 1
ATOM 3130 O O . PHE B 1 27 ? 9.852 -11.359 4.824 1 91.38 27 PHE B O 1
ATOM 3137 N N . THR B 1 28 ? 11.242 -13.102 5.176 1 92.5 28 THR B N 1
ATOM 3138 C CA . THR B 1 28 ? 10.781 -13.805 3.982 1 92.5 28 THR B CA 1
ATOM 3139 C C . THR B 1 28 ? 9.32 -14.211 4.129 1 92.5 28 THR B C 1
ATOM 3141 O O . THR B 1 28 ? 8.562 -14.195 3.156 1 92.5 28 THR B O 1
ATOM 3144 N N . LEU B 1 29 ? 8.945 -14.477 5.375 1 95.38 29 LEU B N 1
ATOM 3145 C CA . LEU B 1 29 ? 7.578 -14.914 5.617 1 95.38 29 LEU B CA 1
ATOM 3146 C C . LEU B 1 29 ? 6.637 -13.711 5.73 1 95.38 29 LEU B C 1
ATOM 3148 O O . LEU B 1 29 ? 5.422 -13.883 5.82 1 95.38 29 LEU B O 1
ATOM 3152 N N . GLY B 1 30 ? 7.137 -12.531 5.691 1 93.31 30 GLY B N 1
ATOM 3153 C CA . GLY B 1 30 ? 6.352 -11.305 5.621 1 93.31 30 GLY B CA 1
ATOM 3154 C C . GLY B 1 30 ? 5.879 -10.82 6.977 1 93.31 30 GLY B C 1
ATOM 3155 O O . GLY B 1 30 ? 5.098 -9.867 7.066 1 93.31 30 GLY B O 1
ATOM 3156 N N . TYR B 1 31 ? 6.41 -11.289 8.109 1 91.88 31 TYR B N 1
ATOM 3157 C CA . TYR B 1 31 ? 5.879 -11 9.438 1 91.88 31 TYR B CA 1
ATOM 3158 C C . TYR B 1 31 ? 6.277 -9.602 9.883 1 91.88 31 TYR B C 1
ATOM 3160 O O . TYR B 1 31 ? 5.695 -9.055 10.828 1 91.88 31 TYR B O 1
ATOM 3168 N N . HIS B 1 32 ? 7.281 -9.039 9.211 1 88.94 32 HIS B N 1
ATOM 3169 C CA . HIS B 1 32 ? 7.676 -7.676 9.562 1 88.94 32 HIS B CA 1
ATOM 3170 C C . HIS B 1 32 ? 6.645 -6.66 9.078 1 88.94 32 HIS B C 1
ATOM 3172 O O . HIS B 1 32 ? 6.637 -5.516 9.531 1 88.94 32 HIS B O 1
ATOM 3178 N N . LYS B 1 33 ? 5.801 -7.102 8.094 1 87.94 33 LYS B N 1
ATOM 3179 C CA . LYS B 1 33 ? 4.766 -6.207 7.586 1 87.94 33 LYS B CA 1
ATOM 3180 C C . LYS B 1 33 ? 3.59 -6.117 8.555 1 87.94 33 LYS B C 1
ATOM 3182 O O . LYS B 1 33 ? 2.918 -7.117 8.82 1 87.94 33 LYS B O 1
ATOM 3187 N N . ALA B 1 34 ? 3.467 -5.148 9.305 1 72.56 34 ALA B N 1
ATOM 3188 C CA . ALA B 1 34 ? 2.529 -5.004 10.422 1 72.56 34 ALA B CA 1
ATOM 3189 C C . ALA B 1 34 ? 1.103 -4.816 9.914 1 72.56 34 ALA B C 1
ATOM 3191 O O . ALA B 1 34 ? 0.152 -5.32 10.516 1 72.56 34 ALA B O 1
ATOM 3192 N N . VAL B 1 35 ? 1.015 -4.129 8.789 1 88.44 35 VAL B N 1
ATOM 3193 C CA . VAL B 1 35 ? -0.334 -3.758 8.375 1 88.44 35 VAL B CA 1
ATOM 3194 C C . VAL B 1 35 ? -0.417 -3.73 6.848 1 88.44 35 VAL B C 1
ATOM 3196 O O . VAL B 1 35 ? 0.512 -3.273 6.176 1 88.44 35 VAL B O 1
ATOM 3199 N N . LEU B 1 36 ? -1.431 -4.359 6.348 1 94.56 36 LEU B N 1
ATOM 3200 C CA . LEU B 1 36 ? -1.803 -4.211 4.945 1 94.56 36 LEU B CA 1
ATOM 3201 C C . LEU B 1 36 ? -2.93 -3.197 4.785 1 94.56 36 LEU B C 1
ATOM 3203 O O . LEU B 1 36 ? -4.02 -3.379 5.336 1 94.56 36 LEU B O 1
ATOM 3207 N N . TYR B 1 37 ? -2.672 -2.105 4.066 1 96.38 37 TYR B N 1
ATOM 3208 C CA . TYR B 1 37 ? -3.697 -1.104 3.793 1 96.38 37 TYR B CA 1
ATOM 3209 C C . TYR B 1 37 ? -4.488 -1.464 2.541 1 96.38 37 TYR B C 1
ATOM 3211 O O . TYR B 1 37 ? -3.922 -1.587 1.453 1 96.38 37 TYR B O 1
ATOM 3219 N N . ASN B 1 38 ? -5.793 -1.615 2.715 1 97.69 38 ASN B N 1
ATOM 3220 C CA . ASN B 1 38 ? -6.641 -1.998 1.587 1 97.69 38 ASN B CA 1
ATOM 3221 C C . ASN B 1 38 ? -6.676 -0.908 0.52 1 97.69 38 ASN B C 1
ATOM 3223 O O . ASN B 1 38 ? -6.75 0.279 0.841 1 97.69 38 ASN B O 1
ATOM 3227 N N . HIS B 1 39 ? -6.473 -1.279 -0.718 1 97.5 39 HIS B N 1
ATOM 3228 C CA . HIS B 1 39 ? -6.801 -0.438 -1.864 1 97.5 39 HIS B CA 1
ATOM 3229 C C . HIS B 1 39 ? -7.105 -1.281 -3.098 1 97.5 39 HIS B C 1
ATOM 3231 O O . HIS B 1 39 ? -6.73 -2.455 -3.16 1 97.5 39 HIS B O 1
ATOM 3237 N N . GLN B 1 40 ? -7.906 -0.767 -3.982 1 98 40 GLN B N 1
ATOM 3238 C CA . GLN B 1 40 ? -8.328 -1.406 -5.223 1 98 40 GLN B CA 1
ATOM 3239 C C . GLN B 1 40 ? -8.242 -0.437 -6.398 1 98 40 GLN B C 1
ATOM 3241 O O . GLN B 1 40 ? -8.297 0.78 -6.211 1 98 40 GLN B O 1
ATOM 3246 N N . PRO B 1 41 ? -8.07 -0.916 -7.578 1 97.88 41 PRO B N 1
ATOM 3247 C CA . PRO B 1 41 ? -7.848 -0.048 -8.734 1 97.88 41 PRO B CA 1
ATOM 3248 C C . PRO B 1 41 ? -9.148 0.547 -9.281 1 97.88 41 PRO B C 1
ATOM 3250 O O . PRO B 1 41 ? -9.109 1.361 -10.211 1 97.88 41 PRO B O 1
ATOM 3253 N N . GLY B 1 42 ? -10.18 0.247 -8.852 1 97.31 42 GLY B N 1
ATOM 3254 C CA . GLY B 1 42 ? -11.57 0.55 -9.164 1 97.31 42 GLY B CA 1
ATOM 3255 C C . GLY B 1 42 ? -12.555 -0.353 -8.445 1 97.31 42 GLY B C 1
ATOM 3256 O O . GLY B 1 42 ? -12.188 -1.043 -7.488 1 97.31 42 GLY B O 1
ATOM 3257 N N . PRO B 1 43 ? -13.805 -0.297 -8.852 1 96.56 43 PRO B N 1
ATOM 3258 C CA . PRO B 1 43 ? -14.773 -1.182 -8.195 1 96.56 43 PRO B CA 1
ATOM 3259 C C . PRO B 1 43 ? -14.438 -2.66 -8.383 1 96.56 43 PRO B C 1
ATOM 3261 O O . PRO B 1 43 ? -14.133 -3.094 -9.5 1 96.56 43 PRO B O 1
ATOM 3264 N N . CYS B 1 44 ? -14.492 -3.4 -7.34 1 97.88 44 CYS B N 1
ATOM 3265 C CA . CYS B 1 44 ? -14.258 -4.84 -7.352 1 97.88 44 CYS B CA 1
ATOM 3266 C C . CYS B 1 44 ? -15.445 -5.586 -6.754 1 97.88 44 CYS B C 1
ATOM 3268 O O . CYS B 1 44 ? -16.094 -5.102 -5.824 1 97.88 44 CYS B O 1
ATOM 3270 N N . ARG B 1 45 ? -15.68 -6.719 -7.277 1 97.94 45 ARG B N 1
ATOM 3271 C CA . ARG B 1 45 ? -16.734 -7.574 -6.73 1 97.94 45 ARG B CA 1
ATOM 3272 C C . ARG B 1 45 ? -16.312 -9.039 -6.766 1 97.94 45 ARG B C 1
ATOM 3274 O O . ARG B 1 45 ? -15.523 -9.445 -7.617 1 97.94 45 ARG B O 1
ATOM 3281 N N . VAL B 1 46 ? -16.891 -9.789 -5.898 1 98.44 46 VAL B N 1
ATOM 3282 C CA . VAL B 1 46 ? -16.703 -11.234 -5.895 1 98.44 46 VAL B CA 1
ATOM 3283 C C . VAL B 1 46 ? -17.469 -11.852 -7.062 1 98.44 46 VAL B C 1
ATOM 3285 O O . VAL B 1 46 ? -18.609 -11.469 -7.344 1 98.44 46 VAL B O 1
ATOM 3288 N N . VAL B 1 47 ? -16.812 -12.719 -7.781 1 98.69 47 VAL B N 1
ATOM 3289 C CA . VAL B 1 47 ? -17.5 -13.5 -8.812 1 98.69 47 VAL B CA 1
ATOM 3290 C C . VAL B 1 47 ? -18.156 -14.727 -8.188 1 98.69 47 VAL B C 1
ATOM 3292 O O . VAL B 1 47 ? -17.469 -15.609 -7.668 1 98.69 47 VAL B O 1
ATOM 3295 N N . PRO B 1 48 ? -19.438 -14.789 -8.211 1 98 48 PRO B N 1
ATOM 3296 C CA . PRO B 1 48 ? -20.094 -15.945 -7.594 1 98 48 PRO B CA 1
ATOM 3297 C C . PRO B 1 48 ? -19.703 -17.266 -8.25 1 98 48 PRO B C 1
ATOM 3299 O O . PRO B 1 48 ? -19.406 -17.297 -9.445 1 98 48 PRO B O 1
ATOM 3302 N N . GLY B 1 49 ? -19.719 -18.297 -7.496 1 97.12 49 GLY B N 1
ATOM 3303 C CA . GLY B 1 49 ? -19.516 -19.625 -8.031 1 97.12 49 GLY B CA 1
ATOM 3304 C C . GLY B 1 49 ? -18.094 -20.141 -7.824 1 97.12 49 GLY B C 1
ATOM 3305 O O . GLY B 1 49 ? -17.781 -21.281 -8.195 1 97.12 49 GLY B O 1
ATOM 3306 N N . VAL B 1 50 ? -17.25 -19.359 -7.293 1 97.94 50 VAL B N 1
ATOM 3307 C CA . VAL B 1 50 ? -15.883 -19.781 -6.992 1 97.94 50 VAL B CA 1
ATOM 3308 C C . VAL B 1 50 ? -15.641 -19.719 -5.484 1 97.94 50 VAL B C 1
ATOM 3310 O O . VAL B 1 50 ? -15.516 -18.625 -4.914 1 97.94 50 VAL B O 1
ATOM 3313 N N . GLU B 1 51 ? -15.5 -20.844 -4.844 1 95.38 51 GLU B N 1
ATOM 3314 C CA . GLU B 1 51 ? -15.406 -20.859 -3.389 1 95.38 51 GLU B CA 1
ATOM 3315 C C . GLU B 1 51 ? -14.117 -21.516 -2.922 1 95.38 51 GLU B C 1
ATOM 3317 O O . GLU B 1 51 ? -13.734 -21.391 -1.758 1 95.38 51 GLU B O 1
ATOM 3322 N N . HIS B 1 52 ? -13.523 -22.234 -3.855 1 97 52 HIS B N 1
ATOM 3323 C CA . HIS B 1 52 ? -12.359 -23.016 -3.441 1 97 52 HIS B CA 1
ATOM 3324 C C . HIS B 1 52 ? -11.148 -22.719 -4.32 1 97 52 HIS B C 1
ATOM 3326 O O . HIS B 1 52 ? -10.438 -23.625 -4.734 1 97 52 HIS B O 1
ATOM 3332 N N . GLY B 1 53 ? -11.086 -21.484 -4.715 1 97.81 53 GLY B N 1
ATOM 3333 C CA . GLY B 1 53 ? -9.875 -21.031 -5.383 1 97.81 53 GLY B CA 1
ATOM 3334 C C . GLY B 1 53 ? -10.055 -20.844 -6.879 1 97.81 53 GLY B C 1
ATOM 3335 O O . GLY B 1 53 ? -10.859 -21.547 -7.508 1 97.81 53 GLY B O 1
ATOM 3336 N N . ALA B 1 54 ? -9.453 -19.938 -7.445 1 98.69 54 ALA B N 1
ATOM 3337 C CA . ALA B 1 54 ? -9.125 -19.672 -8.844 1 98.69 54 ALA B CA 1
ATOM 3338 C C . ALA B 1 54 ? -7.621 -19.516 -9.031 1 98.69 54 ALA B C 1
ATOM 3340 O O . ALA B 1 54 ? -7.129 -18.406 -9.266 1 98.69 54 ALA B O 1
ATOM 3341 N N . GLU B 1 55 ? -6.996 -20.656 -8.969 1 98.69 55 GLU B N 1
ATOM 3342 C CA . GLU B 1 55 ? -5.566 -20.688 -8.68 1 98.69 55 GLU B CA 1
ATOM 3343 C C . GLU B 1 55 ? -4.762 -20.141 -9.859 1 98.69 55 GLU B C 1
ATOM 3345 O O . GLU B 1 55 ? -3.768 -19.438 -9.656 1 98.69 55 GLU B O 1
ATOM 3350 N N . ASP B 1 56 ? -5.117 -20.484 -11.016 1 98.94 56 ASP B N 1
ATOM 3351 C CA . ASP B 1 56 ? -4.453 -19.922 -12.195 1 98.94 56 ASP B CA 1
ATOM 3352 C C . ASP B 1 56 ? -5.473 -19.5 -13.25 1 98.94 56 ASP B C 1
ATOM 3354 O O . ASP B 1 56 ? -6.562 -20.062 -13.336 1 98.94 56 ASP B O 1
ATOM 3358 N N . ILE B 1 57 ? -5.148 -18.453 -13.953 1 98.94 57 ILE B N 1
ATOM 3359 C CA . ILE B 1 57 ? -6.012 -17.891 -14.984 1 98.94 57 ILE B CA 1
ATOM 3360 C C . ILE B 1 57 ? -5.18 -17.562 -16.219 1 98.94 57 ILE B C 1
ATOM 3362 O O . ILE B 1 57 ? -4.129 -16.922 -16.125 1 98.94 57 ILE B O 1
ATOM 3366 N N . THR B 1 58 ? -5.578 -18.031 -17.312 1 98.69 58 THR B N 1
ATOM 3367 C CA . THR B 1 58 ? -5.02 -17.594 -18.594 1 98.69 58 THR B CA 1
ATOM 3368 C C . THR B 1 58 ? -6.117 -17.094 -19.516 1 98.69 58 THR B C 1
ATOM 3370 O O . THR B 1 58 ? -7.129 -17.781 -19.719 1 98.69 58 THR B O 1
ATOM 3373 N N . THR B 1 59 ? -5.926 -15.922 -20.094 1 98.56 59 THR B N 1
ATOM 3374 C CA . THR B 1 59 ? -6.945 -15.266 -20.906 1 98.56 59 THR B CA 1
ATOM 3375 C C . THR B 1 59 ? -6.535 -15.242 -22.375 1 98.56 59 THR B C 1
ATOM 3377 O O . THR B 1 59 ? -5.422 -14.828 -22.703 1 98.56 59 THR B O 1
ATOM 3380 N N . LEU B 1 60 ? -7.438 -15.711 -23.25 1 97.31 60 LEU B N 1
ATOM 3381 C CA . LEU B 1 60 ? -7.238 -15.617 -24.688 1 97.31 60 LEU B CA 1
ATOM 3382 C C . LEU B 1 60 ? -7.359 -14.172 -25.172 1 97.31 60 LEU B C 1
ATOM 3384 O O . LEU B 1 60 ? -7.934 -13.336 -24.469 1 97.31 60 LEU B O 1
ATOM 3388 N N . PRO B 1 61 ? -6.828 -13.906 -26.359 1 94.69 61 PRO B N 1
ATOM 3389 C CA . PRO B 1 61 ? -6.898 -12.539 -26.891 1 94.69 61 PRO B CA 1
ATOM 3390 C C . PRO B 1 61 ? -8.328 -12.031 -27.016 1 94.69 61 PRO B C 1
ATOM 3392 O O . PRO B 1 61 ? -8.57 -10.82 -26.922 1 94.69 61 PRO B O 1
ATOM 3395 N N . ASN B 1 62 ? -9.266 -12.883 -27.188 1 95.06 62 ASN B N 1
ATOM 3396 C CA . ASN B 1 62 ? -10.656 -12.461 -27.359 1 95.06 62 ASN B CA 1
ATOM 3397 C C . ASN B 1 62 ? -11.344 -12.211 -26.031 1 95.06 62 ASN B C 1
ATOM 3399 O O . ASN B 1 62 ? -12.531 -11.883 -25.984 1 95.06 62 ASN B O 1
ATOM 3403 N N . GLY B 1 63 ? -10.648 -12.461 -24.922 1 97.88 63 GLY B N 1
ATOM 3404 C CA . GLY B 1 63 ? -11.188 -12.125 -23.609 1 97.88 63 GLY B CA 1
ATOM 3405 C C . GLY B 1 63 ? -11.75 -13.328 -22.859 1 97.88 63 GLY B C 1
ATOM 3406 O O . GLY B 1 63 ? -12.203 -13.195 -21.734 1 97.88 63 GLY B O 1
ATOM 3407 N N . LEU B 1 64 ? -11.734 -14.492 -23.484 1 98.38 64 LEU B N 1
ATOM 3408 C CA . LEU B 1 64 ? -12.156 -15.695 -22.781 1 98.38 64 LEU B CA 1
ATOM 3409 C C . LEU B 1 64 ? -11.047 -16.203 -21.859 1 98.38 64 LEU B C 1
ATOM 3411 O O . LEU B 1 64 ? -9.945 -16.531 -22.328 1 98.38 64 LEU B O 1
ATOM 3415 N N . ALA B 1 65 ? -11.359 -16.266 -20.609 1 98.88 65 ALA B N 1
ATOM 3416 C CA . ALA B 1 65 ? -10.391 -16.719 -19.625 1 98.88 65 ALA B CA 1
ATOM 3417 C C . ALA B 1 65 ? -10.672 -18.156 -19.188 1 98.88 65 ALA B C 1
ATOM 3419 O O . ALA B 1 65 ? -11.836 -18.531 -19 1 98.88 65 ALA B O 1
ATOM 3420 N N . PHE B 1 66 ? -9.648 -18.938 -19.078 1 98.94 66 PHE B N 1
ATOM 3421 C CA . PHE B 1 66 ? -9.695 -20.266 -18.484 1 98.94 66 PHE B CA 1
ATOM 3422 C C . PHE B 1 66 ? -9.141 -20.234 -17.062 1 98.94 66 PHE B C 1
ATOM 3424 O O . PHE B 1 66 ? -8.109 -19.625 -16.812 1 98.94 66 PHE B O 1
ATOM 3431 N N . ILE B 1 67 ? -9.812 -20.891 -16.141 1 98.94 67 ILE B N 1
ATOM 3432 C CA . ILE B 1 67 ? -9.5 -20.812 -14.719 1 98.94 67 ILE B CA 1
ATOM 3433 C C . ILE B 1 67 ? -9.391 -22.219 -14.125 1 98.94 67 ILE B C 1
ATOM 3435 O O . ILE B 1 67 ? -10.312 -23.031 -14.266 1 98.94 67 ILE B O 1
ATOM 3439 N N . SER B 1 68 ? -8.273 -22.547 -13.539 1 98.88 68 SER B N 1
ATOM 3440 C CA . SER B 1 68 ? -8.203 -23.75 -12.727 1 98.88 68 SER B CA 1
ATOM 3441 C C . SER B 1 68 ? -8.734 -23.5 -11.32 1 98.88 68 SER B C 1
ATOM 3443 O O . SER B 1 68 ? -8.328 -22.547 -10.656 1 98.88 68 SER B O 1
ATOM 3445 N N . SER B 1 69 ? -9.602 -24.297 -10.867 1 98.38 69 SER B N 1
ATOM 3446 C CA . SER B 1 69 ? -10.258 -24.125 -9.57 1 98.38 69 SER B CA 1
ATOM 3447 C C . SER B 1 69 ? -10.367 -25.453 -8.836 1 98.38 69 SER B C 1
ATOM 3449 O O . SER B 1 69 ? -10.414 -26.516 -9.461 1 98.38 69 SER B O 1
ATOM 3451 N N . GLY B 1 70 ? -10.32 -25.359 -7.516 1 97.69 70 GLY B N 1
ATOM 3452 C CA . GLY B 1 70 ? -10.508 -26.547 -6.691 1 97.69 70 GLY B CA 1
ATOM 3453 C C . GLY B 1 70 ? -9.203 -27.25 -6.367 1 97.69 70 GLY B C 1
ATOM 3454 O O . GLY B 1 70 ? -9.188 -28.469 -6.152 1 97.69 70 GLY B O 1
ATOM 3455 N N . LEU B 1 71 ? -8.172 -26.562 -6.422 1 97.56 71 LEU B N 1
ATOM 3456 C CA . LEU B 1 71 ? -6.895 -27.109 -5.977 1 97.56 71 LEU B CA 1
ATOM 3457 C C . LEU B 1 71 ? -6.957 -27.484 -4.5 1 97.56 71 LEU B C 1
ATOM 3459 O O . LEU B 1 71 ? -7.453 -26.719 -3.676 1 97.56 71 LEU B O 1
ATOM 3463 N N . TRP B 1 72 ? -6.445 -28.656 -4.23 1 95.06 72 TRP B N 1
ATOM 3464 C CA . TRP B 1 72 ? -6.348 -29.062 -2.832 1 95.06 72 TRP B CA 1
ATOM 3465 C C . TRP B 1 72 ? -4.934 -29.5 -2.492 1 95.06 72 TRP B C 1
ATOM 3467 O O . TRP B 1 72 ? -4.328 -30.281 -3.234 1 95.06 72 TRP B O 1
ATOM 3477 N N . LEU B 1 73 ? -4.418 -29 -1.476 1 90.75 73 LEU B N 1
ATOM 3478 C CA . LEU B 1 73 ? -3.141 -29.391 -0.889 1 90.75 73 LEU B CA 1
ATOM 3479 C C . LEU B 1 73 ? -3.262 -29.547 0.623 1 90.75 73 LEU B C 1
ATOM 3481 O O . LEU B 1 73 ? -4.133 -28.938 1.248 1 90.75 73 LEU B O 1
ATOM 3485 N N . PRO B 1 74 ? -2.402 -30.406 1.18 1 86.12 74 PRO B N 1
ATOM 3486 C CA . PRO B 1 74 ? -2.408 -30.484 2.643 1 86.12 74 PRO B CA 1
ATOM 3487 C C . PRO B 1 74 ? -2.232 -29.109 3.305 1 86.12 74 PRO B C 1
ATOM 3489 O O . PRO B 1 74 ? -1.372 -28.328 2.893 1 86.12 74 PRO B O 1
ATOM 3492 N N . GLY B 1 75 ? -3.072 -28.828 4.297 1 87.06 75 GLY B N 1
ATOM 3493 C CA . GLY B 1 75 ? -2.979 -27.562 5.012 1 87.06 75 GLY B CA 1
ATOM 3494 C C . GLY B 1 75 ? -4.043 -26.562 4.598 1 87.06 75 GLY B C 1
ATOM 3495 O O . GLY B 1 75 ? -4.27 -25.578 5.289 1 87.06 75 GLY B O 1
ATOM 3496 N N . PHE B 1 76 ? -4.676 -26.922 3.516 1 92.75 76 PHE B N 1
ATOM 3497 C CA . PHE B 1 76 ? -5.734 -26.016 3.066 1 92.75 76 PHE B CA 1
ATOM 3498 C C . PHE B 1 76 ? -6.906 -26.031 4.039 1 92.75 76 PHE B C 1
ATOM 3500 O O . PHE B 1 76 ? -7.09 -27 4.781 1 92.75 76 PHE B O 1
ATOM 3507 N N . PRO B 1 77 ? -7.645 -25.016 4.031 1 91.25 77 PRO B N 1
ATOM 3508 C CA . PRO B 1 77 ? -8.68 -24.859 5.059 1 91.25 77 PRO B CA 1
ATOM 3509 C C . PRO B 1 77 ? -9.805 -25.891 4.914 1 91.25 77 PRO B C 1
ATOM 3511 O O . PRO B 1 77 ? -10.484 -26.203 5.895 1 91.25 77 PRO B O 1
ATOM 3514 N N . HIS B 1 78 ? -10.039 -26.359 3.688 1 91.12 78 HIS B N 1
ATOM 3515 C CA . HIS B 1 78 ? -11.094 -27.344 3.465 1 91.12 78 HIS B CA 1
ATOM 3516 C C . HIS B 1 78 ? -10.508 -28.734 3.195 1 91.12 78 HIS B C 1
ATOM 3518 O O . HIS B 1 78 ? -9.445 -28.844 2.582 1 91.12 78 HIS B O 1
ATOM 3524 N N . GLY B 1 79 ? -11.297 -29.688 3.582 1 91.12 79 GLY B N 1
ATOM 3525 C CA . GLY B 1 79 ? -10.859 -31.047 3.334 1 91.12 79 GLY B CA 1
ATOM 3526 C C . GLY B 1 79 ? -10.953 -31.453 1.872 1 91.12 79 GLY B C 1
ATOM 3527 O O . GLY B 1 79 ? -11.711 -30.859 1.105 1 91.12 79 GLY B O 1
ATOM 3528 N N . ARG B 1 80 ? -10.289 -32.5 1.573 1 89.62 80 ARG B N 1
ATOM 3529 C CA . ARG B 1 80 ? -10.219 -32.969 0.19 1 89.62 80 ARG B CA 1
ATOM 3530 C C . ARG B 1 80 ? -11.602 -33.375 -0.319 1 89.62 80 ARG B C 1
ATOM 3532 O O . ARG B 1 80 ? -11.922 -33.156 -1.489 1 89.62 80 ARG B O 1
ATOM 3539 N N . SER B 1 81 ? -12.438 -33.875 0.503 1 90.06 81 SER B N 1
ATOM 3540 C CA . SER B 1 81 ? -13.758 -34.375 0.111 1 90.06 81 SER B CA 1
ATOM 3541 C C . SER B 1 81 ? -14.703 -33.188 -0.177 1 90.06 81 SER B C 1
ATOM 3543 O O . SER B 1 81 ? -15.742 -33.375 -0.806 1 90.06 81 SER B O 1
ATOM 3545 N N . GLU B 1 82 ? -14.297 -32.062 0.232 1 92.19 82 GLU B N 1
ATOM 3546 C CA . GLU B 1 82 ? -15.156 -30.875 0.089 1 92.19 82 GLU B CA 1
ATOM 3547 C C . GLU B 1 82 ? -14.812 -30.094 -1.172 1 92.19 82 GLU B C 1
ATOM 3549 O O . GLU B 1 82 ? -15.531 -29.172 -1.546 1 92.19 82 GLU B O 1
ATOM 3554 N N . VAL B 1 83 ? -13.742 -30.547 -1.763 1 94.88 83 VAL B N 1
ATOM 3555 C CA . VAL B 1 83 ? -13.227 -29.75 -2.869 1 94.88 83 VAL B CA 1
ATOM 3556 C C . VAL B 1 83 ? -13.141 -30.609 -4.129 1 94.88 83 VAL B C 1
ATOM 3558 O O . VAL B 1 83 ? -12.727 -31.781 -4.07 1 94.88 83 VAL B O 1
ATOM 3561 N N . ARG B 1 84 ? -13.555 -30.047 -5.223 1 94.75 84 ARG B N 1
ATOM 3562 C CA . ARG B 1 84 ? -13.5 -30.719 -6.516 1 94.75 84 ARG B CA 1
ATOM 3563 C C . ARG B 1 84 ? -12.719 -29.891 -7.531 1 94.75 84 ARG B C 1
ATOM 3565 O O . ARG B 1 84 ? -12.945 -28.688 -7.656 1 94.75 84 ARG B O 1
ATOM 3572 N N . GLY B 1 85 ? -11.852 -30.594 -8.273 1 97.44 85 GLY B N 1
ATOM 3573 C CA . GLY B 1 85 ? -11.148 -29.922 -9.352 1 97.44 85 GLY B CA 1
ATOM 3574 C C . GLY B 1 85 ? -12.047 -29.562 -10.516 1 97.44 85 GLY B C 1
ATOM 3575 O O . GLY B 1 85 ? -12.844 -30.391 -10.977 1 97.44 85 GLY B O 1
ATOM 3576 N N . ARG B 1 86 ? -11.945 -28.297 -10.945 1 97.31 86 ARG B N 1
ATOM 3577 C CA . ARG B 1 86 ? -12.766 -27.766 -12.031 1 97.31 86 ARG B CA 1
ATOM 3578 C C . ARG B 1 86 ? -11.953 -26.859 -12.945 1 97.31 86 ARG B C 1
ATOM 3580 O O . ARG B 1 86 ? -10.945 -26.281 -12.523 1 97.31 86 ARG B O 1
ATOM 3587 N N . ILE B 1 87 ? -12.375 -26.859 -14.156 1 98.81 87 ILE B N 1
ATOM 3588 C CA . ILE B 1 87 ? -11.953 -25.797 -15.055 1 98.81 87 ILE B CA 1
ATOM 3589 C C . ILE B 1 87 ? -13.141 -24.891 -15.375 1 98.81 87 ILE B C 1
ATOM 3591 O O . ILE B 1 87 ? -14.195 -25.359 -15.797 1 98.81 87 ILE B O 1
ATOM 3595 N N . LEU B 1 88 ? -12.969 -23.594 -15.086 1 98.81 88 LEU B N 1
ATOM 3596 C CA . LEU B 1 88 ? -14 -22.594 -15.328 1 98.81 88 LEU B CA 1
ATOM 3597 C C . LEU B 1 88 ? -13.602 -21.656 -16.453 1 98.81 88 LEU B C 1
ATOM 3599 O O . LEU B 1 88 ? -12.422 -21.547 -16.797 1 98.81 88 LEU B O 1
ATOM 3603 N N . THR B 1 89 ? -14.602 -21.062 -17.062 1 98.81 89 THR B N 1
ATOM 3604 C CA . THR B 1 89 ? -14.336 -19.953 -17.984 1 98.81 89 THR B CA 1
ATOM 3605 C C . THR B 1 89 ? -15.039 -18.688 -17.531 1 98.81 89 THR B C 1
ATOM 3607 O O . THR B 1 89 ? -16.016 -18.734 -16.781 1 98.81 89 THR B O 1
ATOM 3610 N N . PHE B 1 90 ? -14.492 -17.609 -17.859 1 98.81 90 PHE B N 1
ATOM 3611 C CA . PHE B 1 90 ? -15.031 -16.266 -17.641 1 98.81 90 PHE B CA 1
ATOM 3612 C C . PHE B 1 90 ? -14.836 -15.406 -18.891 1 98.81 90 PHE B C 1
ATOM 3614 O O . PHE B 1 90 ? -13.742 -15.359 -19.453 1 98.81 90 PHE B O 1
ATOM 3621 N N . ASN B 1 91 ? -15.867 -14.797 -19.359 1 98.5 91 ASN B N 1
ATOM 3622 C CA . ASN B 1 91 ? -15.812 -13.945 -20.547 1 98.5 91 ASN B CA 1
ATOM 3623 C C . ASN B 1 91 ? -15.773 -12.469 -20.172 1 98.5 91 ASN B C 1
ATOM 3625 O O . ASN B 1 91 ? -16.766 -11.906 -19.719 1 98.5 91 ASN B O 1
ATOM 3629 N N . TYR B 1 92 ? -14.703 -11.773 -20.469 1 98.56 92 TYR B N 1
ATOM 3630 C CA . TYR B 1 92 ? -14.531 -10.359 -20.141 1 98.56 92 TYR B CA 1
ATOM 3631 C C . TYR B 1 92 ? -15.531 -9.492 -20.891 1 98.56 92 TYR B C 1
ATOM 3633 O O . TYR B 1 92 ? -15.836 -8.375 -20.469 1 98.56 92 TYR B O 1
ATOM 3641 N N . SER B 1 93 ? -15.961 -9.93 -22.016 1 97.75 93 SER B N 1
ATOM 3642 C CA . SER B 1 93 ? -16.906 -9.156 -22.812 1 97.75 93 SER B CA 1
ATOM 3643 C C . SER B 1 93 ? -18.312 -9.211 -22.234 1 97.75 93 SER B C 1
ATOM 3645 O O . SER B 1 93 ? -19.188 -8.422 -22.594 1 97.75 93 SER B O 1
ATOM 3647 N N . ASP B 1 94 ? -18.531 -10.195 -21.359 1 97.75 94 ASP B N 1
ATOM 3648 C CA . ASP B 1 94 ? -19.812 -10.336 -20.641 1 97.75 94 ASP B CA 1
ATOM 3649 C C . ASP B 1 94 ? -19.578 -10.711 -19.188 1 97.75 94 ASP B C 1
ATOM 3651 O O . ASP B 1 94 ? -19.984 -11.797 -18.75 1 97.75 94 ASP B O 1
ATOM 3655 N N . PRO B 1 95 ? -19.062 -9.781 -18.422 1 97.88 95 PRO B N 1
ATOM 3656 C CA . PRO B 1 95 ? -18.656 -10.125 -17.047 1 97.88 95 PRO B CA 1
ATOM 3657 C C . PRO B 1 95 ? -19.844 -10.453 -16.156 1 97.88 95 PRO B C 1
ATOM 3659 O O . PRO B 1 95 ? -19.703 -11.164 -15.156 1 97.88 95 PRO B O 1
ATOM 3662 N N . GLU B 1 96 ? -21 -10 -16.438 1 97.25 96 GLU B N 1
ATOM 3663 C CA . GLU B 1 96 ? -22.188 -10.219 -15.602 1 97.25 96 GLU B CA 1
ATOM 3664 C C . GLU B 1 96 ? -22.625 -11.688 -15.648 1 97.25 96 GLU B C 1
ATOM 3666 O O . GLU B 1 96 ? -23.312 -12.156 -14.742 1 97.25 96 GLU B O 1
ATOM 3671 N N . SER B 1 97 ? -22.219 -12.414 -16.688 1 97.31 97 SER B N 1
ATOM 3672 C CA . SER B 1 97 ? -22.578 -13.828 -16.812 1 97.31 97 SER B CA 1
ATOM 3673 C C . SER B 1 97 ? -21.797 -14.688 -15.836 1 97.31 97 SER B C 1
ATOM 3675 O O . SER B 1 97 ? -22.125 -15.859 -15.617 1 97.31 97 SER B O 1
ATOM 3677 N N . GLY B 1 98 ? -20.75 -14.125 -15.266 1 98.12 98 GLY B N 1
ATOM 3678 C CA . GLY B 1 98 ? -19.984 -14.859 -14.281 1 98.12 98 GLY B CA 1
ATOM 3679 C C . GLY B 1 98 ? -19.156 -15.984 -14.883 1 98.12 98 GLY B C 1
ATOM 3680 O O . GLY B 1 98 ? -18.688 -15.883 -16.016 1 98.12 98 GLY B O 1
ATOM 3681 N N . VAL B 1 99 ? -18.891 -17.031 -14.039 1 98.69 99 VAL B N 1
ATOM 3682 C CA . VAL B 1 99 ? -18.078 -18.141 -14.492 1 98.69 99 VAL B CA 1
ATOM 3683 C C . VAL B 1 99 ? -18.969 -19.281 -14.992 1 98.69 99 VAL B C 1
ATOM 3685 O O . VAL B 1 99 ? -20.125 -19.391 -14.57 1 98.69 99 VAL B O 1
ATOM 3688 N N . LYS B 1 100 ? -18.406 -20.031 -15.852 1 98.12 100 LYS B N 1
ATOM 3689 C CA . LYS B 1 100 ? -19.016 -21.25 -16.344 1 98.12 100 LYS B CA 1
ATOM 3690 C C . LYS B 1 100 ? -18.078 -22.453 -16.156 1 98.12 100 LYS B C 1
ATOM 3692 O O . LYS B 1 100 ? -16.906 -22.375 -16.5 1 98.12 100 LYS B O 1
ATOM 3697 N N . GLU B 1 101 ? -18.625 -23.5 -15.594 1 98.19 101 GLU B N 1
ATOM 3698 C CA . GLU B 1 101 ? -17.844 -24.719 -15.461 1 98.19 101 GLU B CA 1
ATOM 3699 C C . GLU B 1 101 ? -17.844 -25.531 -16.766 1 98.19 101 GLU B C 1
ATOM 3701 O O . GLU B 1 101 ? -18.906 -25.75 -17.359 1 98.19 101 GLU B O 1
ATOM 3706 N N . LEU B 1 102 ? -16.719 -25.953 -17.156 1 98.44 102 LEU B N 1
ATOM 3707 C CA . LEU B 1 102 ? -16.609 -26.75 -18.391 1 98.44 102 LEU B CA 1
ATOM 3708 C C . LEU B 1 102 ? -16.875 -28.219 -18.094 1 98.44 102 LEU B C 1
ATOM 3710 O O . LEU B 1 102 ? -16.531 -28.719 -17.016 1 98.44 102 LEU B O 1
ATOM 3714 N N . ASN B 1 103 ? -17.391 -28.859 -19.188 1 96.94 103 ASN B N 1
ATOM 3715 C CA . ASN B 1 103 ? -17.531 -30.312 -19.141 1 96.94 103 ASN B CA 1
ATOM 3716 C C . ASN B 1 103 ? -16.234 -31 -19.594 1 96.94 103 ASN B C 1
ATOM 3718 O O . ASN B 1 103 ? -15.398 -30.375 -20.266 1 96.94 103 ASN B O 1
ATOM 3722 N N . PHE B 1 104 ? -16.125 -32.219 -19.141 1 97.62 104 PHE B N 1
ATOM 3723 C CA . PHE B 1 104 ? -15.031 -33.062 -19.625 1 97.62 104 PHE B CA 1
ATOM 3724 C C . PHE B 1 104 ? -15.562 -34.219 -20.469 1 97.62 104 PHE B C 1
ATOM 3726 O O . PHE B 1 104 ? -16.703 -34.656 -20.266 1 97.62 104 PHE B O 1
ATOM 3733 N N . SER B 1 105 ? -14.734 -34.656 -21.328 1 94.56 105 SER B N 1
ATOM 3734 C CA . SER B 1 105 ? -15.102 -35.844 -22.062 1 94.56 105 SER B CA 1
ATOM 3735 C C . SER B 1 105 ? -15.312 -37.031 -21.109 1 94.56 105 SER B C 1
ATOM 3737 O O . SER B 1 105 ? -14.711 -37.094 -20.031 1 94.56 105 SER B O 1
ATOM 3739 N N . GLU B 1 106 ? -16.172 -38 -21.516 1 90.5 106 GLU B N 1
ATOM 3740 C CA . GLU B 1 106 ? -16.641 -39.094 -20.656 1 90.5 106 GLU B CA 1
ATOM 3741 C C . GLU B 1 106 ? -15.477 -39.938 -20.172 1 90.5 106 GLU B C 1
ATOM 3743 O O . GLU B 1 106 ? -15.516 -40.5 -19.078 1 90.5 106 GLU B O 1
ATOM 3748 N N . GLU B 1 107 ? -14.469 -39.969 -20.906 1 92.19 107 GLU B N 1
ATOM 3749 C CA . GLU B 1 107 ? -13.375 -40.906 -20.609 1 92.19 107 GLU B CA 1
ATOM 3750 C C . GLU B 1 107 ? -12.406 -40.312 -19.594 1 92.19 107 GLU B C 1
ATOM 3752 O O . GLU B 1 107 ? -11.555 -41 -19.047 1 92.19 107 GLU B O 1
ATOM 3757 N N . PHE B 1 108 ? -12.547 -39.031 -19.281 1 94.81 108 PHE B N 1
ATOM 3758 C CA . PHE B 1 108 ? -11.594 -38.375 -18.406 1 94.81 108 PHE B CA 1
ATOM 3759 C C . PHE B 1 108 ? -11.898 -38.656 -16.953 1 94.81 108 PHE B C 1
ATOM 3761 O O . PHE B 1 108 ? -13.062 -38.625 -16.531 1 94.81 108 PHE B O 1
ATOM 3768 N N . ASP B 1 109 ? -10.883 -38.938 -16.156 1 92 109 ASP B N 1
ATOM 3769 C CA . ASP B 1 109 ? -11.008 -39.219 -14.734 1 92 109 ASP B CA 1
ATOM 3770 C C . ASP B 1 109 ? -11.164 -37.938 -13.938 1 92 109 ASP B C 1
ATOM 3772 O O . ASP B 1 109 ? -10.203 -37.469 -13.328 1 92 109 ASP B O 1
ATOM 3776 N N . ARG B 1 110 ? -12.359 -37.562 -13.797 1 91.75 110 ARG B N 1
ATOM 3777 C CA . ARG B 1 110 ? -12.664 -36.281 -13.141 1 91.75 110 ARG B CA 1
ATOM 3778 C C . ARG B 1 110 ? -12.516 -36.406 -11.625 1 91.75 110 ARG B C 1
ATOM 3780 O O . ARG B 1 110 ? -12.227 -35.406 -10.945 1 91.75 110 ARG B O 1
ATOM 3787 N N . GLU B 1 111 ? -12.695 -37.5 -11.109 1 90.19 111 GLU B N 1
ATOM 3788 C CA . GLU B 1 111 ? -12.703 -37.719 -9.664 1 90.19 111 GLU B CA 1
ATOM 3789 C C . GLU B 1 111 ? -11.328 -37.469 -9.062 1 90.19 111 GLU B C 1
ATOM 3791 O O . GLU B 1 111 ? -11.219 -36.969 -7.938 1 90.19 111 GLU B O 1
ATOM 3796 N N . ASN B 1 112 ? -10.281 -37.75 -9.828 1 92.12 112 ASN B N 1
ATOM 3797 C CA . ASN B 1 112 ? -8.93 -37.594 -9.297 1 92.12 112 ASN B CA 1
ATOM 3798 C C . ASN B 1 112 ? -8.25 -36.344 -9.867 1 92.12 112 ASN B C 1
ATOM 3800 O O . ASN B 1 112 ? -7.035 -36.188 -9.742 1 92.12 112 ASN B O 1
ATOM 3804 N N . PHE B 1 113 ? -9.023 -35.531 -10.492 1 96.81 113 PHE B N 1
ATOM 3805 C CA . PHE B 1 113 ? -8.492 -34.312 -11.102 1 96.81 113 PHE B CA 1
ATOM 3806 C C . PHE B 1 113 ? -8.227 -33.25 -10.047 1 96.81 113 PHE B C 1
ATOM 3808 O O . PHE B 1 113 ? -9.156 -32.812 -9.367 1 96.81 113 PHE B O 1
ATOM 3815 N N . ASN B 1 114 ? -6.977 -32.844 -9.781 1 97.5 114 ASN B N 1
ATOM 3816 C CA . ASN B 1 114 ? -6.547 -31.812 -8.852 1 97.5 114 ASN B CA 1
ATOM 3817 C C . ASN B 1 114 ? -5.75 -30.719 -9.562 1 97.5 114 ASN B C 1
ATOM 3819 O O . ASN B 1 114 ? -4.52 -30.688 -9.477 1 97.5 114 ASN B O 1
ATOM 3823 N N . PRO B 1 115 ? -6.445 -29.781 -10.219 1 98.5 115 PRO B N 1
ATOM 3824 C CA . PRO B 1 115 ? -5.816 -28.828 -11.133 1 98.5 115 PRO B CA 1
ATOM 3825 C C . PRO B 1 115 ? -5.055 -27.734 -10.398 1 98.5 115 PRO B C 1
ATOM 3827 O O . PRO B 1 115 ? -5.531 -27.219 -9.383 1 98.5 115 PRO B O 1
ATOM 3830 N N . HIS B 1 116 ? -3.883 -27.438 -10.828 1 98.5 116 HIS B N 1
ATOM 3831 C CA . HIS B 1 116 ? -3.01 -26.359 -10.367 1 98.5 116 HIS B CA 1
ATOM 3832 C C . HIS B 1 116 ? -2.721 -25.375 -11.484 1 98.5 116 HIS B C 1
ATOM 3834 O O . HIS B 1 116 ? -3.635 -24.703 -11.992 1 98.5 116 HIS B O 1
ATOM 3840 N N . GLY B 1 117 ? -1.533 -25.203 -11.961 1 98.81 117 GLY B N 1
ATOM 3841 C CA . GLY B 1 117 ? -1.204 -24.312 -13.055 1 98.81 117 GLY B CA 1
ATOM 3842 C C . GLY B 1 117 ? -1.849 -24.719 -14.367 1 98.81 117 GLY B C 1
ATOM 3843 O O . GLY B 1 117 ? -1.965 -25.906 -14.672 1 98.81 117 GLY B O 1
ATOM 3844 N N . LEU B 1 118 ? -2.211 -23.766 -15.18 1 98.69 118 LEU B N 1
ATOM 3845 C CA . LEU B 1 118 ? -2.799 -24.031 -16.484 1 98.69 118 LEU B CA 1
ATOM 3846 C C . LEU B 1 118 ? -2.314 -23.016 -17.516 1 98.69 118 LEU B C 1
ATOM 3848 O O . LEU B 1 118 ? -1.905 -21.906 -17.172 1 98.69 118 LEU B O 1
ATOM 3852 N N . SER B 1 119 ? -2.309 -23.406 -18.703 1 98.81 119 SER B N 1
ATOM 3853 C CA . SER B 1 119 ? -1.983 -22.562 -19.844 1 98.81 119 SER B CA 1
ATOM 3854 C C . SER B 1 119 ? -2.797 -22.969 -21.078 1 98.81 119 SER B C 1
ATOM 3856 O O . SER B 1 119 ? -3.334 -24.062 -21.141 1 98.81 119 SER B O 1
ATOM 3858 N N . VAL B 1 120 ? -2.936 -22.016 -21.953 1 98.5 120 VAL B N 1
ATOM 3859 C CA . VAL B 1 120 ? -3.719 -22.25 -23.172 1 98.5 120 VAL B CA 1
ATOM 3860 C C . VAL B 1 120 ? -2.869 -21.938 -24.391 1 98.5 120 VAL B C 1
ATOM 3862 O O . VAL B 1 120 ? -2.068 -21 -24.391 1 98.5 120 VAL B O 1
ATOM 3865 N N . TRP B 1 121 ? -3.031 -22.766 -25.438 1 97.88 121 TRP B N 1
ATOM 3866 C CA . TRP B 1 121 ? -2.348 -22.578 -26.703 1 97.88 121 TRP B CA 1
ATOM 3867 C C . TRP B 1 121 ? -3.326 -22.688 -27.875 1 97.88 121 TRP B C 1
ATOM 3869 O O . TRP B 1 121 ? -4.098 -23.641 -27.953 1 97.88 121 TRP B O 1
ATOM 3879 N N . THR B 1 122 ? -3.309 -21.688 -28.656 1 97.56 122 THR B N 1
ATOM 3880 C CA . THR B 1 122 ? -4.129 -21.703 -29.859 1 97.56 122 THR B CA 1
ATOM 3881 C C . THR B 1 122 ? -3.277 -22.016 -31.094 1 97.56 122 THR B C 1
ATOM 3883 O O . THR B 1 122 ? -2.314 -21.312 -31.391 1 97.56 122 THR B O 1
ATOM 3886 N N . ASP B 1 123 ? -3.674 -23.062 -31.766 1 97.06 123 ASP B N 1
ATOM 3887 C CA . ASP B 1 123 ? -2.996 -23.375 -33.031 1 97.06 123 ASP B CA 1
ATOM 3888 C C . ASP B 1 123 ? -3.191 -22.266 -34.062 1 97.06 123 ASP B C 1
ATOM 3890 O O . ASP B 1 123 ? -4.32 -21.969 -34.438 1 97.06 123 ASP B O 1
ATOM 3894 N N . PRO B 1 124 ? -2.123 -21.719 -34.5 1 94.62 124 PRO B N 1
ATOM 3895 C CA . PRO B 1 124 ? -2.277 -20.562 -35.406 1 94.62 124 PRO B CA 1
ATOM 3896 C C . PRO B 1 124 ? -2.871 -20.953 -36.75 1 94.62 124 PRO B C 1
ATOM 3898 O O . PRO B 1 124 ? -3.424 -20.094 -37.438 1 94.62 124 PRO B O 1
ATOM 3901 N N . LEU B 1 125 ? -2.785 -22.156 -37.125 1 95.5 125 LEU B N 1
ATOM 3902 C CA . LEU B 1 125 ? -3.281 -22.594 -38.406 1 95.5 125 LEU B CA 1
ATOM 3903 C C . LEU B 1 125 ? -4.738 -23.016 -38.312 1 95.5 125 LEU B C 1
ATOM 3905 O O . LEU B 1 125 ? -5.594 -22.5 -39.031 1 95.5 125 LEU B O 1
ATOM 3909 N N . SER B 1 126 ? -5.086 -23.875 -37.406 1 95.56 126 SER B N 1
ATOM 3910 C CA . SER B 1 126 ? -6.422 -24.469 -37.344 1 95.56 126 SER B CA 1
ATOM 3911 C C . SER B 1 126 ? -7.328 -23.672 -36.406 1 95.56 126 SER B C 1
ATOM 3913 O O . SER B 1 126 ? -8.555 -23.812 -36.438 1 95.56 126 SER B O 1
ATOM 3915 N N . GLY B 1 127 ? -6.691 -22.922 -35.469 1 95.62 127 GLY B N 1
ATOM 3916 C CA . GLY B 1 127 ? -7.477 -22.234 -34.469 1 95.62 127 GLY B CA 1
ATOM 3917 C C . GLY B 1 127 ? -7.863 -23.125 -33.312 1 95.62 127 GLY B C 1
ATOM 3918 O O . GLY B 1 127 ? -8.516 -22.656 -32.344 1 95.62 127 GLY B O 1
ATOM 3919 N N . ARG B 1 128 ? -7.406 -24.344 -33.375 1 96.75 128 ARG B N 1
ATOM 3920 C CA . ARG B 1 128 ? -7.691 -25.266 -32.281 1 96.75 128 ARG B CA 1
ATOM 3921 C C . ARG B 1 128 ? -7.082 -24.781 -30.969 1 96.75 128 ARG B C 1
ATOM 3923 O O . ARG B 1 128 ? -5.938 -24.312 -30.938 1 96.75 128 ARG B O 1
ATOM 3930 N N . ILE B 1 129 ? -7.922 -24.875 -29.859 1 98.06 129 ILE B N 1
ATOM 3931 C CA . ILE B 1 129 ? -7.469 -24.422 -28.562 1 98.06 129 ILE B CA 1
ATOM 3932 C C . ILE B 1 129 ? -7.098 -25.625 -27.688 1 98.06 129 ILE B C 1
ATOM 3934 O O . ILE B 1 129 ? -7.934 -26.484 -27.422 1 98.06 129 ILE B O 1
ATOM 3938 N N . SER B 1 130 ? -5.863 -25.672 -27.312 1 98.62 130 SER B N 1
ATOM 3939 C CA . SER B 1 130 ? -5.391 -26.656 -26.344 1 98.62 130 SER B CA 1
ATOM 3940 C C . SER B 1 130 ? -5.309 -26.062 -24.953 1 98.62 130 SER B C 1
ATOM 3942 O O . SER B 1 130 ? -4.879 -24.922 -24.781 1 98.62 130 SER B O 1
ATOM 3944 N N . VAL B 1 131 ? -5.777 -26.766 -23.984 1 98.81 131 VAL B N 1
ATOM 3945 C CA . VAL B 1 131 ? -5.691 -26.406 -22.578 1 98.81 131 VAL B CA 1
ATOM 3946 C C . VAL B 1 131 ? -4.832 -27.422 -21.828 1 98.81 131 VAL B C 1
ATOM 3948 O O . VAL B 1 131 ? -5.172 -28.609 -21.781 1 98.81 131 VAL B O 1
ATOM 3951 N N . LEU B 1 132 ? -3.717 -26.984 -21.375 1 98.94 132 LEU B N 1
ATOM 3952 C CA . LEU B 1 132 ? -2.812 -27.812 -20.594 1 98.94 132 LEU B CA 1
ATOM 3953 C C . LEU B 1 132 ? -2.912 -27.484 -19.109 1 98.94 132 LEU B C 1
ATOM 3955 O O . LEU B 1 132 ? -2.83 -26.312 -18.734 1 98.94 132 LEU B O 1
ATOM 3959 N N . VAL B 1 133 ? -3.102 -28.531 -18.281 1 98.81 133 VAL B N 1
ATOM 3960 C CA . VAL B 1 133 ? -3.352 -28.312 -16.859 1 98.81 133 VAL B CA 1
ATOM 3961 C C . VAL B 1 133 ? -2.504 -29.281 -16.031 1 98.81 133 VAL B C 1
ATOM 3963 O O . VAL B 1 133 ? -2.498 -30.484 -16.297 1 98.81 133 VAL B O 1
ATOM 3966 N N . ILE B 1 134 ? -1.801 -28.734 -15.094 1 98.75 134 ILE B N 1
ATOM 3967 C CA . ILE B 1 134 ? -1.129 -29.578 -14.125 1 98.75 134 ILE B CA 1
ATOM 3968 C C . ILE B 1 134 ? -2.16 -30.219 -13.195 1 98.75 134 ILE B C 1
ATOM 3970 O O . ILE B 1 134 ? -3.096 -29.562 -12.75 1 98.75 134 ILE B O 1
ATOM 3974 N N . SER B 1 135 ? -2.029 -31.469 -12.953 1 98.19 135 SER B N 1
ATOM 3975 C CA . SER B 1 135 ? -2.873 -32.188 -12.008 1 98.19 135 SER B CA 1
ATOM 3976 C C . SER B 1 135 ? -2.033 -32.969 -11 1 98.19 135 SER B C 1
ATOM 3978 O O . SER B 1 135 ? -1.202 -33.781 -11.391 1 98.19 135 SER B O 1
ATOM 3980 N N . HIS B 1 136 ? -2.27 -32.656 -9.766 1 95.19 136 HIS B N 1
ATOM 3981 C CA . HIS B 1 136 ? -1.56 -33.406 -8.719 1 95.19 136 HIS B CA 1
ATOM 3982 C C . HIS B 1 136 ? -2.191 -34.75 -8.469 1 95.19 136 HIS B C 1
ATOM 3984 O O . HIS B 1 136 ? -3.418 -34.875 -8.43 1 95.19 136 HIS B O 1
ATOM 3990 N N . GLN B 1 137 ? -1.355 -35.719 -8.492 1 88.25 137 GLN B N 1
ATOM 3991 C CA . GLN B 1 137 ? -1.746 -37.062 -8.102 1 88.25 137 GLN B CA 1
ATOM 3992 C C . GLN B 1 137 ? -1.058 -37.5 -6.809 1 88.25 137 GLN B C 1
ATOM 3994 O O . GLN B 1 137 ? -0.295 -36.719 -6.227 1 88.25 137 GLN B O 1
ATOM 3999 N N . ARG B 1 138 ? -1.361 -38.656 -6.273 1 77.06 138 ARG B N 1
ATOM 4000 C CA . ARG B 1 138 ? -0.792 -39.125 -5.016 1 77.06 138 ARG B CA 1
ATOM 4001 C C . ARG B 1 138 ? 0.729 -39.219 -5.102 1 77.06 138 ARG B C 1
ATOM 4003 O O . ARG B 1 138 ? 1.432 -38.781 -4.191 1 77.06 138 ARG B O 1
ATOM 4010 N N . ARG B 1 139 ? 1.3 -39.719 -6.145 1 69.88 139 ARG B N 1
ATOM 4011 C CA . ARG B 1 139 ? 2.74 -39.969 -6.16 1 69.88 139 ARG B CA 1
ATOM 4012 C C . ARG B 1 139 ? 3.432 -39.031 -7.16 1 69.88 139 ARG B C 1
ATOM 4014 O O . ARG B 1 139 ? 4.602 -38.688 -6.988 1 69.88 139 ARG B O 1
ATOM 4021 N N . LYS B 1 140 ? 2.893 -38.625 -8.18 1 78.31 140 LYS B N 1
ATOM 4022 C CA . LYS B 1 140 ? 3.529 -37.781 -9.188 1 78.31 140 LYS B CA 1
ATOM 4023 C C . LYS B 1 140 ? 2.527 -36.812 -9.805 1 78.31 140 LYS B C 1
ATOM 4025 O O . LYS B 1 140 ? 1.322 -37.094 -9.812 1 78.31 140 LYS B O 1
ATOM 4030 N N . ASP B 1 141 ? 3.166 -35.719 -10.227 1 93.62 141 ASP B N 1
ATOM 4031 C CA . ASP B 1 141 ? 2.344 -34.75 -10.953 1 93.62 141 ASP B CA 1
ATOM 4032 C C . ASP B 1 141 ? 2.297 -35.094 -12.445 1 93.62 141 ASP B C 1
ATOM 4034 O O . ASP B 1 141 ? 3.135 -35.844 -12.938 1 93.62 141 ASP B O 1
ATOM 4038 N N . GLN B 1 142 ? 1.296 -34.781 -13.094 1 97.38 142 GLN B N 1
ATOM 4039 C CA . GLN B 1 142 ? 1.091 -35 -14.523 1 97.38 142 GLN B CA 1
ATOM 4040 C C . GLN B 1 142 ? 0.45 -33.781 -15.18 1 97.38 142 GLN B C 1
ATOM 4042 O O . GLN B 1 142 ? -0.024 -32.875 -14.484 1 97.38 142 GLN B O 1
ATOM 4047 N N . VAL B 1 143 ? 0.545 -33.688 -16.484 1 98.62 143 VAL B N 1
ATOM 4048 C CA . VAL B 1 143 ? -0.101 -32.625 -17.25 1 98.62 143 VAL B CA 1
ATOM 4049 C C . VAL B 1 143 ? -1.223 -33.219 -18.109 1 98.62 143 VAL B C 1
ATOM 4051 O O . VAL B 1 143 ? -0.994 -34.125 -18.906 1 98.62 143 VAL B O 1
ATOM 4054 N N . GLU B 1 144 ? -2.422 -32.781 -17.828 1 98.44 144 GLU B N 1
ATOM 4055 C CA . GLU B 1 144 ? -3.568 -33.156 -18.656 1 98.44 144 GLU B CA 1
ATOM 4056 C C . GLU B 1 144 ? -3.709 -32.219 -19.859 1 98.44 144 GLU B C 1
ATOM 4058 O O . GLU B 1 144 ? -3.744 -31 -19.703 1 98.44 144 GLU B O 1
ATOM 4063 N N . VAL B 1 145 ? -3.789 -32.812 -21.016 1 98.5 145 VAL B N 1
ATOM 4064 C CA . VAL B 1 145 ? -3.934 -32.062 -22.25 1 98.5 145 VAL B CA 1
ATOM 4065 C C . VAL B 1 145 ? -5.359 -32.188 -22.781 1 98.5 145 VAL B C 1
ATOM 4067 O O . VAL B 1 145 ? -5.844 -33.312 -23 1 98.5 145 VAL B O 1
ATOM 4070 N N . PHE B 1 146 ? -5.98 -31.094 -23.016 1 98.56 146 PHE B N 1
ATOM 4071 C CA . PHE B 1 146 ? -7.336 -31.062 -23.547 1 98.56 146 PHE B CA 1
ATOM 4072 C C . PHE B 1 146 ? -7.406 -30.203 -24.797 1 98.56 146 PHE B C 1
ATOM 4074 O O . PHE B 1 146 ? -6.57 -29.328 -25.016 1 98.56 146 PHE B O 1
ATOM 4081 N N . THR B 1 147 ? -8.352 -30.547 -25.625 1 98.19 147 THR B N 1
ATOM 4082 C CA . THR B 1 147 ? -8.836 -29.578 -26.609 1 98.19 147 THR B CA 1
ATOM 4083 C C . THR B 1 147 ? -10.195 -29.016 -26.203 1 98.19 147 THR B C 1
ATOM 4085 O O . THR B 1 147 ? -11.031 -29.75 -25.656 1 98.19 147 THR B O 1
ATOM 4088 N N . TYR B 1 148 ? -10.359 -27.781 -26.406 1 98.38 148 TYR B N 1
ATOM 4089 C CA . TYR B 1 148 ? -11.594 -27.109 -26 1 98.38 148 TYR B CA 1
ATOM 4090 C C . TYR B 1 148 ? -12.578 -27.062 -27.156 1 98.38 148 TYR B C 1
ATOM 4092 O O . TYR B 1 148 ? -12.281 -26.5 -28.219 1 98.38 148 TYR B O 1
ATOM 4100 N N . ASP B 1 149 ? -13.711 -27.656 -27.016 1 96.56 149 ASP B N 1
ATOM 4101 C CA . ASP B 1 149 ? -14.82 -27.562 -27.969 1 96.56 149 ASP B CA 1
ATOM 4102 C C . ASP B 1 149 ? -15.75 -26.406 -27.609 1 96.56 149 ASP B C 1
ATOM 4104 O O . ASP B 1 149 ? -16.516 -26.5 -26.641 1 96.56 149 ASP B O 1
ATOM 4108 N N . VAL B 1 150 ? -15.734 -25.391 -28.391 1 92.19 150 VAL B N 1
ATOM 4109 C CA . VAL B 1 150 ? -16.453 -24.156 -28.125 1 92.19 150 VAL B CA 1
ATOM 4110 C C . VAL B 1 150 ? -17.969 -24.422 -28.156 1 92.19 150 VAL B C 1
ATOM 4112 O O . VAL B 1 150 ? -18.703 -23.906 -27.328 1 92.19 150 VAL B O 1
ATOM 4115 N N . ALA B 1 151 ? -18.406 -25.188 -29.031 1 93.25 151 ALA B N 1
ATOM 4116 C CA . ALA B 1 151 ? -19.844 -25.422 -29.25 1 93.25 151 ALA B CA 1
ATOM 4117 C C . ALA B 1 151 ? -20.469 -26.141 -28.062 1 93.25 151 ALA B C 1
ATOM 4119 O O . ALA B 1 151 ? -21.578 -25.797 -27.641 1 93.25 151 ALA B O 1
ATOM 4120 N N . THR B 1 152 ? -19.766 -27.062 -27.5 1 94.94 152 THR B N 1
ATOM 4121 C CA . THR B 1 152 ? -20.328 -27.875 -26.422 1 94.94 152 THR B CA 1
ATOM 4122 C C . THR B 1 152 ? -19.766 -27.453 -25.062 1 94.94 152 THR B C 1
ATOM 4124 O O . THR B 1 152 ? -20.172 -27.969 -24.031 1 94.94 152 THR B O 1
ATOM 4127 N N . GLU B 1 153 ? -18.797 -26.5 -25.094 1 96.12 153 GLU B N 1
ATOM 4128 C CA . GLU B 1 153 ? -18.125 -26.078 -23.875 1 96.12 153 GLU B CA 1
ATOM 4129 C C . GLU B 1 153 ? -17.547 -27.266 -23.109 1 96.12 153 GLU B C 1
ATOM 4131 O O . GLU B 1 153 ? -17.797 -27.422 -21.922 1 96.12 153 GLU B O 1
ATOM 4136 N N . THR B 1 154 ? -16.828 -28.078 -23.875 1 97.88 154 THR B N 1
ATOM 4137 C CA . THR B 1 154 ? -16.281 -29.328 -23.359 1 97.88 154 THR B CA 1
ATOM 4138 C C . THR B 1 154 ? -14.773 -29.375 -23.562 1 97.88 154 THR B C 1
ATOM 4140 O O . THR B 1 154 ? -14.273 -28.969 -24.609 1 97.88 154 THR B O 1
ATOM 4143 N N . LEU B 1 155 ? -14.125 -29.844 -22.531 1 98.62 155 LEU B N 1
ATOM 4144 C CA . LEU B 1 155 ? -12.719 -30.203 -22.672 1 98.62 155 LEU B CA 1
ATOM 4145 C C . LEU B 1 155 ? -12.578 -31.656 -23.078 1 98.62 155 LEU B C 1
ATOM 4147 O O . LEU B 1 155 ? -12.891 -32.562 -22.297 1 98.62 155 LEU B O 1
ATOM 4151 N N . GLU B 1 156 ? -12.141 -31.844 -24.297 1 98.12 156 GLU B N 1
ATOM 4152 C CA . GLU B 1 156 ? -11.867 -33.188 -24.781 1 98.12 156 GLU B CA 1
ATOM 4153 C C . GLU B 1 156 ? -10.453 -33.625 -24.406 1 98.12 156 GLU B C 1
ATOM 4155 O O . GLU B 1 156 ? -9.469 -33.062 -24.891 1 98.12 156 GLU B O 1
ATOM 4160 N N . HIS B 1 157 ? -10.445 -34.688 -23.625 1 98.12 157 HIS B N 1
ATOM 4161 C CA . HIS B 1 157 ? -9.141 -35.156 -23.172 1 98.12 157 HIS B CA 1
ATOM 4162 C C . HIS B 1 157 ? -8.352 -35.781 -24.312 1 98.12 157 HIS B C 1
ATOM 4164 O O . HIS B 1 157 ? -8.875 -36.625 -25.047 1 98.12 157 HIS B O 1
ATOM 4170 N N . GLN B 1 158 ? -7.152 -35.312 -24.453 1 97.38 158 GLN B N 1
ATOM 4171 C CA . GLN B 1 158 ? -6.316 -35.812 -25.547 1 97.38 158 GLN B CA 1
ATOM 4172 C C . GLN B 1 158 ? -5.254 -36.781 -25.016 1 97.38 158 GLN B C 1
ATOM 4174 O O . GLN B 1 158 ? -5.043 -37.844 -25.594 1 97.38 158 GLN B O 1
ATOM 4179 N N . GLU B 1 159 ? -4.57 -36.406 -23.969 1 96.38 159 GLU B N 1
ATOM 4180 C CA . GLU B 1 159 ? -3.527 -37.25 -23.406 1 96.38 159 GLU B CA 1
ATOM 4181 C C . GLU B 1 159 ? -3.148 -36.781 -22 1 96.38 159 GLU B C 1
ATOM 4183 O O . GLU B 1 159 ? -3.463 -35.656 -21.609 1 96.38 159 GLU B O 1
ATOM 4188 N N . THR B 1 160 ? -2.619 -37.719 -21.25 1 97.06 160 THR B N 1
ATOM 4189 C CA . THR B 1 160 ? -1.941 -37.438 -20 1 97.06 160 THR B CA 1
ATOM 4190 C C . THR B 1 160 ? -0.429 -37.562 -20.156 1 97.06 160 THR B C 1
ATOM 4192 O O . THR B 1 160 ? 0.083 -38.625 -20.547 1 97.06 160 THR B O 1
ATOM 4195 N N . ILE B 1 161 ? 0.25 -36.469 -19.906 1 98.12 161 ILE B N 1
ATOM 4196 C CA . ILE B 1 161 ? 1.704 -36.469 -20.016 1 98.12 161 ILE B CA 1
ATOM 4197 C C . ILE B 1 161 ? 2.334 -36.719 -18.656 1 98.12 161 ILE B C 1
ATOM 4199 O O . ILE B 1 161 ? 2.068 -36 -17.688 1 98.12 161 ILE B O 1
ATOM 4203 N N . ARG B 1 162 ? 3.107 -37.781 -18.672 1 96.81 162 ARG B N 1
ATOM 4204 C CA . ARG B 1 162 ? 3.91 -38.125 -17.516 1 96.81 162 ARG B CA 1
ATOM 4205 C C . ARG B 1 162 ? 5.395 -38.188 -17.859 1 96.81 162 ARG B C 1
ATOM 4207 O O . ARG B 1 162 ? 5.766 -38.625 -18.953 1 96.81 162 ARG B O 1
ATOM 4214 N N . ASP B 1 163 ? 6.176 -37.625 -17.016 1 96.81 163 ASP B N 1
ATOM 4215 C CA . ASP B 1 163 ? 7.629 -37.625 -17.172 1 96.81 163 ASP B CA 1
ATOM 4216 C C . ASP B 1 163 ? 8.328 -37.594 -15.82 1 96.81 163 ASP B C 1
ATOM 4218 O O . ASP B 1 163 ? 7.816 -37.031 -14.859 1 96.81 163 ASP B O 1
ATOM 4222 N N . GLU B 1 164 ? 9.5 -38.25 -15.719 1 94.81 164 GLU B N 1
ATOM 4223 C CA . GLU B 1 164 ? 10.227 -38.344 -14.453 1 94.81 164 GLU B CA 1
ATOM 4224 C C . GLU B 1 164 ? 10.625 -36.969 -13.945 1 94.81 164 GLU B C 1
ATOM 4226 O O . GLU B 1 164 ? 10.805 -36.75 -12.742 1 94.81 164 GLU B O 1
ATOM 4231 N N . LEU B 1 165 ? 10.688 -36 -14.859 1 96.75 165 LEU B N 1
ATOM 4232 C CA . LEU B 1 165 ? 11.141 -34.656 -14.469 1 96.75 165 LEU B CA 1
ATOM 4233 C C . LEU B 1 165 ? 9.961 -33.75 -14.203 1 96.75 165 LEU B C 1
ATOM 4235 O O . LEU B 1 165 ? 10.141 -32.562 -13.883 1 96.75 165 LEU B O 1
ATOM 4239 N N . ILE B 1 166 ? 8.781 -34.25 -14.273 1 96.69 166 ILE B N 1
ATOM 4240 C CA . ILE B 1 166 ? 7.566 -33.562 -13.867 1 96.69 166 ILE B CA 1
ATOM 4241 C C . ILE B 1 166 ? 7.016 -34.188 -12.594 1 96.69 166 ILE B C 1
ATOM 4243 O O . ILE B 1 166 ? 6.254 -35.156 -12.648 1 96.69 166 ILE B O 1
ATOM 4247 N N . TYR B 1 167 ? 7.383 -33.625 -11.484 1 94.62 167 TYR B N 1
ATOM 4248 C CA . TYR B 1 167 ? 7.082 -34.344 -10.242 1 94.62 167 TYR B CA 1
ATOM 4249 C C . TYR B 1 167 ? 6.473 -33.406 -9.211 1 94.62 167 TYR B C 1
ATOM 4251 O O . TYR B 1 167 ? 5.816 -33.844 -8.266 1 94.62 167 TYR B O 1
ATOM 4259 N N . SER B 1 168 ? 6.688 -32.125 -9.336 1 95.38 168 SER B N 1
ATOM 4260 C CA . SER B 1 168 ? 6.121 -31.125 -8.445 1 95.38 168 SER B CA 1
ATOM 4261 C C . SER B 1 168 ? 5.754 -29.859 -9.211 1 95.38 168 SER B C 1
ATOM 4263 O O . SER B 1 168 ? 6.191 -28.766 -8.852 1 95.38 168 SER B O 1
ATOM 4265 N N . GLY B 1 169 ? 4.902 -30.062 -10.156 1 97.38 169 GLY B N 1
ATOM 4266 C CA . GLY B 1 169 ? 4.539 -28.969 -11.039 1 97.38 169 GLY B CA 1
ATOM 4267 C C . GLY B 1 169 ? 3.713 -27.891 -10.359 1 97.38 169 GLY B C 1
ATOM 4268 O O . GLY B 1 169 ? 2.736 -28.188 -9.672 1 97.38 169 GLY B O 1
ATOM 4269 N N . ASN B 1 170 ? 4.152 -26.641 -10.453 1 98.06 170 ASN B N 1
ATOM 4270 C CA . ASN B 1 170 ? 3.4 -25.531 -9.898 1 98.06 170 ASN B CA 1
ATOM 4271 C C . ASN B 1 170 ? 2.645 -24.766 -10.992 1 98.06 170 ASN B C 1
ATOM 4273 O O . ASN B 1 170 ? 1.432 -24.578 -10.891 1 98.06 170 ASN B O 1
ATOM 4277 N N . ASP B 1 171 ? 3.361 -24.359 -12 1 98.88 171 ASP B N 1
ATOM 4278 C CA . ASP B 1 171 ? 2.801 -23.672 -13.156 1 98.88 171 ASP B CA 1
ATOM 4279 C C . ASP B 1 171 ? 3.453 -24.156 -14.453 1 98.88 171 ASP B C 1
ATOM 4281 O O . ASP B 1 171 ? 4.496 -24.812 -14.422 1 98.88 171 ASP B O 1
ATOM 4285 N N . LEU B 1 172 ? 2.756 -23.875 -15.578 1 98.88 172 LEU B N 1
ATOM 4286 C CA . LEU B 1 172 ? 3.332 -24.203 -16.875 1 98.88 172 LEU B CA 1
ATOM 4287 C C . LEU B 1 172 ? 2.928 -23.188 -17.938 1 98.88 172 LEU B C 1
ATOM 4289 O O . LEU B 1 172 ? 1.963 -22.438 -17.75 1 98.88 172 LEU B O 1
ATOM 4293 N N . LEU B 1 173 ? 3.703 -23.078 -18.938 1 98.88 173 LEU B N 1
ATOM 4294 C CA . LEU B 1 173 ? 3.463 -22.25 -20.109 1 98.88 173 LEU B CA 1
ATOM 4295 C C . LEU B 1 173 ? 3.504 -23.062 -21.391 1 98.88 173 LEU B C 1
ATOM 4297 O O . LEU B 1 173 ? 4.559 -23.578 -21.781 1 98.88 173 LEU B O 1
ATOM 4301 N N . ALA B 1 174 ? 2.389 -23.172 -22.078 1 98.81 174 ALA B N 1
ATOM 4302 C CA . ALA B 1 174 ? 2.289 -23.953 -23.312 1 98.81 174 ALA B CA 1
ATOM 4303 C C . ALA B 1 174 ? 2.98 -23.234 -24.469 1 98.81 174 ALA B C 1
ATOM 4305 O O . ALA B 1 174 ? 2.787 -22.031 -24.656 1 98.81 174 ALA B O 1
ATOM 4306 N N . LEU B 1 175 ? 3.793 -23.969 -25.219 1 98.06 175 LEU B N 1
ATOM 4307 C CA . LEU B 1 175 ? 4.434 -23.469 -26.438 1 98.06 175 LEU B CA 1
ATOM 4308 C C . LEU B 1 175 ? 3.848 -24.141 -27.672 1 98.06 175 LEU B C 1
ATOM 4310 O O . LEU B 1 175 ? 4.121 -23.734 -28.797 1 98.06 175 LEU B O 1
ATOM 4314 N N . GLY B 1 176 ? 3.098 -25.094 -27.484 1 97.19 176 GLY B N 1
ATOM 4315 C CA . GLY B 1 176 ? 2.391 -25.906 -28.469 1 97.19 176 GLY B CA 1
ATOM 4316 C C . GLY B 1 176 ? 1.321 -26.781 -27.844 1 97.19 176 GLY B C 1
ATOM 4317 O O . GLY B 1 176 ? 0.993 -26.641 -26.672 1 97.19 176 GLY B O 1
ATOM 4318 N N . PRO B 1 177 ? 0.788 -27.688 -28.641 1 95.38 177 PRO B N 1
ATOM 4319 C CA . PRO B 1 177 ? -0.287 -28.531 -28.109 1 95.38 177 PRO B CA 1
ATOM 4320 C C . PRO B 1 177 ? 0.202 -29.531 -27.062 1 95.38 177 PRO B C 1
ATOM 4322 O O . PRO B 1 177 ? -0.596 -30.047 -26.281 1 95.38 177 PRO B O 1
ATOM 4325 N N . ASP B 1 178 ? 1.504 -29.844 -27.125 1 95.31 178 ASP B N 1
ATOM 4326 C CA . ASP B 1 178 ? 2.031 -30.781 -26.141 1 95.31 178 ASP B CA 1
ATOM 4327 C C . ASP B 1 178 ? 3.477 -30.453 -25.781 1 95.31 178 ASP B C 1
ATOM 4329 O O . ASP B 1 178 ? 4.305 -31.344 -25.625 1 95.31 178 ASP B O 1
ATOM 4333 N N . SER B 1 179 ? 3.838 -29.234 -25.844 1 98.31 179 SER B N 1
ATOM 4334 C CA . SER B 1 179 ? 5.133 -28.734 -25.406 1 98.31 179 SER B CA 1
ATOM 4335 C C . SER B 1 179 ? 4.973 -27.531 -24.484 1 98.31 179 SER B C 1
ATOM 4337 O O . SER B 1 179 ? 4.086 -26.688 -24.688 1 98.31 179 SER B O 1
ATOM 4339 N N . PHE B 1 180 ? 5.848 -27.469 -23.469 1 98.88 180 PHE B N 1
ATOM 4340 C CA . PHE B 1 180 ? 5.652 -26.422 -22.484 1 98.88 180 PHE B CA 1
ATOM 4341 C C . PHE B 1 180 ? 6.883 -26.281 -21.594 1 98.88 180 PHE B C 1
ATOM 4343 O O . PHE B 1 180 ? 7.719 -27.188 -21.531 1 98.88 180 PHE B O 1
ATOM 4350 N N . TYR B 1 181 ? 7.051 -25.109 -21 1 98.94 181 TYR B N 1
ATOM 4351 C CA . TYR B 1 181 ? 7.852 -24.953 -19.781 1 98.94 181 TYR B CA 1
ATOM 4352 C C . TYR B 1 181 ? 7.031 -25.281 -18.547 1 98.94 181 TYR B C 1
ATOM 4354 O O . TYR B 1 181 ? 5.824 -25.031 -18.5 1 98.94 181 TYR B O 1
ATOM 4362 N N . LEU B 1 182 ? 7.656 -25.859 -17.531 1 98.88 182 LEU B N 1
ATOM 4363 C CA . LEU B 1 182 ? 6.984 -26.172 -16.281 1 98.88 182 LEU B CA 1
ATOM 4364 C C . LEU B 1 182 ? 7.906 -25.922 -15.094 1 98.88 182 LEU B C 1
ATOM 4366 O O . LEU B 1 182 ? 9.094 -26.25 -15.141 1 98.88 182 LEU B O 1
ATOM 4370 N N . THR B 1 183 ? 7.398 -25.312 -14.055 1 98.81 183 THR B N 1
ATOM 4371 C CA . THR B 1 183 ? 8.164 -25.125 -12.828 1 98.81 183 THR B CA 1
ATOM 4372 C C . THR B 1 183 ? 7.902 -26.25 -11.844 1 98.81 183 THR B C 1
ATOM 4374 O O . THR B 1 183 ? 6.75 -26.609 -11.578 1 98.81 183 THR B O 1
ATOM 4377 N N . ASN B 1 184 ? 8.945 -26.906 -11.336 1 97.62 184 ASN B N 1
ATOM 4378 C CA . ASN B 1 184 ? 8.906 -27.734 -10.141 1 97.62 184 ASN B CA 1
ATOM 4379 C C . ASN B 1 184 ? 9.266 -26.938 -8.891 1 97.62 184 ASN B C 1
ATOM 4381 O O . ASN B 1 184 ? 10.406 -26.516 -8.727 1 97.62 184 ASN B O 1
ATOM 4385 N N . ASP B 1 185 ? 8.289 -26.844 -8.008 1 96.75 185 ASP B N 1
ATOM 4386 C CA . ASP B 1 185 ? 8.508 -25.875 -6.934 1 96.75 185 ASP B CA 1
ATOM 4387 C C . ASP B 1 185 ? 9.453 -26.438 -5.871 1 96.75 185 ASP B C 1
ATOM 4389 O O . ASP B 1 185 ? 10.133 -25.688 -5.176 1 96.75 185 ASP B O 1
ATOM 4393 N N . VAL B 1 186 ? 9.547 -27.766 -5.723 1 94.81 186 VAL B N 1
ATOM 4394 C CA . VAL B 1 186 ? 10.492 -28.375 -4.797 1 94.81 186 VAL B CA 1
ATOM 4395 C C . VAL B 1 186 ? 11.211 -29.531 -5.488 1 94.81 186 VAL B C 1
ATOM 4397 O O . VAL B 1 186 ? 10.883 -29.891 -6.625 1 94.81 186 VAL B O 1
ATOM 4400 N N . SER B 1 187 ? 12.164 -30.062 -4.77 1 93.69 187 SER B N 1
ATOM 4401 C CA . SER B 1 187 ? 12.953 -31.172 -5.301 1 93.69 187 SER B CA 1
ATOM 4402 C C . SER B 1 187 ? 12.133 -32.469 -5.359 1 93.69 187 SER B C 1
ATOM 4404 O O . SER B 1 187 ? 11.094 -32.562 -4.711 1 93.69 187 SER B O 1
ATOM 4406 N N . HIS B 1 188 ? 12.68 -33.375 -6.152 1 88.62 188 HIS B N 1
ATOM 4407 C CA . HIS B 1 188 ? 12.031 -34.688 -6.301 1 88.62 188 HIS B CA 1
ATOM 4408 C C . HIS B 1 188 ? 11.883 -35.375 -4.953 1 88.62 188 HIS B C 1
ATOM 4410 O O . HIS B 1 188 ? 10.836 -35.969 -4.676 1 88.62 188 HIS B O 1
ATOM 4416 N N . GLY B 1 189 ? 12.852 -35.281 -4.156 1 83.62 189 GLY B N 1
ATOM 4417 C CA . GLY B 1 189 ? 12.812 -35.906 -2.838 1 83.62 189 GLY B CA 1
ATOM 4418 C C . GLY B 1 189 ? 11.805 -35.281 -1.908 1 83.62 189 GLY B C 1
ATOM 4419 O O . GLY B 1 189 ? 11.18 -35.938 -1.096 1 83.62 189 GLY B O 1
ATOM 4420 N N . ALA B 1 190 ? 11.555 -34.094 -2.086 1 86.06 190 ALA B N 1
ATOM 4421 C CA . ALA B 1 190 ? 10.672 -33.344 -1.193 1 86.06 190 ALA B CA 1
ATOM 4422 C C . ALA B 1 190 ? 9.203 -33.531 -1.579 1 86.06 190 ALA B C 1
ATOM 4424 O O . ALA B 1 190 ? 8.312 -33.375 -0.744 1 86.06 190 ALA B O 1
ATOM 4425 N N . ARG B 1 191 ? 8.938 -33.812 -2.799 1 82.75 191 ARG B N 1
ATOM 4426 C CA . ARG B 1 191 ? 7.566 -34 -3.254 1 82.75 191 ARG B CA 1
ATOM 4427 C C . ARG B 1 191 ? 6.898 -35.156 -2.518 1 82.75 191 ARG B C 1
ATOM 4429 O O . ARG B 1 191 ? 5.699 -35.094 -2.238 1 82.75 191 ARG B O 1
ATOM 4436 N N . GLY B 1 192 ? 7.609 -36.125 -2.139 1 77 192 GLY B N 1
ATOM 4437 C CA . GLY B 1 192 ? 7.031 -37.312 -1.529 1 77 192 GLY B CA 1
ATOM 4438 C C . GLY B 1 192 ? 7.078 -37.281 -0.014 1 77 192 GLY B C 1
ATOM 4439 O O . GLY B 1 192 ? 6.672 -38.25 0.642 1 77 192 GLY B O 1
ATOM 4440 N N . SER B 1 193 ? 7.594 -36.094 0.558 1 84.19 193 SER B N 1
ATOM 4441 C CA . SER B 1 193 ? 7.777 -36.031 2.004 1 84.19 193 SER B CA 1
ATOM 4442 C C . SER B 1 193 ? 7.406 -34.656 2.553 1 84.19 193 SER B C 1
ATOM 4444 O O . SER B 1 193 ? 8.047 -33.656 2.219 1 84.19 193 SER B O 1
ATOM 4446 N N . THR B 1 194 ? 6.469 -34.719 3.457 1 84.25 194 THR B N 1
ATOM 4447 C CA . THR B 1 194 ? 6.051 -33.5 4.094 1 84.25 194 THR B CA 1
ATOM 4448 C C . THR B 1 194 ? 7.219 -32.844 4.844 1 84.25 194 THR B C 1
ATOM 4450 O O . THR B 1 194 ? 7.41 -31.625 4.777 1 84.25 194 THR B O 1
ATOM 4453 N N . LEU B 1 195 ? 7.926 -33.688 5.492 1 90.5 195 LEU B N 1
ATOM 4454 C CA . LEU B 1 195 ? 9.055 -33.188 6.266 1 90.5 195 LEU B CA 1
ATOM 4455 C C . LEU B 1 195 ? 10.125 -32.594 5.348 1 90.5 195 LEU B C 1
ATOM 4457 O O . LEU B 1 195 ? 10.672 -31.531 5.621 1 90.5 195 LEU B O 1
ATOM 4461 N N . ALA B 1 196 ? 10.422 -33.312 4.266 1 92.25 196 ALA B N 1
ATOM 4462 C CA . ALA B 1 196 ? 11.43 -32.844 3.324 1 92.25 196 ALA B CA 1
ATOM 4463 C C . ALA B 1 196 ? 11 -31.531 2.68 1 92.25 196 ALA B C 1
ATOM 4465 O O . ALA B 1 196 ? 11.82 -30.625 2.482 1 92.25 196 ALA B O 1
ATOM 4466 N N . ARG B 1 197 ? 9.766 -31.484 2.385 1 91.38 197 ARG B N 1
ATOM 4467 C CA . ARG B 1 197 ? 9.242 -30.266 1.798 1 91.38 197 ARG B CA 1
ATOM 4468 C C . ARG B 1 197 ? 9.383 -29.094 2.762 1 91.38 197 ARG B C 1
ATOM 4470 O O . ARG B 1 197 ? 9.797 -28 2.365 1 91.38 197 ARG B O 1
ATOM 4477 N N . LYS B 1 198 ? 9.062 -29.297 4.004 1 91.19 198 LYS B N 1
ATOM 4478 C CA . LYS B 1 198 ? 9.18 -28.25 5.02 1 91.19 198 LYS B CA 1
ATOM 4479 C C . LYS B 1 198 ? 10.625 -27.812 5.195 1 91.19 198 LYS B C 1
ATOM 4481 O O . LYS B 1 198 ? 10.914 -26.625 5.258 1 91.19 198 LYS B O 1
ATOM 4486 N N . LEU B 1 199 ? 11.492 -28.781 5.266 1 93.38 199 LEU B N 1
ATOM 4487 C CA . LEU B 1 199 ? 12.906 -28.469 5.438 1 93.38 199 LEU B CA 1
ATOM 4488 C C . LEU B 1 199 ? 13.43 -27.656 4.266 1 93.38 199 LEU B C 1
ATOM 4490 O O . LEU B 1 199 ? 14.141 -26.656 4.465 1 93.38 199 LEU B O 1
ATOM 4494 N N . GLU B 1 200 ? 13.055 -28.094 3.076 1 94.44 200 GLU B N 1
ATOM 4495 C CA . GLU B 1 200 ? 13.492 -27.375 1.888 1 94.44 200 GLU B CA 1
ATOM 4496 C C . GLU B 1 200 ? 12.961 -25.938 1.889 1 94.44 200 GLU B C 1
ATOM 4498 O O . GLU B 1 200 ? 13.672 -25 1.528 1 94.44 200 GLU B O 1
ATOM 4503 N N . THR B 1 201 ? 11.734 -25.781 2.322 1 92.38 201 THR B N 1
ATOM 4504 C CA . THR B 1 201 ? 11.086 -24.469 2.352 1 92.38 201 THR B CA 1
ATOM 4505 C C . THR B 1 201 ? 11.703 -23.578 3.42 1 92.38 201 THR B C 1
ATOM 4507 O O . THR B 1 201 ? 12.148 -22.469 3.127 1 92.38 201 THR B O 1
ATOM 4510 N N . TYR B 1 202 ? 11.906 -24.062 4.652 1 92.81 202 TYR B N 1
ATOM 4511 C CA . TYR B 1 202 ? 12.352 -23.266 5.781 1 92.81 202 TYR B CA 1
ATOM 4512 C C . TYR B 1 202 ? 13.844 -22.984 5.691 1 92.81 202 TYR B C 1
ATOM 4514 O O . TYR B 1 202 ? 14.32 -21.953 6.195 1 92.81 202 TYR B O 1
ATOM 4522 N N . LEU B 1 203 ? 14.531 -23.844 5.035 1 94.62 203 LEU B N 1
ATOM 4523 C CA . LEU B 1 203 ? 15.961 -23.609 4.883 1 94.62 203 LEU B CA 1
ATOM 4524 C C . LEU B 1 203 ? 16.266 -22.859 3.594 1 94.62 203 LEU B C 1
ATOM 4526 O O . LEU B 1 203 ? 17.422 -22.547 3.305 1 94.62 203 LEU B O 1
ATOM 4530 N N . LEU B 1 204 ? 15.211 -22.578 2.795 1 95.06 204 LEU B N 1
ATOM 4531 C CA . LEU B 1 204 ? 15.32 -21.812 1.561 1 95.06 204 LEU B CA 1
ATOM 4532 C C . LEU B 1 204 ? 16.312 -22.453 0.601 1 95.06 204 LEU B C 1
ATOM 4534 O O . LEU B 1 204 ? 17.188 -21.781 0.042 1 95.06 204 LEU B O 1
ATOM 4538 N N . LEU B 1 205 ? 16.188 -23.812 0.479 1 95.38 205 LEU B N 1
ATOM 4539 C CA . LEU B 1 205 ? 17.109 -24.547 -0.379 1 95.38 205 LEU B CA 1
ATOM 4540 C C . LEU B 1 205 ? 16.734 -24.375 -1.849 1 95.38 205 LEU B C 1
ATOM 4542 O O . LEU B 1 205 ? 15.57 -24.531 -2.221 1 95.38 205 LEU B O 1
ATOM 4546 N N . PRO B 1 206 ? 17.656 -23.984 -2.678 1 96.75 206 PRO B N 1
ATOM 4547 C CA . PRO B 1 206 ? 17.391 -23.688 -4.086 1 96.75 206 PRO B CA 1
ATOM 4548 C C . PRO B 1 206 ? 17.344 -24.938 -4.957 1 96.75 206 PRO B C 1
ATOM 4550 O O . PRO B 1 206 ? 18.109 -25.062 -5.91 1 96.75 206 PRO B O 1
ATOM 4553 N N . PHE B 1 207 ? 16.359 -25.844 -4.734 1 97.19 207 PHE B N 1
ATOM 4554 C CA . PHE B 1 207 ? 16.328 -27.141 -5.41 1 97.19 207 PHE B CA 1
ATOM 4555 C C . PHE B 1 207 ? 15.195 -27.188 -6.426 1 97.19 207 PHE B C 1
ATOM 4557 O O . PHE B 1 207 ? 15.023 -28.188 -7.133 1 97.19 207 PHE B O 1
ATOM 4564 N N . GLY B 1 208 ? 14.406 -26.094 -6.508 1 97.69 208 GLY B N 1
ATOM 4565 C CA . GLY B 1 208 ? 13.422 -26.016 -7.574 1 97.69 208 GLY B CA 1
ATOM 4566 C C . GLY B 1 208 ? 14.039 -25.781 -8.938 1 97.69 208 GLY B C 1
ATOM 4567 O O . GLY B 1 208 ? 15.219 -25.438 -9.047 1 97.69 208 GLY B O 1
ATOM 4568 N N . ASN B 1 209 ? 13.25 -26.031 -9.961 1 98.31 209 ASN B N 1
ATOM 4569 C CA . ASN B 1 209 ? 13.773 -25.875 -11.312 1 98.31 209 ASN B CA 1
ATOM 4570 C C . ASN B 1 209 ? 12.664 -25.641 -12.328 1 98.31 209 ASN B C 1
ATOM 4572 O O . ASN B 1 209 ? 11.484 -25.641 -11.969 1 98.31 209 ASN B O 1
ATOM 4576 N N . VAL B 1 210 ? 13.078 -25.297 -13.516 1 98.88 210 VAL B N 1
ATOM 4577 C CA . VAL B 1 210 ? 12.211 -25.219 -14.688 1 98.88 210 VAL B CA 1
ATOM 4578 C C . VAL B 1 210 ? 12.609 -26.297 -15.695 1 98.88 210 VAL B C 1
ATOM 4580 O O . VAL B 1 210 ? 13.797 -26.484 -15.977 1 98.88 210 VAL B O 1
ATOM 4583 N N . VAL B 1 211 ? 11.625 -27.016 -16.219 1 98.88 211 VAL B N 1
ATOM 4584 C CA . VAL B 1 211 ? 11.891 -28 -17.266 1 98.88 211 VAL B CA 1
ATOM 4585 C C . VAL B 1 211 ? 11.172 -27.609 -18.547 1 98.88 211 VAL B C 1
ATOM 4587 O O . VAL B 1 211 ? 10.164 -26.891 -18.5 1 98.88 211 VAL B O 1
ATOM 4590 N N . PHE B 1 212 ? 11.773 -28 -19.625 1 98.94 212 PHE B N 1
ATOM 4591 C CA . PHE B 1 212 ? 11.141 -27.891 -20.922 1 98.94 212 PHE B CA 1
ATOM 4592 C C . PHE B 1 212 ? 10.758 -29.281 -21.453 1 98.94 212 PHE B C 1
ATOM 4594 O O . PHE B 1 212 ? 11.602 -30.156 -21.562 1 98.94 212 PHE B O 1
ATOM 4601 N N . TYR B 1 213 ? 9.469 -29.469 -21.656 1 98.88 213 TYR B N 1
ATOM 4602 C CA . TYR B 1 213 ? 8.953 -30.672 -22.312 1 98.88 213 TYR B CA 1
ATOM 4603 C C . TYR B 1 213 ? 8.734 -30.438 -23.797 1 98.88 213 TYR B C 1
ATOM 4605 O O . TYR B 1 213 ? 7.98 -29.547 -24.188 1 98.88 213 TYR B O 1
ATOM 4613 N N . ASN B 1 214 ? 9.297 -31.266 -24.672 1 98.31 214 ASN B N 1
ATOM 4614 C CA . ASN B 1 214 ? 9.328 -30.984 -26.109 1 98.31 214 ASN B CA 1
ATOM 4615 C C . ASN B 1 214 ? 8.297 -31.828 -26.859 1 98.31 214 ASN B C 1
ATOM 4617 O O . ASN B 1 214 ? 8.391 -31.969 -28.078 1 98.31 214 ASN B O 1
ATOM 4621 N N . GLY B 1 215 ? 7.398 -32.469 -26.172 1 97.88 215 GLY B N 1
ATOM 4622 C CA . GLY B 1 215 ? 6.422 -33.344 -26.797 1 97.88 215 GLY B CA 1
ATOM 4623 C C . GLY B 1 215 ? 6.727 -34.844 -26.578 1 97.88 215 GLY B C 1
ATOM 4624 O O . GLY B 1 215 ? 5.848 -35.688 -26.75 1 97.88 215 GLY B O 1
ATOM 4625 N N . THR B 1 216 ? 7.988 -35.094 -26.156 1 97.81 216 THR B N 1
ATOM 4626 C CA . THR B 1 216 ? 8.398 -36.469 -25.938 1 97.81 216 THR B CA 1
ATOM 4627 C C . THR B 1 216 ? 9.055 -36.625 -24.578 1 97.81 216 THR B C 1
ATOM 4629 O O . THR B 1 216 ? 8.828 -37.625 -23.891 1 97.81 216 THR B O 1
ATOM 4632 N N . GLN B 1 217 ? 9.805 -35.656 -24.25 1 98.12 217 GLN B N 1
ATOM 4633 C CA . GLN B 1 217 ? 10.539 -35.75 -23 1 98.12 217 GLN B CA 1
ATOM 4634 C C . GLN B 1 217 ? 10.82 -34.375 -22.406 1 98.12 217 GLN B C 1
ATOM 4636 O O . GLN B 1 217 ? 10.852 -33.375 -23.141 1 98.12 217 GLN B O 1
ATOM 4641 N N . ALA B 1 218 ? 11.039 -34.406 -21.109 1 98.38 218 ALA B N 1
ATOM 4642 C CA . ALA B 1 218 ? 11.391 -33.188 -20.406 1 98.38 218 ALA B CA 1
ATOM 4643 C C . ALA B 1 218 ? 12.891 -33.094 -20.188 1 98.38 218 ALA B C 1
ATOM 4645 O O . ALA B 1 218 ? 13.578 -34.125 -20.094 1 98.38 218 ALA B O 1
ATOM 4646 N N . ARG B 1 219 ? 13.438 -31.906 -20.109 1 98.5 219 ARG B N 1
ATOM 4647 C CA . ARG B 1 219 ? 14.805 -31.625 -19.688 1 98.5 219 ARG B CA 1
ATOM 4648 C C . ARG B 1 219 ? 14.867 -30.359 -18.844 1 98.5 219 ARG B C 1
ATOM 4650 O O . ARG B 1 219 ? 14.094 -29.422 -19.047 1 98.5 219 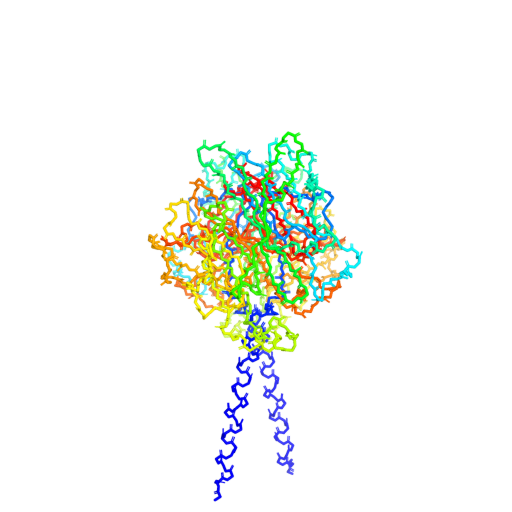ARG B O 1
ATOM 4657 N N . PRO B 1 220 ? 15.797 -30.328 -17.891 1 98.38 220 PRO B N 1
ATOM 4658 C CA . PRO B 1 220 ? 15.945 -29.094 -17.109 1 98.38 220 PRO B CA 1
ATOM 4659 C C . PRO B 1 220 ? 16.484 -27.938 -17.953 1 98.38 220 PRO B C 1
ATOM 4661 O O . PRO B 1 220 ? 17.359 -28.141 -18.797 1 98.38 220 PRO B O 1
ATOM 4664 N N . VAL B 1 221 ? 15.961 -26.766 -17.719 1 98.81 221 VAL B N 1
ATOM 4665 C CA . VAL B 1 221 ? 16.453 -25.625 -18.469 1 98.81 221 VAL B CA 1
ATOM 4666 C C . VAL B 1 221 ? 16.828 -24.5 -17.5 1 98.81 221 VAL B C 1
ATOM 4668 O O . VAL B 1 221 ? 17.516 -23.547 -17.891 1 98.81 221 VAL B O 1
ATOM 4671 N N . ALA B 1 222 ? 16.438 -24.484 -16.312 1 98.56 222 ALA B N 1
ATOM 4672 C CA . ALA B 1 222 ? 16.875 -23.594 -15.25 1 98.56 222 ALA B CA 1
ATOM 4673 C C . ALA B 1 222 ? 16.859 -24.297 -13.898 1 98.56 222 ALA B C 1
ATOM 4675 O O . ALA B 1 222 ? 15.93 -25.047 -13.594 1 98.56 222 ALA B O 1
ATOM 4676 N N . GLU B 1 223 ? 17.891 -24.141 -13.102 1 97.38 223 GLU B N 1
ATOM 4677 C CA . GLU B 1 223 ? 18.031 -24.781 -11.789 1 97.38 223 GLU B CA 1
ATOM 4678 C C . GLU B 1 223 ? 18.422 -23.75 -10.727 1 97.38 223 GLU B C 1
ATOM 4680 O O . GLU B 1 223 ? 18.625 -22.578 -11.031 1 97.38 223 GLU B O 1
ATOM 4685 N N . GLY B 1 224 ? 18.359 -24.172 -9.469 1 96.31 224 GLY B N 1
ATOM 4686 C CA . GLY B 1 224 ? 18.812 -23.312 -8.383 1 96.31 224 GLY B CA 1
ATOM 4687 C C . GLY B 1 224 ? 17.766 -22.297 -7.949 1 96.31 224 GLY B C 1
ATOM 4688 O O . GLY B 1 224 ? 18.109 -21.172 -7.555 1 96.31 224 GLY B O 1
ATOM 4689 N N . LEU B 1 225 ? 16.547 -22.594 -8.086 1 97.44 225 LEU B N 1
ATOM 4690 C CA . LEU B 1 225 ? 15.477 -21.672 -7.734 1 97.44 225 LEU B CA 1
ATOM 4691 C C . LEU B 1 225 ? 14.828 -22.078 -6.414 1 97.44 225 LEU B C 1
ATOM 4693 O O . LEU B 1 225 ? 14.633 -23.266 -6.152 1 97.44 225 LEU B O 1
ATOM 4697 N N . VAL B 1 226 ? 14.57 -21.141 -5.605 1 97.19 226 VAL B N 1
ATOM 4698 C CA . VAL B 1 226 ? 13.867 -21.391 -4.355 1 97.19 226 VAL B CA 1
ATOM 4699 C C . VAL B 1 226 ? 12.359 -21.281 -4.582 1 97.19 226 VAL B C 1
ATOM 4701 O O . VAL B 1 226 ? 11.828 -20.172 -4.695 1 97.19 226 VAL B O 1
ATOM 4704 N N . PHE B 1 227 ? 11.734 -22.406 -4.688 1 97.5 227 PHE B N 1
ATOM 4705 C CA . PHE B 1 227 ? 10.289 -22.531 -4.852 1 97.5 227 PHE B CA 1
ATOM 4706 C C . PHE B 1 227 ? 9.82 -21.781 -6.09 1 97.5 227 PHE B C 1
ATOM 4708 O O . PHE B 1 227 ? 8.953 -20.906 -6 1 97.5 227 PHE B O 1
ATOM 4715 N N . PRO B 1 228 ? 10.336 -22.109 -7.273 1 98.5 228 PRO B N 1
ATOM 4716 C CA . PRO B 1 228 ? 9.766 -21.5 -8.477 1 98.5 228 PRO B CA 1
ATOM 4717 C C . PRO B 1 228 ? 8.273 -21.797 -8.641 1 98.5 228 PRO B C 1
ATOM 4719 O O . PRO B 1 228 ? 7.824 -22.906 -8.375 1 98.5 228 PRO B O 1
ATOM 4722 N N . ASN B 1 229 ? 7.555 -20.766 -8.906 1 98.44 229 ASN B N 1
ATOM 4723 C CA . ASN B 1 229 ? 6.098 -20.812 -8.977 1 98.44 229 ASN B CA 1
ATOM 4724 C C . ASN B 1 229 ? 5.582 -20.453 -10.367 1 98.44 229 ASN B C 1
ATOM 4726 O O . ASN B 1 229 ? 5.773 -21.203 -11.32 1 98.44 229 ASN B O 1
ATOM 4730 N N . GLY B 1 230 ? 5.125 -19.219 -10.586 1 98.88 230 GLY B N 1
ATOM 4731 C CA . GLY B 1 230 ? 4.59 -18.781 -11.867 1 98.88 230 GLY B CA 1
ATOM 4732 C C . GLY B 1 230 ? 5.637 -18.75 -12.961 1 98.88 230 GLY B C 1
ATOM 4733 O O . GLY B 1 230 ? 6.793 -18.406 -12.711 1 98.88 230 GLY B O 1
ATOM 4734 N N . VAL B 1 231 ? 5.18 -19.047 -14.188 1 98.94 231 VAL B N 1
ATOM 4735 C CA . VAL B 1 231 ? 6.031 -18.938 -15.375 1 98.94 231 VAL B CA 1
ATOM 4736 C C . VAL B 1 231 ? 5.227 -18.375 -16.547 1 98.94 231 VAL B C 1
ATOM 4738 O O . VAL B 1 231 ? 4.059 -18.734 -16.719 1 98.94 231 VAL B O 1
ATOM 4741 N N . ASN B 1 232 ? 5.777 -17.469 -17.219 1 98.88 232 ASN B N 1
ATOM 4742 C CA . ASN B 1 232 ? 5.199 -16.891 -18.422 1 98.88 232 ASN B CA 1
ATOM 4743 C C . ASN B 1 232 ? 6.27 -16.266 -19.312 1 98.88 232 ASN B C 1
ATOM 4745 O O . ASN B 1 232 ? 7.465 -16.391 -19.031 1 98.88 232 ASN B O 1
ATOM 4749 N N . MET B 1 233 ? 5.852 -15.742 -20.406 1 98.5 233 MET B N 1
ATOM 4750 C CA . MET B 1 233 ? 6.805 -15.328 -21.422 1 98.5 233 MET B CA 1
ATOM 4751 C C . MET B 1 233 ? 6.395 -14 -22.047 1 98.5 233 MET B C 1
ATOM 4753 O O . MET B 1 233 ? 5.207 -13.688 -22.125 1 98.5 233 MET B O 1
ATOM 4757 N N . SER B 1 234 ? 7.457 -13.203 -22.453 1 98.19 234 SER B N 1
ATOM 4758 C CA . SER B 1 234 ? 7.176 -11.961 -23.172 1 98.19 234 SER B CA 1
ATOM 4759 C C . SER B 1 234 ? 6.488 -12.234 -24.5 1 98.19 234 SER B C 1
ATOM 4761 O O . SER B 1 234 ? 6.668 -13.297 -25.094 1 98.19 234 SER B O 1
ATOM 4763 N N . PRO B 1 235 ? 5.746 -11.234 -25 1 97.25 235 PRO B N 1
ATOM 4764 C CA . PRO B 1 235 ? 4.992 -11.453 -26.234 1 97.25 235 PRO B CA 1
ATOM 4765 C C . PRO B 1 235 ? 5.891 -11.781 -27.422 1 97.25 235 PRO B C 1
ATOM 4767 O O . PRO B 1 235 ? 5.492 -12.531 -28.312 1 97.25 235 PRO B O 1
ATOM 4770 N N . ASP B 1 236 ? 7.105 -11.234 -27.453 1 96.81 236 ASP B N 1
ATOM 4771 C CA . ASP B 1 236 ? 8.031 -11.492 -28.547 1 96.81 236 ASP B CA 1
ATOM 4772 C C . ASP B 1 236 ? 8.781 -12.797 -28.344 1 96.81 236 ASP B C 1
ATOM 4774 O O . ASP B 1 236 ? 9.672 -13.148 -29.125 1 96.81 236 ASP B O 1
ATOM 4778 N N . ARG B 1 237 ? 8.547 -13.492 -27.203 1 97.56 237 ARG B N 1
ATOM 4779 C CA . ARG B 1 237 ? 9.031 -14.828 -26.875 1 97.56 237 ARG B CA 1
ATOM 4780 C C . ARG B 1 237 ? 10.523 -14.805 -26.578 1 97.56 237 ARG B C 1
ATOM 4782 O O . ARG B 1 237 ? 11.18 -15.852 -26.594 1 97.56 237 ARG B O 1
ATOM 4789 N N . ARG B 1 238 ? 11.102 -13.656 -26.328 1 97.5 238 ARG B N 1
ATOM 4790 C CA . ARG B 1 238 ? 12.539 -13.523 -26.109 1 97.5 238 ARG B CA 1
ATOM 4791 C C . ARG B 1 238 ? 12.891 -13.727 -24.641 1 97.5 238 ARG B C 1
ATOM 4793 O O . ARG B 1 238 ? 14.023 -14.078 -24.312 1 97.5 238 ARG B O 1
ATOM 4800 N N . TYR B 1 239 ? 11.883 -13.477 -23.75 1 98.75 239 TYR B N 1
ATOM 4801 C CA . TYR B 1 239 ? 12.164 -13.531 -22.312 1 98.75 239 TYR B CA 1
ATOM 4802 C C . TYR B 1 239 ? 11.156 -14.406 -21.594 1 98.75 239 TYR B C 1
ATOM 4804 O O . TYR B 1 239 ? 9.961 -14.367 -21.891 1 98.75 239 TYR B O 1
ATOM 4812 N N . LEU B 1 240 ? 11.68 -15.203 -20.703 1 98.81 240 LEU B N 1
ATOM 4813 C CA . LEU B 1 240 ? 10.852 -15.992 -19.797 1 98.81 240 LEU B CA 1
ATOM 4814 C C . LEU B 1 240 ? 10.898 -15.422 -18.375 1 98.81 240 LEU B C 1
ATOM 4816 O O . LEU B 1 240 ? 11.969 -15.047 -17.891 1 98.81 240 LEU B O 1
ATOM 4820 N N . TYR B 1 241 ? 9.773 -15.273 -17.766 1 98.94 241 TYR B N 1
ATOM 4821 C CA . TYR B 1 241 ? 9.625 -14.805 -16.391 1 98.94 241 TYR B CA 1
ATOM 4822 C C . TYR B 1 241 ? 9.273 -15.961 -15.461 1 98.94 241 TYR B C 1
ATOM 4824 O O . TYR B 1 241 ? 8.352 -16.734 -15.742 1 98.94 241 TYR B O 1
ATOM 4832 N N . VAL B 1 242 ? 9.992 -16.125 -14.391 1 98.94 242 VAL B N 1
ATOM 4833 C CA . VAL B 1 242 ? 9.703 -17.156 -13.398 1 98.94 242 VAL B CA 1
ATOM 4834 C C . VAL B 1 242 ? 9.641 -16.516 -12.008 1 98.94 242 VAL B C 1
ATOM 4836 O O . VAL B 1 242 ? 10.57 -15.828 -11.586 1 98.94 242 VAL B O 1
ATOM 4839 N N . GLY B 1 243 ? 8.539 -16.703 -11.367 1 98.75 243 GLY B N 1
ATOM 4840 C CA . GLY B 1 243 ? 8.461 -16.266 -9.984 1 98.75 243 GLY B CA 1
ATOM 4841 C C . GLY B 1 243 ? 9.219 -17.156 -9.023 1 98.75 243 GLY B C 1
ATOM 4842 O O . GLY B 1 243 ? 9 -18.375 -8.992 1 98.75 243 GLY B O 1
ATOM 4843 N N . ALA B 1 244 ? 10.102 -16.578 -8.289 1 97 244 ALA B N 1
ATOM 4844 C CA . ALA B 1 244 ? 10.742 -17.266 -7.172 1 97 244 ALA B CA 1
ATOM 4845 C C . ALA B 1 244 ? 10.07 -16.906 -5.848 1 97 244 ALA B C 1
ATOM 4847 O O . ALA B 1 244 ? 10.367 -15.875 -5.246 1 97 244 ALA B O 1
ATOM 4848 N N . GLY B 1 245 ? 9.266 -17.734 -5.375 1 96.69 245 GLY B N 1
ATOM 4849 C CA . GLY B 1 245 ? 8.312 -17.406 -4.324 1 96.69 245 GLY B CA 1
ATOM 4850 C C . GLY B 1 245 ? 8.977 -16.922 -3.051 1 96.69 245 GLY B C 1
ATOM 4851 O O . GLY B 1 245 ? 8.805 -15.758 -2.664 1 96.69 245 GLY B O 1
ATOM 4852 N N . PHE B 1 246 ? 9.883 -17.688 -2.514 1 96.06 246 PHE B N 1
ATOM 4853 C CA . PHE B 1 246 ? 10.359 -17.422 -1.163 1 96.06 246 PHE B CA 1
ATOM 4854 C C . PHE B 1 246 ? 11.531 -16.438 -1.192 1 96.06 246 PHE B C 1
ATOM 4856 O O . PHE B 1 246 ? 11.852 -15.812 -0.179 1 96.06 246 PHE B O 1
ATOM 4863 N N . THR B 1 247 ? 12.203 -16.297 -2.312 1 95.31 247 THR B N 1
ATOM 4864 C CA . THR B 1 247 ? 13.195 -15.242 -2.395 1 95.31 247 THR B CA 1
ATOM 4865 C C . THR B 1 247 ? 12.547 -13.922 -2.811 1 95.31 247 THR B C 1
ATOM 4867 O O . THR B 1 247 ? 13.211 -12.883 -2.834 1 95.31 247 THR B O 1
ATOM 4870 N N . GLU B 1 248 ? 11.281 -13.961 -3.139 1 96.75 248 GLU B N 1
ATOM 4871 C CA . GLU B 1 248 ? 10.492 -12.773 -3.445 1 96.75 248 GLU B CA 1
ATOM 48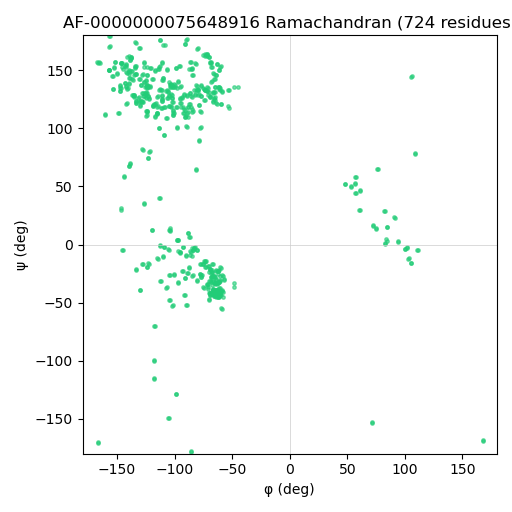72 C C . GLU B 1 248 ? 11.055 -12.031 -4.656 1 96.75 248 GLU B C 1
ATOM 4874 O O . GLU B 1 248 ? 11.211 -10.812 -4.621 1 96.75 248 GLU B O 1
ATOM 4879 N N . GLU B 1 249 ? 11.344 -12.82 -5.684 1 97.62 249 GLU B N 1
ATOM 4880 C CA . GLU B 1 249 ? 11.984 -12.25 -6.863 1 97.62 249 GLU B CA 1
ATOM 4881 C C . GLU B 1 249 ? 11.305 -12.734 -8.141 1 97.62 249 GLU B C 1
ATOM 4883 O O . GLU B 1 249 ? 10.773 -13.844 -8.195 1 97.62 249 GLU B O 1
ATOM 4888 N N . LEU B 1 250 ? 11.289 -11.875 -9.102 1 98.56 250 LEU B N 1
ATOM 4889 C CA . LEU B 1 250 ? 11.023 -12.258 -10.484 1 98.56 250 LEU B CA 1
ATOM 4890 C C . LEU B 1 250 ? 12.32 -12.555 -11.219 1 98.56 250 LEU B C 1
ATOM 4892 O O . LEU B 1 250 ? 13.148 -11.656 -11.414 1 98.56 250 LEU B O 1
ATOM 4896 N N . ARG B 1 251 ? 12.508 -13.812 -11.586 1 98.69 251 ARG B N 1
ATOM 4897 C CA . ARG B 1 251 ? 13.656 -14.195 -12.391 1 98.69 251 ARG B CA 1
ATOM 4898 C C . ARG B 1 251 ? 13.367 -14.039 -13.883 1 98.69 251 ARG B C 1
ATOM 4900 O O . ARG B 1 251 ? 12.312 -14.453 -14.359 1 98.69 251 ARG B O 1
ATOM 4907 N N . ILE B 1 252 ? 14.289 -13.383 -14.547 1 98.75 252 ILE B N 1
ATOM 4908 C CA . ILE B 1 252 ? 14.125 -13.125 -15.977 1 98.75 252 ILE B CA 1
ATOM 4909 C C . ILE B 1 252 ? 15.203 -13.867 -16.766 1 98.75 252 ILE B C 1
ATOM 4911 O O . ILE B 1 252 ? 16.391 -13.75 -16.453 1 98.75 252 ILE B O 1
ATOM 4915 N N . PHE B 1 253 ? 14.773 -14.625 -17.734 1 98.88 253 PHE B N 1
ATOM 4916 C CA . PHE B 1 253 ? 15.664 -15.43 -18.562 1 98.88 253 PHE B CA 1
ATOM 4917 C C . PHE B 1 253 ? 15.578 -15.016 -20.031 1 98.88 253 PHE B C 1
ATOM 4919 O O . PHE B 1 253 ? 14.492 -14.703 -20.516 1 98.88 253 PHE B O 1
ATOM 4926 N N . ARG B 1 254 ? 16.688 -15.047 -20.656 1 98.69 254 ARG B N 1
ATOM 4927 C CA . ARG B 1 254 ? 16.688 -15.039 -22.109 1 98.69 254 ARG B CA 1
ATOM 4928 C C . ARG B 1 254 ? 16.406 -16.422 -22.672 1 98.69 254 ARG B C 1
ATOM 4930 O O . ARG B 1 254 ? 16.938 -17.422 -22.172 1 98.69 254 ARG B O 1
ATOM 4937 N N . ARG B 1 255 ? 15.523 -16.453 -23.609 1 98.62 255 ARG B N 1
ATOM 4938 C CA . ARG B 1 255 ? 15.156 -17.703 -24.266 1 98.62 255 ARG B CA 1
ATOM 4939 C C . ARG B 1 255 ? 15.867 -17.859 -25.609 1 98.62 255 ARG B C 1
ATOM 4941 O O . ARG B 1 255 ? 15.953 -16.906 -26.375 1 98.62 255 ARG B O 1
ATOM 4948 N N . PHE B 1 256 ? 16.359 -19.047 -25.891 1 98.38 256 PHE B N 1
ATOM 4949 C CA . PHE B 1 256 ? 17.047 -19.312 -27.156 1 98.38 256 PHE B CA 1
ATOM 4950 C C . PHE B 1 256 ? 16.188 -20.188 -28.062 1 98.38 256 PHE B C 1
ATOM 4952 O O . PHE B 1 256 ? 15.172 -20.734 -27.625 1 98.38 256 PHE B O 1
ATOM 4959 N N . ALA B 1 257 ? 16.578 -20.391 -29.297 1 97.19 257 ALA B N 1
ATOM 4960 C CA . ALA B 1 257 ? 15.82 -21.109 -30.312 1 97.19 257 ALA B CA 1
ATOM 4961 C C . ALA B 1 257 ? 15.594 -22.562 -29.922 1 97.19 257 ALA B C 1
ATOM 4963 O O . ALA B 1 257 ? 14.555 -23.141 -30.234 1 97.19 257 ALA B O 1
ATOM 4964 N N . ASN B 1 258 ? 16.547 -23.109 -29.219 1 97.38 258 ASN B N 1
ATOM 4965 C CA . ASN B 1 258 ? 16.422 -24.484 -28.781 1 97.38 258 ASN B CA 1
ATOM 4966 C C . ASN B 1 258 ? 15.664 -24.594 -27.453 1 97.38 258 ASN B C 1
ATOM 4968 O O . ASN B 1 258 ? 15.68 -25.656 -26.812 1 97.38 258 ASN B O 1
ATOM 4972 N N . ASN B 1 259 ? 15.094 -23.469 -26.922 1 98.31 259 ASN B N 1
ATOM 4973 C CA . ASN B 1 259 ? 14.266 -23.359 -25.719 1 98.31 259 ASN B CA 1
ATOM 4974 C C . ASN B 1 259 ? 15.102 -23.469 -24.453 1 98.31 259 ASN B C 1
ATOM 4976 O O . ASN B 1 259 ? 14.57 -23.703 -23.359 1 98.31 259 ASN B O 1
ATOM 4980 N N . SER B 1 260 ? 16.391 -23.375 -24.594 1 98.5 260 SER B N 1
ATOM 4981 C CA . SER B 1 260 ? 17.219 -23.203 -23.406 1 98.5 260 SER B CA 1
ATOM 4982 C C . SER B 1 260 ? 17.094 -21.797 -22.828 1 98.5 260 SER B C 1
ATOM 4984 O O . SER B 1 260 ? 16.609 -20.891 -23.5 1 98.5 260 SER B O 1
ATOM 4986 N N . LEU B 1 261 ? 17.516 -21.703 -21.594 1 98.75 261 LEU B N 1
ATOM 4987 C CA . LEU B 1 261 ? 17.359 -20.438 -20.891 1 98.75 261 LEU B CA 1
ATOM 4988 C C . LEU B 1 261 ? 18.672 -19.969 -20.297 1 98.75 261 LEU B C 1
ATOM 4990 O O . LEU B 1 261 ? 19.5 -20.781 -19.875 1 98.75 261 LEU B O 1
ATOM 4994 N N . GLU B 1 262 ? 18.859 -18.641 -20.266 1 98.5 262 GLU B N 1
ATOM 4995 C CA . GLU B 1 262 ? 19.938 -17.969 -19.547 1 98.5 262 GLU B CA 1
ATOM 4996 C C . GLU B 1 262 ? 19.406 -16.844 -18.672 1 98.5 262 GLU B C 1
ATOM 4998 O O . GLU B 1 262 ? 18.781 -15.906 -19.172 1 98.5 262 GLU B O 1
ATOM 5003 N N . GLN B 1 263 ? 19.641 -16.984 -17.406 1 97.88 263 GLN B N 1
ATOM 5004 C CA . GLN B 1 263 ? 19.156 -15.914 -16.516 1 97.88 263 GLN B CA 1
ATOM 5005 C C . GLN B 1 263 ? 19.875 -14.602 -16.797 1 97.88 263 GLN B C 1
ATOM 5007 O O . GLN B 1 263 ? 21.109 -14.57 -16.891 1 97.88 263 GLN B O 1
ATOM 5012 N N . ILE B 1 264 ? 19.125 -13.492 -16.859 1 97.38 264 ILE B N 1
ATOM 5013 C CA . ILE B 1 264 ? 19.766 -12.227 -17.188 1 97.38 264 ILE B CA 1
ATOM 5014 C C . ILE B 1 264 ? 19.484 -11.203 -16.094 1 97.38 264 ILE B C 1
ATOM 5016 O O . ILE B 1 264 ? 20.172 -10.18 -16 1 97.38 264 ILE B O 1
ATOM 5020 N N . GLU B 1 265 ? 18.453 -11.43 -15.297 1 96.25 265 GLU B N 1
ATOM 5021 C CA . GLU B 1 265 ? 18.094 -10.461 -14.273 1 96.25 265 GLU B CA 1
ATOM 5022 C C . GLU B 1 265 ? 17.297 -11.109 -13.141 1 96.25 265 GLU B C 1
ATOM 5024 O O . GLU B 1 265 ? 16.719 -12.188 -13.328 1 96.25 265 GLU B O 1
ATOM 5029 N N . SER B 1 266 ? 17.391 -10.633 -11.984 1 97.06 266 SER B N 1
ATOM 5030 C CA . SER B 1 266 ? 16.531 -10.922 -10.844 1 97.06 266 SER B CA 1
ATOM 5031 C C . SER B 1 266 ? 15.93 -9.648 -10.266 1 97.06 266 SER B C 1
ATOM 5033 O O . SER B 1 266 ? 16.656 -8.773 -9.773 1 97.06 266 SER B O 1
ATOM 5035 N N . LEU B 1 267 ? 14.672 -9.477 -10.328 1 97.56 267 LEU B N 1
ATOM 5036 C CA . LEU B 1 267 ? 13.977 -8.281 -9.852 1 97.56 267 LEU B CA 1
ATOM 5037 C C . LEU B 1 267 ? 13.336 -8.531 -8.492 1 97.56 267 LEU B C 1
ATOM 5039 O O . LEU B 1 267 ? 12.391 -9.312 -8.383 1 97.56 267 LEU B O 1
ATOM 5043 N N . PRO B 1 268 ? 13.836 -7.898 -7.426 1 96.12 268 PRO B N 1
ATOM 5044 C CA . PRO B 1 268 ? 13.188 -8.062 -6.125 1 96.12 268 PRO B CA 1
ATOM 5045 C C . PRO B 1 268 ? 11.789 -7.453 -6.078 1 96.12 268 PRO B C 1
ATOM 5047 O O . PRO B 1 268 ? 11.602 -6.305 -6.492 1 96.12 268 PRO B O 1
ATOM 5050 N N . LEU B 1 269 ? 10.812 -8.195 -5.598 1 97.25 269 LEU B N 1
ATOM 5051 C CA . LEU B 1 269 ? 9.453 -7.703 -5.477 1 97.25 269 LEU B CA 1
ATOM 5052 C C . LEU B 1 269 ? 9.023 -7.621 -4.016 1 97.25 269 LEU B C 1
ATOM 5054 O O . LEU B 1 269 ? 7.977 -7.059 -3.697 1 97.25 269 LEU B O 1
ATOM 5058 N N . HIS B 1 270 ? 9.766 -8.195 -3.064 1 95.38 270 HIS B N 1
ATOM 5059 C CA . HIS B 1 270 ? 9.594 -8.109 -1.619 1 95.38 270 HIS B CA 1
ATOM 5060 C C . HIS B 1 270 ? 8.242 -8.648 -1.189 1 95.38 270 HIS B C 1
ATOM 5062 O O . HIS B 1 270 ? 7.621 -8.133 -0.257 1 95.38 270 HIS B O 1
ATOM 5068 N N . SER B 1 271 ? 7.754 -9.539 -1.896 1 97.06 271 SER B N 1
ATOM 5069 C CA . SER B 1 271 ? 6.523 -10.297 -1.674 1 97.06 271 SER B CA 1
ATOM 5070 C C . SER B 1 271 ? 6.582 -11.664 -2.355 1 97.06 271 SER B C 1
ATOM 5072 O O . SER B 1 271 ? 7.223 -11.812 -3.4 1 97.06 271 SER B O 1
ATOM 5074 N N . PHE B 1 272 ? 6.004 -12.68 -1.769 1 98.25 272 PHE B N 1
ATOM 5075 C CA . PHE B 1 272 ? 6.016 -14.008 -2.373 1 98.25 272 PHE B CA 1
ATOM 5076 C C . PHE B 1 272 ? 5.348 -13.984 -3.744 1 98.25 272 PHE B C 1
ATOM 5078 O O . PHE B 1 272 ? 4.16 -13.664 -3.855 1 98.25 272 PHE B O 1
ATOM 5085 N N . VAL B 1 273 ? 6.098 -14.367 -4.754 1 98.69 273 VAL B N 1
ATOM 5086 C CA . VAL B 1 273 ? 5.625 -14.281 -6.133 1 98.69 273 VAL B CA 1
ATOM 5087 C C . VAL B 1 273 ? 4.887 -15.562 -6.508 1 98.69 273 VAL B C 1
ATOM 5089 O O . VAL B 1 273 ? 5.465 -16.656 -6.477 1 98.69 273 VAL B O 1
ATOM 5092 N N . ASP B 1 274 ? 3.637 -15.43 -6.828 1 98.75 274 ASP B N 1
ATOM 5093 C CA . ASP B 1 274 ? 2.84 -16.562 -7.297 1 98.75 274 ASP B CA 1
ATOM 5094 C C . ASP B 1 274 ? 2.734 -16.562 -8.82 1 98.75 274 ASP B C 1
ATOM 5096 O O . ASP B 1 274 ? 3.75 -16.516 -9.516 1 98.75 274 ASP B O 1
ATOM 5100 N N . ASN B 1 275 ? 1.584 -16.656 -9.422 1 98.94 275 ASN B N 1
ATOM 5101 C CA . ASN B 1 275 ? 1.498 -16.797 -10.875 1 98.94 275 ASN B CA 1
ATOM 5102 C C . ASN B 1 275 ? 1.622 -15.461 -11.586 1 98.94 275 ASN B C 1
ATOM 5104 O O . ASN B 1 275 ? 1.335 -14.414 -11 1 98.94 275 ASN B O 1
ATOM 5108 N N . ILE B 1 276 ? 2.059 -15.539 -12.852 1 98.88 276 ILE B N 1
ATOM 5109 C CA . ILE B 1 276 ? 2.359 -14.383 -13.688 1 98.88 276 ILE B CA 1
ATOM 5110 C C . ILE B 1 276 ? 1.516 -14.422 -14.961 1 98.88 276 ILE B C 1
ATOM 5112 O O . ILE B 1 276 ? 1.491 -15.438 -15.656 1 98.88 276 ILE B O 1
ATOM 5116 N N . GLU B 1 277 ? 0.831 -13.398 -15.195 1 98.88 277 GLU B N 1
ATOM 5117 C CA . GLU B 1 277 ? 0.193 -13.219 -16.5 1 98.88 277 GLU B CA 1
ATOM 5118 C C . GLU B 1 277 ? 0.792 -12.039 -17.25 1 98.88 277 GLU B C 1
ATOM 5120 O O . GLU B 1 277 ? 1.278 -11.086 -16.641 1 98.88 277 GLU B O 1
ATOM 5125 N N . VAL B 1 278 ? 0.761 -12.133 -18.562 1 98.62 278 VAL B N 1
ATOM 5126 C CA . VAL B 1 278 ? 1.352 -11.117 -19.422 1 98.62 278 VAL B CA 1
ATOM 5127 C C . VAL B 1 278 ? 0.292 -10.57 -20.375 1 98.62 278 VAL B C 1
ATOM 5129 O O . VAL B 1 278 ? -0.42 -11.336 -21.031 1 98.62 278 VAL B O 1
ATOM 5132 N N . ASP B 1 279 ? 0.173 -9.297 -20.391 1 97.69 279 ASP B N 1
ATOM 5133 C CA . ASP B 1 279 ? -0.664 -8.68 -21.422 1 97.69 279 ASP B CA 1
ATOM 5134 C C . ASP B 1 279 ? -0.06 -8.867 -22.812 1 97.69 279 ASP B C 1
ATOM 5136 O O . ASP B 1 279 ? 1.061 -8.43 -23.078 1 97.69 279 ASP B O 1
ATOM 5140 N N . PRO B 1 280 ? -0.766 -9.445 -23.688 1 96 280 PRO B N 1
ATOM 5141 C CA . PRO B 1 280 ? -0.172 -9.781 -24.984 1 96 280 PRO B CA 1
ATOM 5142 C C . PRO B 1 280 ? 0.112 -8.547 -25.844 1 96 280 PRO B C 1
ATOM 5144 O O . PRO B 1 280 ? 0.927 -8.609 -26.766 1 96 280 PRO B O 1
ATOM 5147 N N . GLN B 1 281 ? -0.496 -7.418 -25.547 1 95 281 GLN B N 1
ATOM 5148 C CA . GLN B 1 281 ? -0.316 -6.215 -26.359 1 95 281 GLN B CA 1
ATOM 5149 C C . GLN B 1 281 ? 0.832 -5.363 -25.828 1 95 281 GLN B C 1
ATOM 5151 O O . GLN B 1 281 ? 1.673 -4.895 -26.594 1 95 281 GLN B O 1
ATOM 5156 N N . THR B 1 282 ? 0.898 -5.199 -24.516 1 95.69 282 THR B N 1
ATOM 5157 C CA . THR B 1 282 ? 1.846 -4.238 -23.953 1 95.69 282 THR B CA 1
ATOM 5158 C C . THR B 1 282 ? 3.084 -4.953 -23.422 1 95.69 282 THR B C 1
ATOM 5160 O O . THR B 1 282 ? 4.145 -4.34 -23.281 1 95.69 282 THR B O 1
ATOM 5163 N N . GLY B 1 283 ? 2.916 -6.254 -23.047 1 97.5 283 GLY B N 1
ATOM 5164 C CA . GLY B 1 283 ? 3.996 -6.98 -22.406 1 97.5 283 GLY B CA 1
ATOM 5165 C C . GLY B 1 283 ? 4.066 -6.746 -20.906 1 97.5 283 GLY B C 1
ATOM 5166 O O . GLY B 1 283 ? 4.953 -7.266 -20.234 1 97.5 283 GLY B O 1
ATOM 5167 N N . ASP B 1 284 ? 3.09 -5.961 -20.375 1 98.38 284 ASP B N 1
ATOM 5168 C CA . ASP B 1 284 ? 3.053 -5.73 -18.938 1 98.38 284 ASP B CA 1
ATOM 5169 C C . ASP B 1 284 ? 2.768 -7.027 -18.188 1 98.38 284 ASP B C 1
ATOM 5171 O O . ASP B 1 284 ? 1.966 -7.852 -18.625 1 98.38 284 ASP B O 1
ATOM 5175 N N . LEU B 1 285 ? 3.422 -7.168 -17.062 1 98.81 285 LEU B N 1
ATOM 5176 C CA . LEU B 1 285 ? 3.178 -8.32 -16.203 1 98.81 285 LEU B CA 1
ATOM 5177 C C . LEU B 1 285 ? 2.145 -7.996 -15.133 1 98.81 285 LEU B C 1
ATOM 5179 O O . LEU B 1 285 ? 2.158 -6.902 -14.562 1 98.81 285 LEU B O 1
ATOM 5183 N N . TYR B 1 286 ? 1.272 -8.836 -14.914 1 98.88 286 TYR B N 1
ATOM 5184 C CA . TYR B 1 286 ? 0.349 -8.828 -13.789 1 98.88 286 TYR B CA 1
ATOM 5185 C C . TYR B 1 286 ? 0.564 -10.047 -12.898 1 98.88 286 TYR B C 1
ATOM 5187 O O . TYR B 1 286 ? 0.426 -11.188 -13.352 1 98.88 286 TYR B O 1
ATOM 5195 N N . ILE B 1 287 ? 0.875 -9.805 -11.648 1 98.94 287 ILE B N 1
ATOM 5196 C CA . ILE B 1 287 ? 1.368 -10.883 -10.789 1 98.94 287 ILE B CA 1
ATOM 5197 C C . ILE B 1 287 ? 0.525 -10.961 -9.523 1 98.94 287 ILE B C 1
ATOM 5199 O O . ILE B 1 287 ? 0.262 -9.938 -8.883 1 98.94 287 ILE B O 1
ATOM 5203 N N . GLY B 1 288 ? 0.024 -12.141 -9.219 1 98.88 288 GLY B N 1
ATOM 5204 C CA . GLY B 1 288 ? -0.489 -12.398 -7.883 1 98.88 288 GLY B CA 1
ATOM 5205 C C . GLY B 1 288 ? 0.605 -12.633 -6.859 1 98.88 288 GLY B C 1
ATOM 5206 O O . GLY B 1 288 ? 1.602 -13.297 -7.148 1 98.88 288 GLY B O 1
ATOM 5207 N N . LEU B 1 289 ? 0.441 -12.023 -5.672 1 98.75 289 LEU B N 1
ATOM 5208 C CA . LEU B 1 289 ? 1.481 -12.141 -4.656 1 98.75 289 LEU B CA 1
ATOM 5209 C C . LEU B 1 289 ? 0.871 -12.352 -3.275 1 98.75 289 LEU B C 1
ATOM 5211 O O . LEU B 1 289 ? -0.296 -12.023 -3.051 1 98.75 289 LEU B O 1
ATOM 5215 N N . HIS B 1 290 ? 1.69 -12.898 -2.412 1 98.56 290 HIS B N 1
ATOM 5216 C CA . HIS B 1 290 ? 1.366 -13.055 -1 1 98.56 290 HIS B CA 1
ATOM 5217 C C . HIS B 1 290 ? 2.264 -12.188 -0.127 1 98.56 290 HIS B C 1
ATOM 5219 O O . HIS B 1 290 ? 3.395 -12.57 0.185 1 98.56 290 HIS B O 1
ATOM 5225 N N . PRO B 1 291 ? 1.715 -11.023 0.309 1 97.12 291 PRO B N 1
ATOM 5226 C CA . PRO B 1 291 ? 2.562 -10.109 1.082 1 97.12 291 PRO B CA 1
ATOM 5227 C C . PRO B 1 291 ? 3.012 -10.711 2.412 1 97.12 291 PRO B C 1
ATOM 5229 O O . PRO B 1 291 ? 4.102 -10.398 2.896 1 97.12 291 PRO B O 1
ATOM 5232 N N . VAL B 1 292 ? 2.174 -11.586 2.984 1 97 292 VAL B N 1
ATOM 5233 C CA . VAL B 1 292 ? 2.529 -12.32 4.191 1 97 292 VAL B CA 1
ATOM 5234 C C . VAL B 1 292 ? 2.312 -13.82 3.967 1 97 292 VAL B C 1
ATOM 5236 O O . VAL B 1 292 ? 1.341 -14.391 4.465 1 97 292 VAL B O 1
ATOM 5239 N N . ILE B 1 293 ? 3.266 -14.414 3.35 1 97.38 293 ILE B N 1
ATOM 5240 C CA . ILE B 1 293 ? 3.15 -15.82 2.967 1 97.38 293 ILE B CA 1
ATOM 5241 C C . ILE B 1 293 ? 3.059 -16.688 4.219 1 97.38 293 ILE B C 1
ATOM 5243 O O . ILE B 1 293 ? 2.455 -17.766 4.191 1 97.38 293 ILE B O 1
ATOM 5247 N N . GLY B 1 294 ? 3.516 -16.203 5.344 1 96.5 294 GLY B N 1
ATOM 5248 C CA . GLY B 1 294 ? 3.48 -16.938 6.602 1 96.5 294 GLY B CA 1
ATOM 5249 C C . GLY B 1 294 ? 2.072 -17.266 7.066 1 96.5 294 GLY B C 1
ATOM 5250 O O . GLY B 1 294 ? 1.862 -18.234 7.801 1 96.5 294 GLY B O 1
ATOM 5251 N N . LYS B 1 295 ? 1.179 -16.5 6.586 1 96.62 295 LYS B N 1
ATOM 5252 C CA . LYS B 1 295 ? -0.197 -16.688 7.043 1 96.62 295 LYS B CA 1
ATOM 5253 C C . LYS B 1 295 ? -0.981 -17.578 6.086 1 96.62 295 LYS B C 1
ATOM 5255 O O . LYS B 1 295 ? -2.131 -17.938 6.359 1 96.62 295 LYS B O 1
ATOM 5260 N N . THR B 1 296 ? -0.429 -17.938 4.996 1 96.19 296 THR B N 1
ATOM 5261 C CA . THR B 1 296 ? -1.106 -18.766 4.008 1 96.19 296 THR B CA 1
ATOM 5262 C C . THR B 1 296 ? -1.072 -20.234 4.422 1 96.19 296 THR B C 1
ATOM 5264 O O . THR B 1 296 ? -0.294 -20.625 5.293 1 96.19 296 THR B O 1
ATOM 5267 N N . PRO B 1 297 ? -1.854 -21.062 3.715 1 93.5 297 PRO B N 1
ATOM 5268 C CA . PRO B 1 297 ? -1.872 -22.484 4.039 1 93.5 297 PRO B CA 1
ATOM 5269 C C . PRO B 1 297 ? -0.547 -23.188 3.729 1 93.5 297 PRO B C 1
ATOM 5271 O O . PRO B 1 297 ? -0.302 -24.297 4.199 1 93.5 297 PRO B O 1
ATOM 5274 N N . LEU B 1 298 ? 0.253 -22.562 2.957 1 89.75 298 LEU B N 1
ATOM 5275 C CA . LEU B 1 298 ? 1.566 -23.125 2.67 1 89.75 298 LEU B CA 1
ATOM 5276 C C . LEU B 1 298 ? 2.424 -23.172 3.93 1 89.75 298 LEU B C 1
ATOM 5278 O O . LEU B 1 298 ? 3.293 -24.031 4.059 1 89.75 298 LEU B O 1
ATOM 5282 N N . ILE B 1 299 ? 2.139 -22.266 4.855 1 93.44 299 ILE B N 1
ATOM 5283 C CA . ILE B 1 299 ? 2.908 -22.188 6.094 1 93.44 299 ILE B CA 1
ATOM 5284 C C . ILE B 1 299 ? 1.999 -22.469 7.285 1 93.44 299 ILE B C 1
ATOM 5286 O O . ILE B 1 299 ? 2.037 -23.562 7.859 1 93.44 299 ILE B O 1
ATOM 5290 N N . HIS B 1 300 ? 1.117 -21.562 7.562 1 93.38 300 HIS B N 1
ATOM 5291 C CA . HIS B 1 300 ? 0.168 -21.766 8.648 1 93.38 300 HIS B CA 1
ATOM 5292 C C . HIS B 1 300 ? -1.038 -20.844 8.508 1 93.38 300 HIS B C 1
ATOM 5294 O O . HIS B 1 300 ? -0.957 -19.656 8.82 1 93.38 300 HIS B O 1
ATOM 5300 N N . TYR B 1 301 ? -2.15 -21.469 8.219 1 95 301 TYR B N 1
ATOM 5301 C CA . TYR B 1 301 ? -3.379 -20.703 8.016 1 95 301 TYR B CA 1
ATOM 5302 C C . TYR B 1 301 ? -4.16 -20.562 9.312 1 95 301 TYR B C 1
ATOM 5304 O O . TYR B 1 301 ? -4.371 -21.547 10.031 1 95 301 TYR B O 1
ATOM 5312 N N . ASP B 1 302 ? -4.547 -19.359 9.68 1 95.38 302 ASP B N 1
ATOM 5313 C CA . ASP B 1 302 ? -5.438 -19 10.781 1 95.38 302 ASP B CA 1
ATOM 5314 C C . ASP B 1 302 ? -6.617 -18.172 10.289 1 95.38 302 ASP B C 1
ATOM 5316 O O . ASP B 1 302 ? -6.445 -17.031 9.875 1 95.38 302 ASP B O 1
ATOM 5320 N N . PRO B 1 303 ? -7.879 -18.734 10.312 1 93.88 303 PRO B N 1
ATOM 5321 C CA . PRO B 1 303 ? -9.031 -18 9.805 1 93.88 303 PRO B CA 1
ATOM 5322 C C . PRO B 1 303 ? -9.281 -16.688 10.555 1 93.88 303 PRO B C 1
ATOM 5324 O O . PRO B 1 303 ? -9.953 -15.797 10.047 1 93.88 303 PRO B O 1
ATOM 5327 N N . TRP B 1 304 ? -8.75 -16.516 11.758 1 95.25 304 TRP B N 1
ATOM 5328 C CA . TRP B 1 304 ? -8.945 -15.312 12.547 1 95.25 304 TRP B CA 1
ATOM 5329 C C . TRP B 1 304 ? -7.859 -14.281 12.25 1 95.25 304 TRP B C 1
ATOM 5331 O O . TRP B 1 304 ? -7.922 -13.148 12.727 1 95.25 304 TRP B O 1
ATOM 5341 N N . ASP B 1 305 ? -6.855 -14.664 11.539 1 95.31 305 ASP B N 1
ATOM 5342 C CA . ASP B 1 305 ? -5.793 -13.812 11.023 1 95.31 305 ASP B CA 1
ATOM 5343 C C . ASP B 1 305 ? -5.414 -14.203 9.594 1 95.31 305 ASP B C 1
ATOM 5345 O O . ASP B 1 305 ? -4.305 -14.688 9.352 1 95.31 305 ASP B O 1
ATOM 5349 N N . PRO B 1 306 ? -6.297 -13.992 8.719 1 96.38 306 PRO B N 1
ATOM 5350 C CA . PRO B 1 306 ? -6.152 -14.523 7.367 1 96.38 306 PRO B CA 1
ATOM 5351 C C . PRO B 1 306 ? -5.035 -13.852 6.578 1 96.38 306 PRO B C 1
ATOM 5353 O O . PRO B 1 306 ? -4.598 -12.75 6.938 1 96.38 306 PRO B O 1
ATOM 5356 N N . PRO B 1 307 ? -4.547 -14.578 5.59 1 97 307 PRO B N 1
ATOM 5357 C CA . PRO B 1 307 ? -3.541 -13.953 4.727 1 97 307 PRO B CA 1
ATOM 5358 C C . PRO B 1 307 ? -4.113 -12.812 3.883 1 97 307 PRO B C 1
ATOM 5360 O O . PRO B 1 307 ? -5.32 -12.781 3.623 1 97 307 PRO B O 1
ATOM 5363 N N . GLY B 1 308 ? -3.289 -11.891 3.533 1 97.44 308 GLY B N 1
ATOM 5364 C CA . GLY B 1 308 ? -3.672 -10.836 2.607 1 97.44 308 GLY B CA 1
ATOM 5365 C C . GLY B 1 308 ? -3.504 -11.234 1.152 1 97.44 308 GLY B C 1
ATOM 5366 O O . GLY B 1 308 ? -3.236 -12.398 0.844 1 97.44 308 GLY B O 1
ATOM 5367 N N . ALA B 1 309 ? -3.785 -10.32 0.281 1 98.62 309 ALA B N 1
ATOM 5368 C CA . ALA B 1 309 ? -3.668 -10.445 -1.169 1 98.62 309 ALA B CA 1
ATOM 5369 C C . ALA B 1 309 ? -3.043 -9.195 -1.782 1 98.62 309 ALA B C 1
ATOM 5371 O O . ALA B 1 309 ? -3.264 -8.086 -1.299 1 98.62 309 ALA B O 1
ATOM 5372 N N . GLN B 1 310 ? -2.236 -9.375 -2.754 1 98.75 310 GLN B N 1
ATOM 5373 C CA . GLN B 1 310 ? -1.533 -8.281 -3.418 1 98.75 310 GLN B CA 1
ATOM 5374 C C . GLN B 1 310 ? -1.412 -8.539 -4.918 1 98.75 310 GLN B C 1
ATOM 5376 O O . GLN B 1 310 ? -1.188 -9.672 -5.344 1 98.75 310 GLN B O 1
ATOM 5381 N N . VAL B 1 311 ? -1.603 -7.52 -5.758 1 98.94 311 VAL B N 1
ATOM 5382 C CA . VAL B 1 311 ? -1.352 -7.586 -7.191 1 98.94 311 VAL B CA 1
ATOM 5383 C C . VAL B 1 311 ? -0.394 -6.473 -7.602 1 98.94 311 VAL B C 1
ATOM 5385 O O . VAL B 1 311 ? -0.637 -5.297 -7.312 1 98.94 311 VAL B O 1
ATOM 5388 N N . LEU B 1 312 ? 0.653 -6.812 -8.25 1 98.81 312 LEU B N 1
ATOM 5389 C CA . LEU B 1 312 ? 1.576 -5.848 -8.836 1 98.81 312 LEU B CA 1
ATOM 5390 C C . LEU B 1 312 ? 1.49 -5.871 -10.359 1 98.81 312 LEU B C 1
ATOM 5392 O O . LEU B 1 312 ? 1.301 -6.93 -10.961 1 98.81 312 LEU B O 1
ATOM 5396 N N . ARG B 1 313 ? 1.607 -4.742 -10.945 1 98.81 313 ARG B N 1
ATOM 5397 C CA . ARG B 1 313 ? 1.885 -4.586 -12.367 1 98.81 313 ARG B CA 1
ATOM 5398 C C . ARG B 1 313 ? 3.326 -4.148 -12.602 1 98.81 313 ARG B C 1
ATOM 5400 O O . ARG B 1 313 ? 3.816 -3.23 -11.945 1 98.81 313 ARG B O 1
ATOM 5407 N N . ILE B 1 314 ? 3.988 -4.801 -13.492 1 98.56 314 ILE B N 1
ATOM 5408 C CA . ILE B 1 314 ? 5.355 -4.43 -13.844 1 98.56 314 ILE B CA 1
ATOM 5409 C C . ILE B 1 314 ? 5.418 -4.047 -15.32 1 98.56 314 ILE B C 1
ATOM 5411 O O . ILE B 1 314 ? 5.105 -4.859 -16.188 1 98.56 314 ILE B O 1
ATOM 5415 N N . LYS B 1 315 ? 5.785 -2.85 -15.617 1 97.44 315 LYS B N 1
ATOM 5416 C CA . LYS B 1 315 ? 6.078 -2.381 -16.969 1 97.44 315 LYS B CA 1
ATOM 5417 C C . LYS B 1 315 ? 7.574 -2.43 -17.25 1 97.44 315 LYS B C 1
ATOM 5419 O O . LYS B 1 315 ? 8.391 -2.178 -16.359 1 97.44 315 LYS B O 1
ATOM 5424 N N . ASN B 1 316 ? 7.914 -2.818 -18.422 1 96.12 316 ASN B N 1
ATOM 5425 C CA . ASN B 1 316 ? 9.297 -2.799 -18.875 1 96.12 316 ASN B CA 1
ATOM 5426 C C . ASN B 1 316 ? 10.203 -3.613 -17.953 1 96.12 316 ASN B C 1
ATOM 5428 O O . ASN B 1 316 ? 11.219 -3.111 -17.469 1 96.12 316 ASN B O 1
ATOM 5432 N N . ALA B 1 317 ? 9.781 -4.844 -17.734 1 95.81 317 ALA B N 1
ATOM 5433 C CA . ALA B 1 317 ? 10.438 -5.688 -16.734 1 95.81 317 ALA B CA 1
ATOM 5434 C C . ALA B 1 317 ? 11.93 -5.828 -17.047 1 95.81 317 ALA B C 1
ATOM 5436 O O . ALA B 1 317 ? 12.742 -5.934 -16.125 1 95.81 317 ALA B O 1
ATOM 5437 N N . VAL B 1 318 ? 12.383 -5.773 -18.281 1 92.69 318 VAL B N 1
ATOM 5438 C CA . VAL B 1 318 ? 13.766 -6.016 -18.672 1 92.69 318 VAL B CA 1
ATOM 5439 C C . VAL B 1 318 ? 14.5 -4.688 -18.812 1 92.69 318 VAL B C 1
ATOM 5441 O O . VAL B 1 318 ? 15.711 -4.613 -18.578 1 92.69 318 VAL B O 1
ATOM 5444 N N . ARG B 1 319 ? 13.867 -3.539 -19.234 1 87.19 319 ARG B N 1
ATOM 5445 C CA . ARG B 1 319 ? 14.523 -2.291 -19.609 1 87.19 319 ARG B CA 1
ATOM 5446 C C . ARG B 1 319 ? 14.195 -1.18 -18.625 1 87.19 319 ARG B C 1
ATOM 5448 O O . ARG B 1 319 ? 14.031 -0.021 -19.016 1 87.19 319 ARG B O 1
ATOM 5455 N N . GLY B 1 320 ? 14.164 -1.49 -17.375 1 91.25 320 GLY B N 1
ATOM 5456 C CA . GLY B 1 320 ? 13.797 -0.457 -16.422 1 91.25 320 GLY B CA 1
ATOM 5457 C C . GLY B 1 320 ? 12.422 -0.665 -15.82 1 91.25 320 GLY B C 1
ATOM 5458 O O . GLY B 1 320 ? 11.453 -0.015 -16.234 1 91.25 320 GLY B O 1
ATOM 5459 N N . PRO B 1 321 ? 12.352 -1.515 -14.93 1 95.31 321 PRO B N 1
ATOM 5460 C CA . PRO B 1 321 ? 11.062 -1.924 -14.375 1 95.31 321 PRO B CA 1
ATOM 5461 C C . PRO B 1 321 ? 10.352 -0.792 -13.633 1 95.31 321 PRO B C 1
ATOM 5463 O O . PRO B 1 321 ? 10.984 -0.036 -12.898 1 95.31 321 PRO B O 1
ATOM 5466 N N . ASP B 1 322 ? 9.141 -0.555 -14.016 1 96.19 322 ASP B N 1
ATOM 5467 C CA . ASP B 1 322 ? 8.203 0.303 -13.297 1 96.19 322 ASP B CA 1
ATOM 5468 C C . ASP B 1 322 ? 7.121 -0.523 -12.602 1 96.19 322 ASP B C 1
ATOM 5470 O O . ASP B 1 322 ? 6.242 -1.086 -13.266 1 96.19 322 ASP B O 1
ATOM 5474 N N . ILE B 1 323 ? 7.176 -0.601 -11.312 1 97.44 323 ILE B N 1
ATOM 5475 C CA . ILE B 1 323 ? 6.305 -1.467 -10.531 1 97.44 323 ILE B CA 1
ATOM 5476 C C . ILE B 1 323 ? 5.191 -0.64 -9.891 1 97.44 323 ILE B C 1
ATOM 5478 O O . ILE B 1 323 ? 5.453 0.368 -9.234 1 97.44 323 ILE B O 1
ATOM 5482 N N . THR B 1 324 ? 3.98 -1.002 -10.094 1 97.81 324 THR B N 1
ATOM 5483 C CA . THR B 1 324 ? 2.807 -0.38 -9.492 1 97.81 324 THR B CA 1
ATOM 5484 C C . THR B 1 324 ? 1.98 -1.41 -8.727 1 97.81 324 THR B C 1
ATOM 5486 O O . THR B 1 324 ? 1.789 -2.533 -9.195 1 97.81 324 THR B O 1
ATOM 5489 N N . GLU B 1 325 ? 1.531 -1.068 -7.535 1 98.31 325 GLU B N 1
ATOM 5490 C CA . GLU B 1 325 ? 0.637 -1.916 -6.754 1 98.31 325 GLU B CA 1
ATOM 5491 C C . GLU B 1 325 ? -0.825 -1.627 -7.082 1 98.31 325 GLU B C 1
ATOM 5493 O O . GLU B 1 325 ? -1.333 -0.546 -6.777 1 98.31 325 GLU B O 1
ATOM 5498 N N . LEU B 1 326 ? -1.521 -2.547 -7.672 1 98.5 326 LEU B N 1
ATOM 5499 C CA . LEU B 1 326 ? -2.875 -2.314 -8.164 1 98.5 326 LEU B CA 1
ATOM 5500 C C . LEU B 1 326 ? -3.908 -2.658 -7.098 1 98.5 326 LEU B C 1
ATOM 5502 O O . LEU B 1 326 ? -5.012 -2.104 -7.094 1 98.5 326 LEU B O 1
ATOM 5506 N N . PHE B 1 327 ? -3.514 -3.553 -6.312 1 98.69 327 PHE B N 1
ATOM 5507 C CA . PHE B 1 327 ? -4.508 -4.102 -5.395 1 98.69 327 PHE B CA 1
ATOM 5508 C C . PHE B 1 327 ? -3.838 -4.633 -4.133 1 98.69 327 PHE B C 1
ATOM 5510 O O . PHE B 1 327 ? -2.795 -5.285 -4.203 1 98.69 327 PHE B O 1
ATOM 5517 N N . VAL B 1 328 ? -4.371 -4.312 -2.98 1 98.62 328 VAL B N 1
ATOM 5518 C CA . VAL B 1 328 ? -4.039 -4.938 -1.705 1 98.62 328 VAL B CA 1
ATOM 5519 C C . VAL B 1 328 ? -5.312 -5.145 -0.883 1 98.62 328 VAL B C 1
ATOM 5521 O O . VAL B 1 328 ? -6.191 -4.277 -0.861 1 98.62 328 VAL B O 1
ATOM 5524 N N . ASN B 1 329 ? -5.41 -6.23 -0.265 1 98.5 329 ASN B N 1
ATOM 5525 C CA . ASN B 1 329 ? -6.461 -6.523 0.703 1 98.5 329 ASN B CA 1
ATOM 5526 C C . ASN B 1 329 ? -5.918 -7.289 1.905 1 98.5 329 ASN B C 1
ATOM 5528 O O . ASN B 1 329 ? -5.062 -8.164 1.754 1 98.5 329 ASN B O 1
ATOM 5532 N N . ASN B 1 330 ? -6.422 -7.008 3.068 1 97.06 330 ASN B N 1
ATOM 5533 C CA . ASN B 1 330 ? -5.887 -7.582 4.297 1 97.06 330 ASN B CA 1
ATOM 5534 C C . ASN B 1 330 ? -6.543 -8.922 4.625 1 97.06 330 ASN B C 1
ATOM 5536 O O . ASN B 1 330 ? -6.434 -9.414 5.75 1 97.06 330 ASN B O 1
ATOM 5540 N N . GLY B 1 331 ? -7.316 -9.492 3.738 1 97.25 331 GLY B N 1
ATOM 5541 C CA . GLY B 1 331 ? -7.949 -10.789 3.928 1 97.25 331 GLY B CA 1
ATOM 5542 C C . GLY B 1 331 ? -9.453 -10.695 4.078 1 97.25 331 GLY B C 1
ATOM 5543 O O . GLY B 1 331 ? -10.141 -11.719 4.105 1 97.25 331 GLY B O 1
ATOM 5544 N N . THR B 1 332 ? -10.023 -9.445 4.121 1 95.75 332 THR B N 1
ATOM 5545 C CA . THR B 1 332 ? -11.445 -9.266 4.359 1 95.75 332 THR B CA 1
ATOM 5546 C C . THR B 1 332 ? -12.25 -9.5 3.082 1 95.75 332 THR B C 1
ATOM 5548 O O . THR B 1 332 ? -13.383 -9.969 3.133 1 95.75 332 THR B O 1
ATOM 5551 N N . LYS B 1 333 ? -11.641 -9.195 1.913 1 96.69 333 LYS B N 1
ATOM 5552 C CA . LYS B 1 333 ? -12.32 -9.359 0.63 1 96.69 333 LYS B CA 1
ATOM 5553 C C . LYS B 1 333 ? -11.758 -10.555 -0.136 1 96.69 333 LYS B C 1
ATOM 5555 O O . LYS B 1 333 ? -12.5 -11.289 -0.792 1 96.69 333 LYS B O 1
ATOM 5560 N N . LEU B 1 334 ? -10.469 -10.742 -0.03 1 98.25 334 LEU B N 1
ATOM 5561 C CA . LEU B 1 334 ? -9.781 -11.836 -0.709 1 98.25 334 LEU B CA 1
ATOM 5562 C C . LEU B 1 334 ? -8.594 -12.32 0.114 1 98.25 334 LEU B C 1
ATOM 5564 O O . LEU B 1 334 ? -7.84 -11.516 0.667 1 98.25 334 LEU B O 1
ATOM 5568 N N . GLN B 1 335 ? -8.484 -13.609 0.164 1 97.88 335 GLN B N 1
ATOM 5569 C CA . GLN B 1 335 ? -7.367 -14.227 0.875 1 97.88 335 GLN B CA 1
ATOM 5570 C C . GLN B 1 335 ? -6.457 -14.984 -0.083 1 97.88 335 GLN B C 1
ATOM 5572 O O . GLN B 1 335 ? -6.895 -15.914 -0.763 1 97.88 335 GLN B O 1
ATOM 5577 N N . GLY B 1 336 ? -5.188 -14.555 -0.163 1 97.25 336 GLY B N 1
ATOM 5578 C CA . GLY B 1 336 ? -4.199 -15.352 -0.876 1 97.25 336 GLY B CA 1
ATOM 5579 C C . GLY B 1 336 ? -4.312 -15.227 -2.383 1 97.25 336 GLY B C 1
ATOM 5580 O O . GLY B 1 336 ? -4.555 -16.219 -3.074 1 97.25 336 GLY B O 1
ATOM 5581 N N . SER B 1 337 ? -4.07 -14.047 -2.949 1 98.56 337 SER B N 1
ATOM 5582 C CA . SER B 1 337 ? -4.121 -13.859 -4.395 1 98.56 337 SER B CA 1
ATOM 5583 C C . SER B 1 337 ? -3.031 -14.672 -5.098 1 98.56 337 SER B C 1
ATOM 5585 O O . SER B 1 337 ? -1.844 -14.492 -4.816 1 98.56 337 SER B O 1
ATOM 5587 N N . SER B 1 338 ? -3.465 -15.508 -6.043 1 98.75 338 SER B N 1
ATOM 5588 C CA . SER B 1 338 ? -2.523 -16.406 -6.711 1 98.75 338 SER B CA 1
ATOM 5589 C C . SER B 1 338 ? -2.193 -15.906 -8.117 1 98.75 338 SER B C 1
ATOM 5591 O O . SER B 1 338 ? -1.149 -16.25 -8.672 1 98.75 338 SER B O 1
ATOM 5593 N N . VAL B 1 339 ? -3.057 -15.18 -8.727 1 98.94 339 VAL B N 1
ATOM 5594 C CA . VAL B 1 339 ? -2.926 -14.781 -10.117 1 98.94 339 VAL B CA 1
ATOM 5595 C C . VAL B 1 339 ? -3.738 -13.516 -10.375 1 98.94 339 VAL B C 1
ATOM 5597 O O . VAL B 1 339 ? -4.703 -13.234 -9.664 1 98.94 339 VAL B O 1
ATOM 5600 N N . ALA B 1 340 ? -3.303 -12.734 -11.297 1 98.94 340 ALA B N 1
ATOM 5601 C CA . ALA B 1 340 ? -4.043 -11.586 -11.812 1 98.94 340 ALA B CA 1
ATOM 5602 C C . ALA B 1 340 ? -4.02 -11.555 -13.336 1 98.94 340 ALA B C 1
ATOM 5604 O O . ALA B 1 340 ? -2.947 -11.586 -13.945 1 98.94 340 ALA B O 1
ATOM 5605 N N . SER B 1 341 ? -5.168 -11.547 -13.898 1 98.88 341 SER B N 1
ATOM 5606 C CA . SER B 1 341 ? -5.293 -11.508 -15.352 1 98.88 341 SER B CA 1
ATOM 5607 C C . SER B 1 341 ? -6.016 -10.242 -15.812 1 98.88 341 SER B C 1
ATOM 5609 O O . SER B 1 341 ? -7.164 -10.008 -15.438 1 98.88 341 SER B O 1
ATOM 5611 N N . PHE B 1 342 ? -5.324 -9.477 -16.625 1 98.75 342 PHE B N 1
ATOM 5612 C CA . PHE B 1 342 ? -5.836 -8.195 -17.094 1 98.75 342 PHE B CA 1
ATOM 5613 C C . PHE B 1 342 ? -6.312 -8.305 -18.547 1 98.75 342 PHE B C 1
ATOM 5615 O O . PHE B 1 342 ? -5.668 -8.945 -19.359 1 98.75 342 PHE B O 1
ATOM 5622 N N . HIS B 1 343 ? -7.469 -7.727 -18.812 1 98.44 343 HIS B N 1
ATOM 5623 C CA . HIS B 1 343 ? -7.973 -7.652 -20.188 1 98.44 343 HIS B CA 1
ATOM 5624 C C . HIS B 1 343 ? -8.82 -6.402 -20.391 1 98.44 343 HIS B C 1
ATOM 5626 O O . HIS B 1 343 ? -9.883 -6.262 -19.781 1 98.44 343 HIS B O 1
ATOM 5632 N N . LYS B 1 344 ? -8.352 -5.484 -21.203 1 96.5 344 LYS B N 1
ATOM 5633 C CA . LYS B 1 344 ? -9.062 -4.297 -21.656 1 96.5 344 LYS B CA 1
ATOM 5634 C C . LYS B 1 344 ? -9.711 -3.557 -20.5 1 96.5 344 LYS B C 1
ATOM 5636 O O . LYS B 1 344 ? -10.914 -3.287 -20.516 1 96.5 344 LYS B O 1
ATOM 5641 N N . GLY B 1 345 ? -8.945 -3.279 -19.516 1 97.12 345 GLY B N 1
ATOM 5642 C CA . GLY B 1 345 ? -9.391 -2.385 -18.453 1 97.12 345 GLY B CA 1
ATOM 5643 C C . GLY B 1 345 ? -10 -3.115 -17.281 1 97.12 345 GLY B C 1
ATOM 5644 O O . GLY B 1 345 ? -10.5 -2.484 -16.344 1 97.12 345 GLY B O 1
ATOM 5645 N N . ALA B 1 346 ? -10.008 -4.391 -17.312 1 98.44 346 ALA B N 1
ATOM 5646 C CA . ALA B 1 346 ? -10.539 -5.18 -16.203 1 98.44 346 ALA B CA 1
ATOM 5647 C C . ALA B 1 346 ? -9.523 -6.215 -15.727 1 98.44 346 ALA B C 1
ATOM 5649 O O . ALA B 1 346 ? -8.602 -6.57 -16.469 1 98.44 346 ALA B O 1
ATOM 5650 N N . LEU B 1 347 ? -9.711 -6.602 -14.477 1 98.62 347 LEU B N 1
ATOM 5651 C CA . LEU B 1 347 ? -8.766 -7.5 -13.82 1 98.62 347 LEU B CA 1
ATOM 5652 C C . LEU B 1 347 ? -9.5 -8.625 -13.086 1 98.62 347 LEU B C 1
ATOM 5654 O O . LEU B 1 347 ? -10.414 -8.359 -12.305 1 98.62 347 LEU B O 1
ATOM 5658 N N . LEU B 1 348 ? -9.203 -9.852 -13.453 1 98.94 348 LEU B N 1
ATOM 5659 C CA . LEU B 1 348 ? -9.555 -10.977 -12.594 1 98.94 348 LEU B CA 1
ATOM 5660 C C . LEU B 1 348 ? -8.438 -11.281 -11.602 1 98.94 348 LEU B C 1
ATOM 5662 O O . LEU B 1 348 ? -7.266 -11.359 -11.984 1 98.94 348 LEU B O 1
ATOM 5666 N N . ILE B 1 349 ? -8.805 -11.359 -10.367 1 98.94 349 ILE B N 1
ATOM 5667 C CA . ILE B 1 349 ? -7.836 -11.727 -9.336 1 98.94 349 ILE B CA 1
ATOM 5668 C C . ILE B 1 349 ? -8.227 -13.062 -8.711 1 98.94 349 ILE B C 1
ATOM 5670 O O . ILE B 1 349 ? -9.266 -13.164 -8.055 1 98.94 349 ILE B O 1
ATOM 5674 N N . GLY B 1 350 ? -7.402 -14.062 -8.953 1 98.88 350 GLY B N 1
ATOM 5675 C CA . GLY B 1 350 ? -7.648 -15.383 -8.398 1 98.88 350 GLY B CA 1
ATOM 5676 C C . GLY B 1 350 ? -6.996 -15.594 -7.047 1 98.88 350 GLY B C 1
ATOM 5677 O O . GLY B 1 350 ? -6.223 -14.758 -6.586 1 98.88 350 GLY B O 1
ATOM 5678 N N . SER B 1 351 ? -7.312 -16.703 -6.441 1 98.62 351 SER B N 1
ATOM 5679 C CA . SER B 1 351 ? -6.773 -17.094 -5.145 1 98.62 351 SER B CA 1
ATOM 5680 C C . SER B 1 351 ? -6.422 -18.578 -5.121 1 98.62 351 SER B C 1
ATOM 5682 O O . SER B 1 351 ? -6.91 -19.359 -5.949 1 98.62 351 SER B O 1
ATOM 5684 N N . VAL B 1 352 ? -5.594 -18.891 -4.164 1 97.88 352 VAL B N 1
ATOM 5685 C CA . VAL B 1 352 ? -5.156 -20.281 -4.043 1 97.88 352 VAL B CA 1
ATOM 5686 C C . VAL B 1 352 ? -6.312 -21.141 -3.549 1 97.88 352 VAL B C 1
ATOM 5688 O O . VAL B 1 352 ? -6.504 -22.266 -4.023 1 97.88 352 VAL B O 1
ATOM 5691 N N . PHE B 1 353 ? -7.156 -20.672 -2.645 1 97.25 353 PHE B N 1
ATOM 5692 C CA . PHE B 1 353 ? -8.156 -21.5 -1.992 1 97.25 353 PHE B CA 1
ATOM 5693 C C . PHE B 1 353 ? -9.438 -20.719 -1.728 1 97.25 353 PHE B C 1
ATOM 5695 O O . PHE B 1 353 ? -10.398 -21.266 -1.189 1 97.25 353 PHE B O 1
ATOM 5702 N N . ASP B 1 354 ? -9.414 -19.5 -2.01 1 97.56 354 ASP B N 1
ATOM 5703 C CA . ASP B 1 354 ? -10.5 -18.578 -1.683 1 97.56 354 ASP B CA 1
ATOM 5704 C C . ASP B 1 354 ? -11.305 -18.203 -2.928 1 97.56 354 ASP B C 1
ATOM 5706 O O . ASP B 1 354 ? -11.547 -19.047 -3.787 1 97.56 354 ASP B O 1
ATOM 5710 N N . ARG B 1 355 ? -11.859 -17.047 -3 1 97.94 355 ARG B N 1
ATOM 5711 C CA . ARG B 1 355 ? -12.805 -16.594 -4.02 1 97.94 355 ARG B CA 1
ATOM 5712 C C . ARG B 1 355 ? -12.078 -15.969 -5.199 1 97.94 355 ARG B C 1
ATOM 5714 O O . ARG B 1 355 ? -10.852 -15.977 -5.254 1 97.94 355 ARG B O 1
ATOM 5721 N N . LEU B 1 356 ? -12.844 -15.594 -6.18 1 98.88 356 LEU B N 1
ATOM 5722 C CA . LEU B 1 356 ? -12.43 -14.875 -7.379 1 98.88 356 LEU B CA 1
ATOM 5723 C C . LEU B 1 356 ? -12.992 -13.461 -7.391 1 98.88 356 LEU B C 1
ATOM 5725 O O . LEU B 1 356 ? -14.18 -13.258 -7.102 1 98.88 356 LEU B O 1
ATOM 5729 N N . LEU B 1 357 ? -12.125 -12.477 -7.688 1 98.88 357 LEU B N 1
ATOM 5730 C CA . LEU B 1 357 ? -12.578 -11.094 -7.785 1 98.88 357 LEU B CA 1
ATOM 5731 C C . LEU B 1 357 ? -12.531 -10.617 -9.234 1 98.88 357 LEU B C 1
ATOM 5733 O O . LEU B 1 357 ? -11.648 -11.008 -10 1 98.88 357 LEU B O 1
ATOM 5737 N N . TYR B 1 358 ? -13.492 -9.875 -9.578 1 98.88 358 TYR B N 1
ATOM 5738 C CA . TYR B 1 358 ? -13.508 -9.062 -10.789 1 98.88 358 TYR B CA 1
ATOM 5739 C C . TYR B 1 358 ? -13.445 -7.578 -10.461 1 98.88 358 TYR B C 1
ATOM 5741 O O . TYR B 1 358 ? -14.273 -7.07 -9.703 1 98.88 358 TYR B O 1
ATOM 5749 N N . CYS B 1 359 ? -12.469 -6.871 -11.031 1 98.56 359 CYS B N 1
ATOM 5750 C CA . CYS B 1 359 ? -12.289 -5.449 -10.758 1 98.56 359 CYS B CA 1
ATOM 5751 C C . CYS B 1 359 ? -12.242 -4.645 -12.047 1 98.56 359 CYS B C 1
ATOM 5753 O O . CYS B 1 359 ? -11.641 -5.074 -13.031 1 98.56 359 CYS B O 1
ATOM 5755 N N . GLN B 1 360 ? -12.852 -3.527 -12.055 1 97.81 360 GLN B N 1
ATOM 5756 C CA . GLN B 1 360 ? -12.562 -2.527 -13.078 1 97.81 360 GLN B CA 1
ATOM 5757 C C . GLN B 1 360 ? -11.289 -1.755 -12.75 1 97.81 360 GLN B C 1
ATOM 5759 O O . GLN B 1 360 ? -11.07 -1.359 -11.602 1 97.81 360 GLN B O 1
ATOM 5764 N N . VAL B 1 361 ? -10.445 -1.604 -13.703 1 97.94 361 VAL B N 1
ATOM 5765 C CA . VAL B 1 361 ? -9.195 -0.887 -13.477 1 97.94 361 VAL B CA 1
ATOM 5766 C C . VAL B 1 361 ? -9.312 0.54 -14.008 1 97.94 361 VAL B C 1
ATOM 5768 O O . VAL B 1 361 ? -9.398 0.752 -15.219 1 97.94 361 VAL B O 1
ATOM 5771 N N . ARG B 1 362 ? -9.273 1.492 -13.07 1 96.44 362 ARG B N 1
ATOM 5772 C CA . ARG B 1 362 ? -9.477 2.887 -13.453 1 96.44 362 ARG B CA 1
ATOM 5773 C C . ARG B 1 362 ? -8.258 3.732 -13.117 1 96.44 362 ARG B C 1
ATOM 5775 O O . ARG B 1 362 ? -8.328 4.965 -13.117 1 96.44 362 ARG B O 1
ATOM 5782 N N . THR B 1 363 ? -7.195 3.119 -12.805 1 94.12 363 THR B N 1
ATOM 5783 C CA . THR B 1 363 ? -6.02 3.838 -12.328 1 94.12 363 THR B CA 1
ATOM 5784 C C . THR B 1 363 ? -4.883 3.754 -13.344 1 94.12 363 THR B C 1
ATOM 5786 O O . THR B 1 363 ? -3.781 4.246 -13.094 1 94.12 363 THR B O 1
ATOM 5789 N N . LEU B 1 364 ? -5.102 3.07 -14.406 1 85.06 364 LEU B N 1
ATOM 5790 C CA . LEU B 1 364 ? -4.055 2.922 -15.406 1 85.06 364 LEU B CA 1
ATOM 5791 C C . LEU B 1 364 ? -4.289 3.873 -16.578 1 85.06 364 LEU B C 1
ATOM 5793 O O . LEU B 1 364 ? -5.43 4.238 -16.875 1 85.06 364 LEU B O 1
#

Secondary structure (DSSP, 8-state):
---HHHHHHHHHHHHHHHHHHHHHHHHHTTTT---PPBB-SS-EEE-TT--S---EEEE-TTSEEEEEE----TT-SS-GGG---EEEEEETTSGGG-EEEPEE-TTS-GGG--EEEEEEEE-TTT-PEEEEEEEE-SS-EEEEEEEEETTTTEEEEEEEE--TT-SSEEEEEESSSS-EEEEE-S-HHHHT-HHHHHHHHHTT---EEEEEE-SS-EEEEEEEESSEEEEEE-TTSSEEEEEETTTTEEEEEEE-TTS-EEEEEEEE-SSEEEEEEE-TTT--EEEEEETTGGGSTTT---TTS---EEEEEEESSSSS-EEEEEEEE-SSS-S-EEEEEEETTEEEEEESSS--EEEE----/---HHHHHHHHHHHHHHHHHHHHHHHHHTTTT---PPPB-SS-EEE-TT--S---EEEE-TTSEEEEEE----TT-SS-GGG---EEEEEETTSGGG-EEEPEE-TTS-GGG--EEEEEEEE-TTT-PEEEEEEEE-SS-EEEEEEEEETTTTEEEEEEEE--TT-SSEEEEEESSSS-EEEEE-S-HHHHT-HHHHHHHHHTT---EEEEEE-SS-EEEEEEEESSEEEEEE-TTSSEEEEEETTTTEEEEEEE-TTS-EEEEEEEE-SSEEEEEEE-TTT--EEEEEETTGGGSTTT---TTS---EEEEEEESSSSS-EEEEEEEE-SSS-S-EEEEEEETTEEEEEESSS--EEEE----

pLDDT: mean 95.66, std 4.77, range [55.38, 98.94]

Organism: Branchiostoma floridae (NCBI:txid7739)

InterPro domains:
  IPR002640 Arylesterase [PF01731] (170-250)
  IPR002640 Arylesterase [PR01785] (49-63)
  IPR002640 Arylesterase [PR01785] (135-148)
  IPR002640 Arylesterase [PR01785] (176-188)
  IPR002640 Arylesterase [PR01785] (238-256)
  IPR002640 Arylesterase [PR01785] (274-295)
  IPR002640 Arylesterase [PR01785] (343-359)
  IPR011042 Six-bladed beta-propeller, TolB-like [G3DSA:2.120.10.30] (25-361)
  IPR051288 Serum paraoxonase/arylesterase [PTHR11799] (8-360)

Solvent-accessible surface area (backbone atoms only — not comparable to full-atom values): 35812 Å² total; per-residue (Å²): 127,81,52,68,67,58,52,52,50,51,49,48,51,51,50,49,52,49,51,51,50,52,53,50,45,42,55,53,28,18,67,68,62,82,72,66,64,28,34,54,35,16,65,64,44,75,41,70,94,37,70,37,10,24,35,20,58,40,65,45,96,86,33,48,25,42,28,24,17,16,40,74,58,89,59,45,94,65,56,69,91,78,47,58,40,41,47,32,35,37,38,66,88,46,60,89,71,38,60,42,77,52,43,65,37,88,85,53,68,58,88,68,38,27,28,40,18,43,25,63,28,66,38,87,85,82,59,50,38,27,40,40,32,31,27,50,50,96,86,44,23,35,36,41,30,24,36,56,40,78,91,75,44,26,33,38,69,71,50,75,49,72,49,93,81,41,44,36,65,39,18,32,34,47,78,41,84,60,23,28,42,36,15,21,26,49,33,77,74,21,63,82,25,71,66,46,36,48,49,39,59,78,64,61,46,42,56,5,31,32,30,38,30,73,65,82,53,62,44,80,41,44,72,64,28,29,34,21,25,13,37,37,58,40,68,84,59,49,36,37,41,34,15,21,19,65,74,9,23,41,35,32,24,40,45,48,95,88,66,42,54,44,80,75,49,72,45,80,65,82,26,28,26,30,27,49,29,58,34,74,86,79,48,33,35,25,28,6,17,23,54,28,42,43,26,29,40,90,63,45,59,38,92,92,56,45,20,24,19,29,32,40,36,33,36,49,74,86,80,61,63,45,66,35,43,47,32,30,30,53,31,86,88,40,38,34,24,18,16,26,42,69,57,96,54,30,34,39,38,17,2,49,52,24,45,30,35,44,28,40,50,46,44,121,128,84,53,69,68,56,52,51,50,51,50,50,51,50,50,48,52,50,49,52,49,51,52,50,46,42,55,54,28,18,66,68,61,84,74,66,64,27,34,53,34,16,64,64,44,75,40,68,94,38,69,37,10,24,34,19,61,39,66,46,94,88,33,48,25,43,28,23,18,17,40,75,57,88,60,44,95,64,55,70,90,77,48,60,39,42,47,33,34,38,38,66,88,48,60,88,71,37,60,43,77,53,43,66,37,88,86,54,67,60,88,67,38,27,28,41,19,44,24,63,28,64,40,87,83,82,60,49,37,25,40,41,31,32,28,50,50,96,85,43,25,35,36,40,29,24,37,57,40,78,90,74,45,28,34,38,70,71,50,76,48,75,48,93,82,41,44,35,66,40,18,32,34,48,78,42,84,61,24,27,42,34,16,21,27,47,35,77,74,22,63,82,27,73,66,46,37,49,49,38,58,75,65,60,45,41,56,3,32,31,29,39,31,74,64,83,54,66,42,80,41,45,71,65,28,33,36,21,26,11,36,39,56,40,69,86,57,48,35,37,40,34,16,20,18,65,74,10,23,42,37,32,22,40,46,46,95,88,65,41,53,42,81,75,50,73,44,80,64,81,27,27,27,31,26,48,29,59,35,74,86,79,48,32,34,25,28,6,17,23,55,29,43,43,24,28,39,90,64,45,60,37,92,91,55,44,18,23,20,29,31,41,35,32,36,48,74,87,80,63,64,46,65,35,44,46,32,31,30,53,30,86,86,40,37,34,23,18,17,26,41,68,56,94,54,29,35,40,38,18,3,49,52,24,42,28,35,42,28,42,49,48,43,121